Protein 6D37 (pdb70)

Structure (mmCIF, N/CA/C/O backbone):
data_6D37
#
_entry.id   6D37
#
loop_
_atom_site.group_PDB
_atom_site.id
_atom_site.type_symbol
_atom_site.label_atom_id
_atom_site.label_alt_id
_atom_site.label_comp_id
_atom_site.label_asym_id
_atom_site.label_entity_id
_atom_site.label_seq_id
_atom_site.pdbx_PDB_ins_code
_atom_site.Cartn_x
_atom_site.Cartn_y
_atom_site.Cartn_z
_atom_site.occupancy
_atom_site.B_iso_or_equiv
_atom_site.auth_seq_id
_atom_site.auth_comp_id
_atom_site.auth_asym_id
_atom_site.auth_atom_id
_atom_site.pdbx_PDB_model_num
ATOM 7 N N . ALA A 1 2 ? 22.856 0.997 -6.865 1.00 0.00 2 ALA A N 1
ATOM 8 C CA . ALA A 1 2 ? 24.147 0.441 -6.464 1.00 0.00 2 ALA A CA 1
ATOM 9 C C . ALA A 1 2 ? 24.679 1.130 -5.208 1.00 0.00 2 ALA A C 1
ATOM 10 O O . ALA A 1 2 ? 25.061 0.466 -4.243 1.00 0.00 2 ALA A O 1
ATOM 17 N N . TYR A 1 3 ? 24.694 2.466 -5.227 1.00 0.00 3 TYR A N 1
ATOM 18 C CA . TYR A 1 3 ? 25.173 3.246 -4.086 1.00 0.00 3 TYR A CA 1
ATOM 19 C C . TYR A 1 3 ? 24.243 3.081 -2.884 1.00 0.00 3 TYR A C 1
ATOM 20 O O . TYR A 1 3 ? 24.706 2.941 -1.750 1.00 0.00 3 TYR A O 1
ATOM 38 N N . ALA A 1 4 ? 22.933 3.091 -3.141 1.00 0.00 4 ALA A N 1
ATOM 39 C CA . ALA A 1 4 ? 21.940 2.931 -2.081 1.00 0.00 4 ALA A CA 1
ATOM 40 C C . ALA A 1 4 ? 22.109 1.589 -1.372 1.00 0.00 4 ALA A C 1
ATOM 41 O O . ALA A 1 4 ? 22.017 1.511 -0.146 1.00 0.00 4 ALA A O 1
ATOM 48 N N . GLN A 1 5 ? 22.376 0.536 -2.153 1.00 0.00 5 GLN A N 1
ATOM 49 C CA . GLN A 1 5 ? 22.581 -0.801 -1.599 1.00 0.00 5 GLN A CA 1
ATOM 50 C C . GLN A 1 5 ? 23.835 -0.831 -0.727 1.00 0.00 5 GLN A C 1
ATOM 51 O O . GLN A 1 5 ? 23.845 -1.453 0.334 1.00 0.00 5 GLN A O 1
ATOM 65 N N . TRP A 1 6 ? 24.887 -0.141 -1.185 1.00 0.00 6 TRP A N 1
ATOM 66 C CA . TRP A 1 6 ? 26.150 -0.069 -0.450 1.00 0.00 6 TRP A CA 1
ATOM 67 C C . TRP A 1 6 ? 25.913 0.399 0.989 1.00 0.00 6 TRP A C 1
ATOM 68 O O . TRP A 1 6 ? 26.477 -0.160 1.931 1.00 0.00 6 TRP A O 1
ATOM 89 N N . LEU A 1 7 ? 25.063 1.418 1.148 1.00 0.00 7 LEU A N 1
ATOM 90 C CA . LEU A 1 7 ? 24.735 1.952 2.470 1.00 0.00 7 LEU A CA 1
ATOM 91 C C . LEU A 1 7 ? 23.980 0.916 3.303 1.00 0.00 7 LEU A C 1
ATOM 92 O O . LEU A 1 7 ? 24.220 0.783 4.504 1.00 0.00 7 LEU A O 1
ATOM 108 N N . ALA A 1 8 ? 23.073 0.182 2.650 1.00 0.00 8 ALA A N 1
ATOM 109 C CA . ALA A 1 8 ? 22.283 -0.850 3.321 1.00 0.00 8 ALA A CA 1
ATOM 110 C C . ALA A 1 8 ? 23.176 -1.950 3.899 1.00 0.00 8 ALA A C 1
ATOM 111 O O . ALA A 1 8 ? 22.877 -2.505 4.957 1.00 0.00 8 ALA A O 1
ATOM 118 N N . ASP A 1 9 ? 24.275 -2.255 3.201 1.00 0.00 9 ASP A N 1
ATOM 119 C CA . ASP A 1 9 ? 25.213 -3.285 3.653 1.00 0.00 9 ASP A CA 1
ATOM 120 C C . ASP A 1 9 ? 26.027 -2.814 4.867 1.00 0.00 9 ASP A C 1
ATOM 121 O O . ASP A 1 9 ? 26.653 -3.628 5.548 1.00 0.00 9 ASP A O 1
ATOM 140 N N . GLY A 1 11 ? 27.915 0.326 4.521 1.00 0.00 11 GLY A N 1
ATOM 141 C CA . GLY A 1 11 ? 28.782 1.37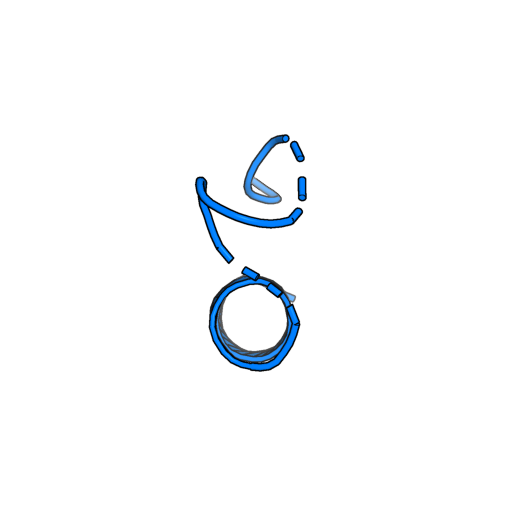5 4.013 1.00 0.00 11 GLY A CA 1
ATOM 142 C C . GLY A 1 11 ? 30.238 1.158 4.386 1.00 0.00 11 GLY A C 1
ATOM 143 O O . GLY A 1 11 ? 30.774 0.069 4.179 1.00 0.00 11 GLY A O 1
ATOM 147 N N . PRO A 1 12 ? 30.911 2.186 4.943 1.00 0.00 12 PRO A N 1
ATOM 148 C CA . PRO A 1 12 ? 32.323 2.089 5.344 1.00 0.00 12 PRO A CA 1
ATOM 149 C C . PRO A 1 12 ? 32.559 1.055 6.451 1.00 0.00 12 PRO A C 1
ATOM 150 O O . PRO A 1 12 ? 33.666 0.532 6.590 1.00 0.00 12 PRO A O 1
ATOM 161 N N . ALA A 1 13 ? 31.517 0.769 7.240 1.00 0.00 13 ALA A N 1
ATOM 162 C CA . ALA A 1 13 ? 31.618 -0.195 8.337 1.00 0.00 13 ALA A CA 1
ATOM 163 C C . ALA A 1 13 ? 31.769 -1.630 7.825 1.00 0.00 13 ALA A C 1
ATOM 164 O O . ALA A 1 13 ? 32.495 -2.429 8.420 1.00 0.00 13 ALA A O 1
ATOM 171 N N . SER A 1 14 ? 31.085 -1.953 6.723 1.00 0.00 14 SER A N 1
ATOM 172 C CA . SER A 1 14 ? 31.152 -3.296 6.142 1.00 0.00 14 SER A CA 1
ATOM 173 C C . SER A 1 14 ? 32.556 -3.609 5.613 1.00 0.00 14 SER A C 1
ATOM 174 O O . SER A 1 14 ? 32.957 -4.773 5.560 1.00 0.00 14 SER A O 1
ATOM 208 N N . PRO A 1 17 ? 34.255 -0.768 -0.697 1.00 0.00 17 PRO A N 1
ATOM 209 C CA . PRO A 1 17 ? 34.339 0.524 -1.386 1.00 0.00 17 PRO A CA 1
ATOM 210 C C . PRO A 1 17 ? 33.038 0.885 -2.107 1.00 0.00 17 PRO A C 1
ATOM 211 O O . PRO A 1 17 ? 32.513 0.089 -2.888 1.00 0.00 17 PRO A O 1
ATOM 222 N N . PRO A 1 18 ? 32.501 2.097 -1.852 1.00 0.00 18 PRO A N 1
ATOM 223 C CA . PRO A 1 18 ? 31.259 2.568 -2.480 1.00 0.00 18 PRO A CA 1
ATOM 224 C C . PRO A 1 18 ? 31.323 2.510 -4.008 1.00 0.00 18 PRO A C 1
ATOM 225 O O . PRO A 1 18 ? 32.340 2.871 -4.605 1.00 0.00 18 PRO A O 1
ATOM 236 N N . PRO A 1 19 ? 30.237 2.050 -4.662 1.00 0.00 19 PRO A N 1
ATOM 237 C CA . PRO A 1 19 ? 30.182 1.944 -6.124 1.00 0.00 19 PRO A CA 1
ATOM 238 C C . PRO A 1 19 ? 30.023 3.302 -6.804 1.00 0.00 19 PRO A C 1
ATOM 239 O O . PRO A 1 19 ? 29.168 4.105 -6.420 1.00 0.00 19 PRO A O 1
ATOM 250 N N . SER A 1 20 ? 30.855 3.552 -7.817 1.00 0.00 20 SER A N 1
ATOM 251 C CA . SER A 1 20 ? 30.816 4.812 -8.557 1.00 0.00 20 SER A CA 1
ATOM 252 C C . SER A 1 20 ? 30.392 4.581 -10.007 1.00 0.00 20 SER A C 1
ATOM 253 O O . SER A 1 20 ? 29.417 5.168 -10.478 1.00 0.00 20 SER A O 1
ATOM 270 N N . ALA A 1 2 ? 22.585 1.363 -6.749 1.00 0.00 2 ALA A N 2
ATOM 271 C CA . ALA A 1 2 ? 23.990 1.005 -6.563 1.00 0.00 2 ALA A CA 2
ATOM 272 C C . ALA A 1 2 ? 24.527 1.552 -5.240 1.00 0.00 2 ALA A C 2
ATOM 273 O O . ALA A 1 2 ? 24.873 0.785 -4.339 1.00 0.00 2 ALA A O 2
ATOM 280 N N . TYR A 1 3 ? 24.589 2.881 -5.129 1.00 0.00 3 TYR A N 2
ATOM 281 C CA . TYR A 1 3 ? 25.081 3.533 -3.915 1.00 0.00 3 TYR A CA 2
ATOM 282 C C . TYR A 1 3 ? 24.167 3.243 -2.724 1.00 0.00 3 TYR A C 2
ATOM 283 O O . TYR A 1 3 ? 24.643 3.022 -1.609 1.00 0.00 3 TYR A O 2
ATOM 301 N N . ALA A 1 4 ? 22.853 3.238 -2.967 1.00 0.00 4 ALA A N 2
ATOM 302 C CA . ALA A 1 4 ? 21.878 2.967 -1.913 1.00 0.00 4 ALA A CA 2
ATOM 303 C C . ALA A 1 4 ? 22.089 1.576 -1.316 1.00 0.00 4 ALA A C 2
ATOM 304 O O . ALA A 1 4 ? 22.029 1.400 -0.099 1.00 0.00 4 ALA A O 2
ATOM 311 N N . GLN A 1 5 ? 22.352 0.593 -2.182 1.00 0.00 5 GLN A N 2
ATOM 312 C CA . GLN A 1 5 ? 22.592 -0.781 -1.740 1.00 0.00 5 GLN A CA 2
ATOM 313 C C . GLN A 1 5 ? 23.867 -0.859 -0.900 1.00 0.00 5 GLN A C 2
ATOM 314 O O . GLN A 1 5 ? 23.927 -1.600 0.082 1.00 0.00 5 GLN A O 2
ATOM 328 N N . TRP A 1 6 ? 24.879 -0.076 -1.291 1.00 0.00 6 TRP A N 2
ATOM 329 C CA . TRP A 1 6 ? 26.155 -0.035 -0.574 1.00 0.00 6 TRP A CA 2
ATOM 330 C C . TRP A 1 6 ? 25.936 0.314 0.899 1.00 0.00 6 TRP A C 2
ATOM 331 O O . TRP A 1 6 ? 26.526 -0.307 1.785 1.00 0.00 6 TRP A O 2
ATOM 352 N N . LEU A 1 7 ? 25.071 1.302 1.150 1.00 0.00 7 LEU A N 2
ATOM 353 C CA . LEU A 1 7 ? 24.758 1.728 2.514 1.00 0.00 7 LEU A CA 2
ATOM 354 C C . LEU A 1 7 ? 24.043 0.616 3.284 1.00 0.00 7 LEU A C 2
ATOM 355 O O . LEU A 1 7 ? 24.266 0.442 4.484 1.00 0.00 7 LEU A O 2
ATOM 371 N N . ALA A 1 8 ? 23.187 -0.134 2.583 1.00 0.00 8 ALA A N 2
ATOM 372 C CA . ALA A 1 8 ? 22.438 -1.233 3.193 1.00 0.00 8 ALA A CA 2
ATOM 373 C C . ALA A 1 8 ? 23.370 -2.303 3.766 1.00 0.00 8 ALA A C 2
ATOM 374 O O . ALA A 1 8 ? 23.071 -2.903 4.800 1.00 0.00 8 ALA A O 2
ATOM 381 N N . ASP A 1 9 ? 24.501 -2.535 3.091 1.00 0.00 9 ASP A N 2
ATOM 382 C CA . ASP A 1 9 ? 25.476 -3.531 3.541 1.00 0.00 9 ASP A CA 2
ATOM 383 C C . ASP A 1 9 ? 26.248 -3.047 4.776 1.00 0.00 9 ASP A C 2
ATOM 384 O O . ASP A 1 9 ? 26.900 -3.845 5.453 1.00 0.00 9 ASP A O 2
ATOM 403 N N . GLY A 1 11 ? 28.027 0.151 4.511 1.00 0.00 11 GLY A N 2
ATOM 404 C CA . GLY A 1 11 ? 28.875 1.229 4.033 1.00 0.00 11 GLY A CA 2
ATOM 405 C C . GLY A 1 11 ? 30.334 1.036 4.412 1.00 0.00 11 GLY A C 2
ATOM 406 O O . GLY A 1 11 ? 30.891 -0.043 4.204 1.00 0.00 11 GLY A O 2
ATOM 410 N N . PRO A 1 12 ? 30.986 2.076 4.967 1.00 0.00 12 PRO A N 2
ATOM 411 C CA . PRO A 1 12 ? 32.401 2.009 5.370 1.00 0.00 12 PRO A CA 2
ATOM 412 C C . PRO A 1 12 ? 32.662 0.993 6.489 1.00 0.00 12 PRO A C 2
ATOM 413 O O . PRO A 1 12 ? 33.782 0.499 6.632 1.00 0.00 12 PRO A O 2
ATOM 424 N N . ALA A 1 13 ? 31.631 0.694 7.286 1.00 0.00 13 ALA A N 2
ATOM 425 C CA . ALA A 1 13 ? 31.760 -0.251 8.398 1.00 0.00 13 ALA A CA 2
ATOM 426 C C . ALA A 1 13 ? 31.976 -1.685 7.911 1.00 0.00 13 ALA A C 2
ATOM 427 O O . ALA A 1 13 ? 32.777 -2.423 8.488 1.00 0.00 13 ALA A O 2
ATOM 434 N N . SER A 1 14 ? 31.262 -2.076 6.853 1.00 0.00 14 SER A N 2
ATOM 435 C CA . SER A 1 14 ? 31.385 -3.429 6.302 1.00 0.00 14 SER A CA 2
ATOM 436 C C . SER A 1 14 ? 32.761 -3.661 5.669 1.00 0.00 14 SER A C 2
ATOM 437 O O . SER A 1 14 ? 33.216 -4.801 5.570 1.00 0.00 14 SER A O 2
ATOM 471 N N . PRO A 1 17 ? 34.124 -0.811 -0.729 1.00 0.00 17 PRO A N 2
ATOM 472 C CA . PRO A 1 17 ? 34.244 0.467 -1.441 1.00 0.00 17 PRO A CA 2
ATOM 473 C C . PRO A 1 17 ? 32.937 0.889 -2.117 1.00 0.00 17 PRO A C 2
ATOM 474 O O . PRO A 1 17 ? 32.349 0.118 -2.880 1.00 0.00 17 PRO A O 2
ATOM 485 N N . PRO A 1 18 ? 32.465 2.124 -1.846 1.00 0.00 18 PRO A N 2
ATOM 486 C CA . PRO A 1 18 ? 31.224 2.653 -2.433 1.00 0.00 18 PRO A CA 2
ATOM 487 C C . PRO A 1 18 ? 31.265 2.661 -3.963 1.00 0.00 18 PRO A C 2
ATOM 488 O O . PRO A 1 18 ? 32.282 3.015 -4.562 1.00 0.00 18 PRO A O 2
ATOM 499 N N . PRO A 1 19 ? 30.154 2.266 -4.618 1.00 0.00 19 PRO A N 2
ATOM 500 C CA . PRO A 1 19 ? 30.069 2.226 -6.083 1.00 0.00 19 PRO A CA 2
ATOM 501 C C . PRO A 1 19 ? 29.957 3.618 -6.702 1.00 0.00 19 PRO A C 2
ATOM 502 O O . PRO A 1 19 ? 29.405 4.537 -6.093 1.00 0.00 19 PRO A O 2
ATOM 513 N N . SER A 1 20 ? 30.485 3.761 -7.918 1.00 0.00 20 SER A N 2
ATOM 514 C CA . SER A 1 20 ? 30.451 5.038 -8.629 1.00 0.00 20 SER A CA 2
ATOM 515 C C . SER A 1 20 ? 29.687 4.908 -9.946 1.00 0.00 20 SER A C 2
ATOM 516 O O . SER A 1 20 ? 29.971 4.026 -10.757 1.00 0.00 20 SER A O 2
ATOM 533 N N . ALA A 1 2 ? 22.667 1.141 -6.721 1.00 0.00 2 ALA A N 3
ATOM 534 C CA . ALA A 1 2 ? 24.092 0.858 -6.527 1.00 0.00 2 ALA A CA 3
ATOM 535 C C . ALA A 1 2 ? 24.609 1.454 -5.215 1.00 0.00 2 ALA A C 3
ATOM 536 O O . ALA A 1 2 ? 24.945 0.718 -4.285 1.00 0.00 2 ALA A O 3
ATOM 543 N N . TYR A 1 3 ? 24.671 2.788 -5.144 1.00 0.00 3 TYR A N 3
ATOM 544 C CA . TYR A 1 3 ? 25.146 3.473 -3.942 1.00 0.00 3 TYR A CA 3
ATOM 545 C C . TYR A 1 3 ? 24.215 3.218 -2.757 1.00 0.00 3 TYR A C 3
ATOM 546 O O . TYR A 1 3 ? 24.675 3.014 -1.632 1.00 0.00 3 TYR A O 3
ATOM 564 N N . ALA A 1 4 ? 22.905 3.224 -3.017 1.00 0.00 4 ALA A N 3
ATOM 565 C CA . ALA A 1 4 ? 21.912 2.985 -1.971 1.00 0.00 4 ALA A CA 3
ATOM 566 C C . ALA A 1 4 ? 22.092 1.596 -1.355 1.00 0.00 4 ALA A C 3
ATOM 567 O O . ALA A 1 4 ? 22.016 1.438 -0.135 1.00 0.00 4 ALA A O 3
ATOM 574 N N . GLN A 1 5 ? 22.348 0.599 -2.207 1.00 0.00 5 GLN A N 3
ATOM 575 C CA . GLN A 1 5 ? 22.563 -0.774 -1.749 1.00 0.00 5 GLN A CA 3
ATOM 576 C C . GLN A 1 5 ? 23.828 -0.862 -0.895 1.00 0.00 5 GLN A C 3
ATOM 577 O O . GLN A 1 5 ? 23.871 -1.603 0.088 1.00 0.00 5 GLN A O 3
ATOM 591 N N . TRP A 1 6 ? 24.847 -0.087 -1.275 1.00 0.00 6 TRP A N 3
ATOM 592 C CA . TRP A 1 6 ? 26.118 -0.053 -0.551 1.00 0.00 6 TRP A CA 3
ATOM 593 C C . TRP A 1 6 ? 25.895 0.337 0.914 1.00 0.00 6 TRP A C 3
ATOM 594 O O . TRP A 1 6 ? 26.494 -0.249 1.817 1.00 0.00 6 TRP A O 3
ATOM 615 N N . LEU A 1 7 ? 25.021 1.323 1.135 1.00 0.00 7 LEU A N 3
ATOM 616 C CA . LEU A 1 7 ? 24.704 1.787 2.485 1.00 0.00 7 LEU A CA 3
ATOM 617 C C . LEU A 1 7 ? 23.977 0.702 3.283 1.00 0.00 7 LEU A C 3
ATOM 618 O O . LEU A 1 7 ? 24.180 0.571 4.491 1.00 0.00 7 LEU A O 3
ATOM 634 N N . ALA A 1 8 ? 23.130 -0.071 2.597 1.00 0.00 8 ALA A N 3
ATOM 635 C CA . ALA A 1 8 ? 22.369 -1.148 3.234 1.00 0.00 8 ALA A CA 3
ATOM 636 C C . ALA A 1 8 ? 23.292 -2.194 3.867 1.00 0.00 8 ALA A C 3
ATOM 637 O O . ALA A 1 8 ? 22.979 -2.743 4.925 1.00 0.00 8 ALA A O 3
ATOM 644 N N . ASP A 1 9 ? 24.429 -2.462 3.219 1.00 0.00 9 ASP A N 3
ATOM 645 C CA . ASP A 1 9 ? 25.393 -3.440 3.728 1.00 0.00 9 ASP A CA 3
ATOM 646 C C . ASP A 1 9 ? 26.162 -2.901 4.941 1.00 0.00 9 ASP A C 3
ATOM 647 O O . ASP A 1 9 ? 26.815 -3.664 5.653 1.00 0.00 9 ASP A O 3
ATOM 666 N N . GLY A 1 11 ? 27.933 0.266 4.516 1.00 0.00 11 GLY A N 3
ATOM 667 C CA . GLY A 1 11 ? 28.820 1.286 3.983 1.00 0.00 11 GLY A CA 3
ATOM 668 C C . GLY A 1 11 ? 30.269 1.054 4.373 1.00 0.00 11 GLY A C 3
ATOM 669 O O . GLY A 1 11 ? 30.793 -0.044 4.173 1.00 0.00 11 GLY A O 3
ATOM 673 N N . PRO A 1 12 ? 30.951 2.072 4.935 1.00 0.00 12 PRO A N 3
ATOM 674 C CA . PRO A 1 12 ? 32.356 1.952 5.351 1.00 0.00 12 PRO A CA 3
ATOM 675 C C . PRO A 1 12 ? 32.567 0.913 6.458 1.00 0.00 12 PRO A C 3
ATOM 676 O O . PRO A 1 12 ? 33.663 0.368 6.597 1.00 0.00 12 PRO A O 3
ATOM 687 N N . ALA A 1 13 ? 31.518 0.648 7.244 1.00 0.00 13 ALA A N 3
ATOM 688 C CA . ALA A 1 13 ? 31.599 -0.318 8.340 1.00 0.00 13 ALA A CA 3
ATOM 689 C C . ALA A 1 13 ? 31.792 -1.749 7.831 1.00 0.00 13 ALA A C 3
ATOM 690 O O . ALA A 1 13 ? 32.515 -2.534 8.446 1.00 0.00 13 ALA A O 3
ATOM 697 N N . SER A 1 14 ? 31.144 -2.085 6.712 1.00 0.00 14 SER A N 3
ATOM 698 C CA . SER A 1 14 ? 31.255 -3.427 6.137 1.00 0.00 14 SER A CA 3
ATOM 699 C C . SER A 1 14 ? 32.649 -3.679 5.554 1.00 0.00 14 SER A C 3
ATOM 700 O O . SER A 1 14 ? 33.083 -4.828 5.450 1.00 0.00 14 SER A O 3
ATOM 734 N N . PRO A 1 17 ? 34.202 -0.814 -0.773 1.00 0.00 17 PRO A N 3
ATOM 735 C CA . PRO A 1 17 ? 34.305 0.471 -1.475 1.00 0.00 17 PRO A CA 3
ATOM 736 C C . PRO A 1 17 ? 32.997 0.874 -2.160 1.00 0.00 17 PRO A C 3
ATOM 737 O O . PRO A 1 17 ? 32.440 0.106 -2.948 1.00 0.00 17 PRO A O 3
ATOM 748 N N . PRO A 1 18 ? 32.488 2.091 -1.867 1.00 0.00 18 PRO A N 3
ATOM 749 C CA . PRO A 1 18 ? 31.241 2.601 -2.457 1.00 0.00 18 PRO A CA 3
ATOM 750 C C . PRO A 1 18 ? 31.271 2.594 -3.987 1.00 0.00 18 PRO A C 3
ATOM 751 O O . PRO A 1 18 ? 32.275 2.969 -4.596 1.00 0.00 18 PRO A O 3
ATOM 762 N N . PRO A 1 19 ? 30.166 2.163 -4.627 1.00 0.00 19 PRO A N 3
ATOM 763 C CA . PRO A 1 19 ? 30.067 2.104 -6.089 1.00 0.00 19 PRO A CA 3
ATOM 764 C C . PRO A 1 19 ? 29.820 3.477 -6.714 1.00 0.00 19 PRO A C 3
ATOM 765 O O . PRO A 1 19 ? 28.902 4.197 -6.313 1.00 0.00 19 PRO A O 3
ATOM 776 N N . SER A 1 20 ? 30.647 3.833 -7.699 1.00 0.00 20 SER A N 3
ATOM 777 C CA . SER A 1 20 ? 30.524 5.118 -8.383 1.00 0.00 20 SER A CA 3
ATOM 778 C C . SER A 1 20 ? 30.938 4.999 -9.850 1.00 0.00 20 SER A C 3
ATOM 779 O O . SER A 1 20 ? 32.046 4.557 -10.158 1.00 0.00 20 SER A O 3
ATOM 796 N N . ALA A 1 2 ? 22.792 1.331 -6.857 1.00 0.00 2 ALA A N 4
ATOM 797 C CA . ALA A 1 2 ? 24.071 0.734 -6.471 1.00 0.00 2 ALA A CA 4
ATOM 798 C C . ALA A 1 2 ? 24.609 1.367 -5.188 1.00 0.00 2 ALA A C 4
ATOM 799 O O . ALA A 1 2 ? 24.993 0.660 -4.255 1.00 0.00 2 ALA A O 4
ATOM 806 N N . TYR A 1 3 ? 24.627 2.701 -5.147 1.00 0.00 3 TYR A N 4
ATOM 807 C CA . TYR A 1 3 ? 25.114 3.430 -3.976 1.00 0.00 3 TYR A CA 4
ATOM 808 C C . TYR A 1 3 ? 24.194 3.207 -2.775 1.00 0.00 3 TYR A C 4
ATOM 809 O O . TYR A 1 3 ? 24.667 3.023 -1.652 1.00 0.00 3 TYR A O 4
ATOM 827 N N . ALA A 1 4 ? 22.882 3.216 -3.020 1.00 0.00 4 ALA A N 4
ATOM 828 C CA . ALA A 1 4 ? 21.900 3.004 -1.959 1.00 0.00 4 ALA A CA 4
ATOM 829 C C . ALA A 1 4 ? 22.078 1.625 -1.324 1.00 0.00 4 ALA A C 4
ATOM 830 O O . ALA A 1 4 ? 22.003 1.482 -0.102 1.00 0.00 4 ALA A O 4
ATOM 837 N N . GLN A 1 5 ? 22.333 0.617 -2.164 1.00 0.00 5 GLN A N 4
ATOM 838 C CA . GLN A 1 5 ? 22.544 -0.749 -1.688 1.00 0.00 5 GLN A CA 4
ATOM 839 C C . GLN A 1 5 ? 23.817 -0.832 -0.844 1.00 0.00 5 GLN A C 4
ATOM 840 O O . GLN A 1 5 ? 23.858 -1.547 0.158 1.00 0.00 5 GLN A O 4
ATOM 854 N N . TRP A 1 6 ? 24.846 -0.082 -1.253 1.00 0.00 6 TRP A N 4
ATOM 855 C CA . TRP A 1 6 ? 26.122 -0.050 -0.536 1.00 0.00 6 TRP A CA 4
ATOM 856 C C . TRP A 1 6 ? 25.908 0.344 0.928 1.00 0.00 6 TRP A C 4
ATOM 857 O O . TRP A 1 6 ? 26.489 -0.260 1.832 1.00 0.00 6 TRP A O 4
ATOM 878 N N . LEU A 1 7 ? 25.062 1.355 1.151 1.00 0.00 7 LEU A N 4
ATOM 879 C CA . LEU A 1 7 ? 24.757 1.826 2.501 1.00 0.00 7 LEU A CA 4
ATOM 880 C C . LEU A 1 7 ? 24.019 0.751 3.302 1.00 0.00 7 LEU A C 4
ATOM 881 O O . LEU A 1 7 ? 24.236 0.607 4.506 1.00 0.00 7 LEU A O 4
ATOM 897 N N . ALA A 1 8 ? 23.148 -0.001 2.621 1.00 0.00 8 ALA A N 4
ATOM 898 C CA . ALA A 1 8 ? 22.373 -1.066 3.259 1.00 0.00 8 ALA A CA 4
ATOM 899 C C . ALA A 1 8 ? 23.279 -2.147 3.854 1.00 0.00 8 ALA A C 4
ATOM 900 O O . ALA A 1 8 ? 22.962 -2.720 4.898 1.00 0.00 8 ALA A O 4
ATOM 907 N N . ASP A 1 9 ? 24.406 -2.419 3.189 1.00 0.00 9 ASP A N 4
ATOM 908 C CA . ASP A 1 9 ? 25.353 -3.432 3.663 1.00 0.00 9 ASP A CA 4
ATOM 909 C C . ASP A 1 9 ? 26.141 -2.939 4.884 1.00 0.00 9 ASP A C 4
ATOM 910 O O . ASP A 1 9 ? 26.764 -3.738 5.587 1.00 0.00 9 ASP A O 4
ATOM 929 N N . GLY A 1 11 ? 27.995 0.218 4.520 1.00 0.00 11 GLY A N 4
ATOM 930 C CA . GLY A 1 11 ? 28.862 1.265 4.009 1.00 0.00 11 GLY A CA 4
ATOM 931 C C . GLY A 1 11 ? 30.320 1.042 4.377 1.00 0.00 11 GLY A C 4
ATOM 932 O O . GLY A 1 11 ? 30.851 -0.050 4.167 1.00 0.00 11 GLY A O 4
ATOM 936 N N . PRO A 1 12 ? 30.999 2.066 4.930 1.00 0.00 12 PRO A N 4
ATOM 937 C CA . PRO A 1 12 ? 32.412 1.964 5.325 1.00 0.00 12 PRO A CA 4
ATOM 938 C C . PRO A 1 12 ? 32.652 0.927 6.429 1.00 0.00 12 PRO A C 4
ATOM 939 O O . PRO A 1 12 ? 33.757 0.396 6.555 1.00 0.00 12 PRO A O 4
ATOM 950 N N . ALA A 1 13 ? 31.617 0.649 7.231 1.00 0.00 13 ALA A N 4
ATOM 951 C CA . ALA A 1 13 ? 31.725 -0.316 8.325 1.00 0.00 13 ALA A CA 4
ATOM 952 C C . ALA A 1 13 ? 31.878 -1.749 7.811 1.00 0.00 13 ALA A C 4
ATOM 953 O O . ALA A 1 13 ? 32.620 -2.542 8.391 1.00 0.00 13 ALA A O 4
ATOM 960 N N . SER A 1 14 ? 31.175 -2.076 6.721 1.00 0.00 14 SER A N 4
ATOM 961 C CA . SER A 1 14 ? 31.243 -3.417 6.137 1.00 0.00 14 SER A CA 4
ATOM 962 C C . SER A 1 14 ? 32.630 -3.714 5.561 1.00 0.00 14 SER A C 4
ATOM 963 O O . SER A 1 14 ? 33.038 -4.874 5.479 1.00 0.00 14 SER A O 4
ATOM 997 N N . PRO A 1 17 ? 34.184 -0.834 -0.760 1.00 0.00 17 PRO A N 4
ATOM 998 C CA . PRO A 1 17 ? 34.286 0.461 -1.443 1.00 0.00 17 PRO A CA 4
ATOM 999 C C . PRO A 1 17 ? 32.979 0.864 -2.131 1.00 0.00 17 PRO A C 4
ATOM 1000 O O . PRO A 1 17 ? 32.421 0.094 -2.915 1.00 0.00 17 PRO A O 4
ATOM 1011 N N . PRO A 1 18 ? 32.476 2.083 -1.845 1.00 0.00 18 PRO A N 4
ATOM 1012 C CA . PRO A 1 18 ? 31.232 2.592 -2.439 1.00 0.00 18 PRO A CA 4
ATOM 1013 C C . PRO A 1 18 ? 31.286 2.617 -3.968 1.00 0.00 18 PRO A C 4
ATOM 1014 O O . PRO A 1 18 ? 32.304 2.994 -4.552 1.00 0.00 18 PRO A O 4
ATOM 1025 N N . PRO A 1 19 ? 30.189 2.211 -4.637 1.00 0.00 19 PRO A N 4
ATOM 1026 C CA . PRO A 1 19 ? 30.121 2.186 -6.103 1.00 0.00 19 PRO A CA 4
ATOM 1027 C C . PRO A 1 19 ? 29.953 3.580 -6.704 1.00 0.00 19 PRO A C 4
ATOM 1028 O O . PRO A 1 19 ? 29.149 4.381 -6.222 1.00 0.00 19 PRO A O 4
ATOM 1039 N N . SER A 1 20 ? 30.718 3.861 -7.759 1.00 0.00 20 SER A N 4
ATOM 1040 C CA . SER A 1 20 ? 30.659 5.156 -8.431 1.00 0.00 20 SER A CA 4
ATOM 1041 C C . SER A 1 20 ? 29.878 5.057 -9.740 1.00 0.00 20 SER A C 4
ATOM 1042 O O . SER A 1 20 ? 30.264 4.325 -10.651 1.00 0.00 20 SER A O 4
ATOM 1059 N N . ALA A 1 2 ? 22.684 1.232 -6.872 1.00 0.00 2 ALA A N 5
ATOM 1060 C CA . ALA A 1 2 ? 23.947 0.615 -6.466 1.00 0.00 2 ALA A CA 5
ATOM 1061 C C . ALA A 1 2 ? 24.502 1.272 -5.203 1.00 0.00 2 ALA A C 5
ATOM 1062 O O . ALA A 1 2 ? 24.868 0.583 -4.249 1.00 0.00 2 ALA A O 5
ATOM 1069 N N . TYR A 1 3 ? 24.557 2.607 -5.203 1.00 0.00 3 TYR A N 5
ATOM 1070 C CA . TYR A 1 3 ? 25.063 3.354 -4.052 1.00 0.00 3 TYR A CA 5
ATOM 1071 C C . TYR A 1 3 ? 24.171 3.139 -2.829 1.00 0.00 3 TYR A C 5
ATOM 1072 O O . TYR A 1 3 ? 24.667 2.964 -1.715 1.00 0.00 3 TYR A O 5
ATOM 1090 N N . ALA A 1 4 ? 22.852 3.140 -3.047 1.00 0.00 4 ALA A N 5
ATOM 1091 C CA . ALA A 1 4 ? 21.894 2.931 -1.964 1.00 0.00 4 ALA A CA 5
ATOM 1092 C C . ALA A 1 4 ? 22.096 1.559 -1.323 1.00 0.00 4 ALA A C 5
ATOM 1093 O O . ALA A 1 4 ? 22.032 1.422 -0.100 1.00 0.00 4 ALA A O 5
ATOM 1100 N N . GLN A 1 5 ? 22.362 0.549 -2.159 1.00 0.00 5 GLN A N 5
ATOM 1101 C CA . GLN A 1 5 ? 22.599 -0.810 -1.676 1.00 0.00 5 GLN A CA 5
ATOM 1102 C C . GLN A 1 5 ? 23.861 -0.857 -0.816 1.00 0.00 5 GLN A C 5
ATOM 1103 O O . GLN A 1 5 ? 23.898 -1.540 0.208 1.00 0.00 5 GLN A O 5
ATOM 1117 N N . TRP A 1 6 ? 24.887 -0.110 -1.239 1.00 0.00 6 TRP A N 5
ATOM 1118 C CA . TRP A 1 6 ? 26.156 -0.041 -0.512 1.00 0.00 6 TRP A CA 5
ATOM 1119 C C . TRP A 1 6 ? 25.925 0.374 0.943 1.00 0.00 6 TRP A C 5
ATOM 1120 O O . TRP A 1 6 ? 26.507 -0.208 1.861 1.00 0.00 6 TRP A O 5
ATOM 1141 N N . LEU A 1 7 ? 25.061 1.374 1.145 1.00 0.00 7 LEU A N 5
ATOM 1142 C CA . LEU A 1 7 ? 24.740 1.857 2.487 1.00 0.00 7 LEU A CA 5
ATOM 1143 C C . LEU A 1 7 ? 24.014 0.781 3.295 1.00 0.00 7 LEU A C 5
ATOM 1144 O O . LEU A 1 7 ? 24.258 0.624 4.492 1.00 0.00 7 LEU A O 5
ATOM 1160 N N . ALA A 1 8 ? 23.122 0.039 2.626 1.00 0.00 8 ALA A N 5
ATOM 1161 C CA . ALA A 1 8 ? 22.361 -1.028 3.275 1.00 0.00 8 ALA A CA 5
ATOM 1162 C C . ALA A 1 8 ? 23.284 -2.120 3.821 1.00 0.00 8 ALA A C 5
ATOM 1163 O O . ALA A 1 8 ? 23.004 -2.709 4.866 1.00 0.00 8 ALA A O 5
ATOM 1170 N N . ASP A 1 9 ? 24.385 -2.382 3.110 1.00 0.00 9 ASP A N 5
ATOM 1171 C CA . ASP A 1 9 ? 25.350 -3.400 3.532 1.00 0.00 9 ASP A CA 5
ATOM 1172 C C . ASP A 1 9 ? 26.163 -2.936 4.749 1.00 0.00 9 ASP A C 5
ATOM 1173 O O . ASP A 1 9 ? 26.813 -3.749 5.409 1.00 0.00 9 ASP A O 5
ATOM 1192 N N . GLY A 1 11 ? 28.006 0.227 4.448 1.00 0.00 11 GLY A N 5
ATOM 1193 C CA . GLY A 1 11 ? 28.867 1.288 3.954 1.00 0.00 11 GLY A CA 5
ATOM 1194 C C . GLY A 1 11 ? 30.316 1.106 4.376 1.00 0.00 11 GLY A C 5
ATOM 1195 O O . GLY A 1 11 ? 30.880 0.027 4.198 1.00 0.00 11 GLY A O 5
ATOM 1199 N N . PRO A 1 12 ? 30.949 2.153 4.941 1.00 0.00 12 PRO A N 5
ATOM 1200 C CA . PRO A 1 12 ? 32.349 2.089 5.388 1.00 0.00 12 PRO A CA 5
ATOM 1201 C C . PRO A 1 12 ? 32.571 1.088 6.529 1.00 0.00 12 PRO A C 5
ATOM 1202 O O . PRO A 1 12 ? 33.686 0.603 6.724 1.00 0.00 12 PRO A O 5
ATOM 1213 N N . ALA A 1 13 ? 31.508 0.792 7.287 1.00 0.00 13 ALA A N 5
ATOM 1214 C CA . ALA A 1 13 ? 31.595 -0.140 8.413 1.00 0.00 13 ALA A CA 5
ATOM 1215 C C . ALA A 1 13 ? 31.811 -1.584 7.955 1.00 0.00 13 ALA A C 5
ATOM 1216 O O . ALA A 1 13 ? 32.530 -2.342 8.609 1.00 0.00 13 ALA A O 5
ATOM 1223 N N . SER A 1 14 ? 31.193 -1.964 6.833 1.00 0.00 14 SER A N 5
ATOM 1224 C CA . SER A 1 14 ? 31.331 -3.324 6.306 1.00 0.00 14 SER A CA 5
ATOM 1225 C C . SER A 1 14 ? 32.724 -3.563 5.716 1.00 0.00 14 SER A C 5
ATOM 1226 O O . SER A 1 14 ? 33.171 -4.707 5.619 1.00 0.00 14 SER A O 5
ATOM 1260 N N . PRO A 1 17 ? 34.131 -0.748 -0.649 1.00 0.00 17 PRO A N 5
ATOM 1261 C CA . PRO A 1 17 ? 34.217 0.535 -1.352 1.00 0.00 17 PRO A CA 5
ATOM 1262 C C . PRO A 1 17 ? 32.913 0.901 -2.068 1.00 0.00 17 PRO A C 5
ATOM 1263 O O . PRO A 1 17 ? 32.353 0.086 -2.803 1.00 0.00 17 PRO A O 5
ATOM 1274 N N . PRO A 1 18 ? 32.416 2.138 -1.861 1.00 0.00 18 PRO A N 5
ATOM 1275 C CA . PRO A 1 18 ? 31.175 2.616 -2.491 1.00 0.00 18 PRO A CA 5
ATOM 1276 C C . PRO A 1 18 ? 31.240 2.543 -4.019 1.00 0.00 18 PRO A C 5
ATOM 1277 O O . PRO A 1 18 ? 32.271 2.856 -4.617 1.00 0.00 18 PRO A O 5
ATOM 1288 N N . PRO A 1 19 ? 30.137 2.124 -4.673 1.00 0.00 19 PRO A N 5
ATOM 1289 C CA . PRO A 1 19 ? 30.082 2.008 -6.134 1.00 0.00 19 PRO A CA 5
ATOM 1290 C C . PRO A 1 19 ? 29.981 3.366 -6.826 1.00 0.00 19 PRO A C 5
ATOM 1291 O O . PRO A 1 19 ? 29.258 4.254 -6.370 1.00 0.00 19 PRO A O 5
ATOM 1302 N N . SER A 1 20 ? 30.714 3.518 -7.930 1.00 0.00 20 SER A N 5
ATOM 1303 C CA . SER A 1 20 ? 30.714 4.764 -8.692 1.00 0.00 20 SER A CA 5
ATOM 1304 C C . SER A 1 20 ? 30.623 4.486 -10.191 1.00 0.00 20 SER A C 5
ATOM 1305 O O . SER A 1 20 ? 31.523 3.885 -10.778 1.00 0.00 20 SER A O 5
ATOM 1322 N N . ALA A 1 2 ? 22.767 1.413 -6.838 1.00 0.00 2 ALA A N 6
ATOM 1323 C CA . ALA A 1 2 ? 24.073 0.852 -6.496 1.00 0.00 2 ALA A CA 6
ATOM 1324 C C . ALA A 1 2 ? 24.604 1.446 -5.192 1.00 0.00 2 ALA A C 6
ATOM 1325 O O . ALA A 1 2 ? 24.970 0.712 -4.272 1.00 0.00 2 ALA A O 6
ATOM 1332 N N . TYR A 1 3 ? 24.637 2.779 -5.119 1.00 0.00 3 TYR A N 6
ATOM 1333 C CA . TYR A 1 3 ? 25.118 3.473 -3.925 1.00 0.00 3 TYR A CA 6
ATOM 1334 C C . TYR A 1 3 ? 24.197 3.213 -2.733 1.00 0.00 3 TYR A C 6
ATOM 1335 O O . TYR A 1 3 ? 24.666 3.009 -1.612 1.00 0.00 3 TYR A O 6
ATOM 1353 N N . ALA A 1 4 ? 22.885 3.215 -2.985 1.00 0.00 4 ALA A N 6
ATOM 1354 C CA . ALA A 1 4 ? 21.900 2.970 -1.935 1.00 0.00 4 ALA A CA 6
ATOM 1355 C C . ALA A 1 4 ? 22.085 1.580 -1.325 1.00 0.00 4 ALA A C 6
ATOM 1356 O O . ALA A 1 4 ? 21.990 1.412 -0.108 1.00 0.00 4 ALA A O 6
ATOM 1363 N N . GLN A 1 5 ? 22.368 0.591 -2.179 1.00 0.00 5 GLN A N 6
ATOM 1364 C CA . GLN A 1 5 ? 22.589 -0.780 -1.723 1.00 0.00 5 GLN A CA 6
ATOM 1365 C C . GLN A 1 5 ? 23.855 -0.861 -0.871 1.00 0.00 5 GLN A C 6
ATOM 1366 O O . GLN A 1 5 ? 23.895 -1.583 0.127 1.00 0.00 5 GLN A O 6
ATOM 1380 N N . TRP A 1 6 ? 24.880 -0.100 -1.270 1.00 0.00 6 TRP A N 6
ATOM 1381 C CA . TRP A 1 6 ? 26.151 -0.061 -0.546 1.00 0.00 6 TRP A CA 6
ATOM 1382 C C . TRP A 1 6 ? 25.926 0.330 0.917 1.00 0.00 6 TRP A C 6
ATOM 1383 O O . TRP A 1 6 ? 26.522 -0.258 1.822 1.00 0.00 6 TRP A O 6
ATOM 1404 N N . LEU A 1 7 ? 25.054 1.318 1.139 1.00 0.00 7 LEU A N 6
ATOM 1405 C CA . LEU A 1 7 ? 24.736 1.780 2.490 1.00 0.00 7 LEU A CA 6
ATOM 1406 C C . LEU A 1 7 ? 24.009 0.695 3.281 1.00 0.00 7 LEU A C 6
ATOM 1407 O O . LEU A 1 7 ? 24.244 0.528 4.479 1.00 0.00 7 LEU A O 6
ATOM 1423 N N . ALA A 1 8 ? 23.125 -0.042 2.601 1.00 0.00 8 ALA A N 6
ATOM 1424 C CA . ALA A 1 8 ? 22.360 -1.117 3.233 1.00 0.00 8 ALA A CA 6
ATOM 1425 C C . ALA A 1 8 ? 23.278 -2.197 3.812 1.00 0.00 8 ALA A C 6
ATOM 1426 O O . ALA A 1 8 ? 22.978 -2.775 4.858 1.00 0.00 8 ALA A O 6
ATOM 1433 N N . ASP A 1 9 ? 24.396 -2.461 3.131 1.00 0.00 9 ASP A N 6
ATOM 1434 C CA . ASP A 1 9 ? 25.356 -3.470 3.587 1.00 0.00 9 ASP A CA 6
ATOM 1435 C C . ASP A 1 9 ? 26.143 -2.986 4.812 1.00 0.00 9 ASP A C 6
ATOM 1436 O O . ASP A 1 9 ? 26.781 -3.788 5.496 1.00 0.00 9 ASP A O 6
ATOM 1455 N N . GLY A 1 11 ? 27.958 0.192 4.498 1.00 0.00 11 GLY A N 6
ATOM 1456 C CA . GLY A 1 11 ? 28.817 1.253 4.001 1.00 0.00 11 GLY A CA 6
ATOM 1457 C C . GLY A 1 11 ? 30.273 1.051 4.386 1.00 0.00 11 GLY A C 6
ATOM 1458 O O . GLY A 1 11 ? 30.824 -0.032 4.178 1.00 0.00 11 GLY A O 6
ATOM 1462 N N . PRO A 1 12 ? 30.930 2.083 4.951 1.00 0.00 12 PRO A N 6
ATOM 1463 C CA . PRO A 1 12 ? 32.339 2.002 5.363 1.00 0.00 12 PRO A CA 6
ATOM 1464 C C . PRO A 1 12 ? 32.583 0.973 6.473 1.00 0.00 12 PRO A C 6
ATOM 1465 O O . PRO A 1 12 ? 33.697 0.470 6.623 1.00 0.00 12 PRO A O 6
ATOM 1476 N N . ALA A 1 13 ? 31.540 0.671 7.256 1.00 0.00 13 ALA A N 6
ATOM 1477 C CA . ALA A 1 13 ? 31.650 -0.288 8.357 1.00 0.00 13 ALA A CA 6
ATOM 1478 C C . ALA A 1 13 ? 31.838 -1.721 7.856 1.00 0.00 13 ALA A C 6
ATOM 1479 O O . ALA A 1 13 ? 32.602 -2.489 8.443 1.00 0.00 13 ALA A O 6
ATOM 1486 N N . SER A 1 14 ? 31.140 -2.081 6.775 1.00 0.00 14 SER A N 6
ATOM 1487 C CA . SER A 1 14 ? 31.241 -3.428 6.210 1.00 0.00 14 SER A CA 6
ATOM 1488 C C . SER A 1 14 ? 32.632 -3.693 5.627 1.00 0.00 14 SER A C 6
ATOM 1489 O O . SER A 1 14 ? 33.068 -4.844 5.550 1.00 0.00 14 SER A O 6
ATOM 1523 N N . PRO A 1 17 ? 34.167 -0.816 -0.732 1.00 0.00 17 PRO A N 6
ATOM 1524 C CA . PRO A 1 17 ? 34.279 0.471 -1.429 1.00 0.00 17 PRO A CA 6
ATOM 1525 C C . PRO A 1 17 ? 32.975 0.880 -2.118 1.00 0.00 17 PRO A C 6
ATOM 1526 O O . PRO A 1 17 ? 32.409 0.112 -2.900 1.00 0.00 17 PRO A O 6
ATOM 1537 N N . PRO A 1 18 ? 32.482 2.105 -1.838 1.00 0.00 18 PRO A N 6
ATOM 1538 C CA . PRO A 1 18 ? 31.241 2.624 -2.435 1.00 0.00 18 PRO A CA 6
ATOM 1539 C C . PRO A 1 18 ? 31.301 2.646 -3.964 1.00 0.00 18 PRO A C 6
ATOM 1540 O O . PRO A 1 18 ? 32.317 3.031 -4.546 1.00 0.00 18 PRO A O 6
ATOM 1551 N N . PRO A 1 19 ? 30.210 2.229 -4.639 1.00 0.00 19 PRO A N 6
ATOM 1552 C CA . PRO A 1 19 ? 30.149 2.200 -6.107 1.00 0.00 19 PRO A CA 6
ATOM 1553 C C . PRO A 1 19 ? 30.078 3.599 -6.717 1.00 0.00 19 PRO A C 6
ATOM 1554 O O . PRO A 1 19 ? 29.398 4.484 -6.190 1.00 0.00 19 PRO A O 6
ATOM 1565 N N . SER A 1 20 ? 30.783 3.789 -7.834 1.00 0.00 20 SER A N 6
ATOM 1566 C CA . SER A 1 20 ? 30.804 5.078 -8.524 1.00 0.00 20 SER A CA 6
ATOM 1567 C C . SER A 1 20 ? 30.138 4.968 -9.898 1.00 0.00 20 SER A C 6
ATOM 1568 O O . SER A 1 20 ? 30.776 5.182 -10.930 1.00 0.00 20 SER A O 6
ATOM 1585 N N . ALA A 1 2 ? 22.707 1.802 -6.818 1.00 0.00 2 ALA A N 7
ATOM 1586 C CA . ALA A 1 2 ? 23.989 1.177 -6.490 1.00 0.00 2 ALA A CA 7
ATOM 1587 C C . ALA A 1 2 ? 24.533 1.696 -5.160 1.00 0.00 2 ALA A C 7
ATOM 1588 O O . ALA A 1 2 ? 24.899 0.912 -4.282 1.00 0.00 2 ALA A O 7
ATOM 1595 N N . TYR A 1 3 ? 24.575 3.024 -5.015 1.00 0.00 3 TYR A N 7
ATOM 1596 C CA . TYR A 1 3 ? 25.066 3.652 -3.787 1.00 0.00 3 TYR A CA 7
ATOM 1597 C C . TYR A 1 3 ? 24.160 3.318 -2.601 1.00 0.00 3 TYR A C 7
ATOM 1598 O O . TYR A 1 3 ? 24.642 3.060 -1.498 1.00 0.00 3 TYR A O 7
ATOM 1616 N N . ALA A 1 4 ? 22.846 3.319 -2.840 1.00 0.00 4 ALA A N 7
ATOM 1617 C CA . ALA A 1 4 ? 21.875 3.008 -1.794 1.00 0.00 4 ALA A CA 7
ATOM 1618 C C . ALA A 1 4 ? 22.090 1.592 -1.260 1.00 0.00 4 ALA A C 7
ATOM 1619 O O . ALA A 1 4 ? 22.041 1.364 -0.050 1.00 0.00 4 ALA A O 7
ATOM 1626 N N . GLN A 1 5 ? 22.348 0.647 -2.170 1.00 0.00 5 GLN A N 7
ATOM 1627 C CA . GLN A 1 5 ? 22.593 -0.742 -1.789 1.00 0.00 5 GLN A CA 7
ATOM 1628 C C . GLN A 1 5 ? 23.867 -0.849 -0.950 1.00 0.00 5 GLN A C 7
ATOM 1629 O O . GLN A 1 5 ? 23.920 -1.615 0.013 1.00 0.00 5 GLN A O 7
ATOM 1643 N N . TRP A 1 6 ? 24.882 -0.059 -1.318 1.00 0.00 6 TRP A N 7
ATOM 1644 C CA . TRP A 1 6 ? 26.154 -0.040 -0.596 1.00 0.00 6 TRP A CA 7
ATOM 1645 C C . TRP A 1 6 ? 25.927 0.264 0.887 1.00 0.00 6 TRP A C 7
ATOM 1646 O O . TRP A 1 6 ? 26.508 -0.388 1.757 1.00 0.00 6 TRP A O 7
ATOM 1667 N N . LEU A 1 7 ? 25.066 1.247 1.164 1.00 0.00 7 LEU A N 7
ATOM 1668 C CA . LEU A 1 7 ? 24.745 1.631 2.539 1.00 0.00 7 LEU A CA 7
ATOM 1669 C C . LEU A 1 7 ? 24.041 0.490 3.275 1.00 0.00 7 LEU A C 7
ATOM 1670 O O . LEU A 1 7 ? 24.259 0.288 4.472 1.00 0.00 7 LEU A O 7
ATOM 1686 N N . ALA A 1 8 ? 23.196 -0.250 2.552 1.00 0.00 8 ALA A N 7
ATOM 1687 C CA . ALA A 1 8 ? 22.459 -1.374 3.130 1.00 0.00 8 ALA A CA 7
ATOM 1688 C C . ALA A 1 8 ? 23.405 -2.446 3.674 1.00 0.00 8 ALA A C 7
ATOM 1689 O O . ALA A 1 8 ? 23.124 -3.061 4.705 1.00 0.00 8 ALA A O 7
ATOM 1696 N N . ASP A 1 9 ? 24.527 -2.661 2.981 1.00 0.00 9 ASP A N 7
ATOM 1697 C CA . ASP A 1 9 ? 25.516 -3.657 3.402 1.00 0.00 9 ASP A CA 7
ATOM 1698 C C . ASP A 1 9 ? 26.284 -3.198 4.650 1.00 0.00 9 ASP A C 7
ATOM 1699 O O . ASP A 1 9 ? 26.953 -4.003 5.299 1.00 0.00 9 ASP A O 7
ATOM 1718 N N . GLY A 1 11 ? 27.982 0.051 4.472 1.00 0.00 11 GLY A N 7
ATOM 1719 C CA . GLY A 1 11 ? 28.808 1.159 4.022 1.00 0.00 11 GLY A CA 7
ATOM 1720 C C . GLY A 1 11 ? 30.267 0.997 4.416 1.00 0.00 11 GLY A C 7
ATOM 1721 O O . GLY A 1 11 ? 30.857 -0.062 4.189 1.00 0.00 11 GLY A O 7
ATOM 1725 N N . PRO A 1 12 ? 30.882 2.038 5.011 1.00 0.00 12 PRO A N 7
ATOM 1726 C CA . PRO A 1 12 ? 32.290 1.996 5.436 1.00 0.00 12 PRO A CA 7
ATOM 1727 C C . PRO A 1 12 ? 32.557 0.953 6.527 1.00 0.00 12 PRO A C 7
ATOM 1728 O O . PRO A 1 12 ? 33.687 0.485 6.678 1.00 0.00 12 PRO A O 7
ATOM 1739 N N . ALA A 1 13 ? 31.517 0.598 7.291 1.00 0.00 13 ALA A N 7
ATOM 1740 C CA . ALA A 1 13 ? 31.651 -0.380 8.373 1.00 0.00 13 ALA A CA 7
ATOM 1741 C C . ALA A 1 13 ? 31.900 -1.794 7.843 1.00 0.00 13 ALA A C 7
ATOM 1742 O O . ALA A 1 13 ? 32.677 -2.548 8.430 1.00 0.00 13 ALA A O 7
ATOM 1749 N N . SER A 1 14 ? 31.242 -2.152 6.738 1.00 0.00 14 SER A N 7
ATOM 1750 C CA . SER A 1 14 ? 31.408 -3.482 6.149 1.00 0.00 14 SER A CA 7
ATOM 1751 C C . SER A 1 14 ? 32.774 -3.631 5.471 1.00 0.00 14 SER A C 7
ATOM 1752 O O . SER A 1 14 ? 33.271 -4.747 5.316 1.00 0.00 14 SER A O 7
ATOM 1786 N N . PRO A 1 17 ? 33.901 -0.873 -0.654 1.00 0.00 17 PRO A N 7
ATOM 1787 C CA . PRO A 1 17 ? 34.005 0.494 -1.172 1.00 0.00 17 PRO A CA 7
ATOM 1788 C C . PRO A 1 17 ? 32.735 0.945 -1.899 1.00 0.00 17 PRO A C 7
ATOM 1789 O O . PRO A 1 17 ? 32.131 0.170 -2.644 1.00 0.00 17 PRO A O 7
ATOM 1800 N N . PRO A 1 18 ? 32.316 2.209 -1.691 1.00 0.00 18 PRO A N 7
ATOM 1801 C CA . PRO A 1 18 ? 31.115 2.767 -2.331 1.00 0.00 18 PRO A CA 7
ATOM 1802 C C . PRO A 1 18 ? 31.231 2.784 -3.857 1.00 0.00 18 PRO A C 7
ATOM 1803 O O . PRO A 1 18 ? 32.282 3.126 -4.402 1.00 0.00 18 PRO A O 7
ATOM 1814 N N . PRO A 1 19 ? 30.147 2.414 -4.569 1.00 0.00 19 PRO A N 7
ATOM 1815 C CA . PRO A 1 19 ? 30.134 2.387 -6.038 1.00 0.00 19 PRO A CA 7
ATOM 1816 C C . PRO A 1 19 ? 30.145 3.789 -6.647 1.00 0.00 19 PRO A C 7
ATOM 1817 O O . PRO A 1 19 ? 29.515 4.710 -6.120 1.00 0.00 19 PRO A O 7
ATOM 1828 N N . SER A 1 20 ? 30.867 3.940 -7.757 1.00 0.00 20 SER A N 7
ATOM 1829 C CA . SER A 1 20 ? 30.969 5.227 -8.445 1.00 0.00 20 SER A CA 7
ATOM 1830 C C . SER A 1 20 ? 30.778 5.058 -9.952 1.00 0.00 20 SER A C 7
ATOM 1831 O O . SER A 1 20 ? 31.106 4.013 -10.517 1.00 0.00 20 SER A O 7
ATOM 1848 N N . ALA A 1 2 ? 22.583 1.537 -6.827 1.00 0.00 2 ALA A N 8
ATOM 1849 C CA . ALA A 1 2 ? 23.841 0.885 -6.462 1.00 0.00 2 ALA A CA 8
ATOM 1850 C C . ALA A 1 2 ? 24.416 1.474 -5.175 1.00 0.00 2 ALA A C 8
ATOM 1851 O O . ALA A 1 2 ? 24.779 0.737 -4.257 1.00 0.00 2 ALA A O 8
ATOM 1858 N N . TYR A 1 3 ? 24.490 2.806 -5.114 1.00 0.00 3 TYR A N 8
ATOM 1859 C CA . TYR A 1 3 ? 25.017 3.496 -3.936 1.00 0.00 3 TYR A CA 8
ATOM 1860 C C . TYR A 1 3 ? 24.129 3.250 -2.715 1.00 0.00 3 TYR A C 8
ATOM 1861 O O . TYR A 1 3 ? 24.630 3.052 -1.606 1.00 0.00 3 TYR A O 8
ATOM 1879 N N . ALA A 1 4 ? 22.811 3.256 -2.927 1.00 0.00 4 ALA A N 8
ATOM 1880 C CA . ALA A 1 4 ? 21.856 3.023 -1.845 1.00 0.00 4 ALA A CA 8
ATOM 1881 C C . ALA A 1 4 ? 22.052 1.635 -1.237 1.00 0.00 4 ALA A C 8
ATOM 1882 O O . ALA A 1 4 ? 22.013 1.475 -0.016 1.00 0.00 4 ALA A O 8
ATOM 1889 N N . GLN A 1 5 ? 22.283 0.638 -2.097 1.00 0.00 5 GLN A N 8
ATOM 1890 C CA . GLN A 1 5 ? 22.509 -0.734 -1.645 1.00 0.00 5 GLN A CA 8
ATOM 1891 C C . GLN A 1 5 ? 23.789 -0.819 -0.817 1.00 0.00 5 GLN A C 8
ATOM 1892 O O . GLN A 1 5 ? 23.844 -1.541 0.180 1.00 0.00 5 GLN A O 8
ATOM 1906 N N . TRP A 1 6 ? 24.810 -0.062 -1.233 1.00 0.00 6 TRP A N 8
ATOM 1907 C CA . TRP A 1 6 ? 26.094 -0.029 -0.533 1.00 0.00 6 TRP A CA 8
ATOM 1908 C C . TRP A 1 6 ? 25.896 0.349 0.937 1.00 0.00 6 TRP A C 8
ATOM 1909 O O . TRP A 1 6 ? 26.496 -0.256 1.827 1.00 0.00 6 TRP A O 8
ATOM 1930 N N . LEU A 1 7 ? 25.040 1.346 1.182 1.00 0.00 7 LEU A N 8
ATOM 1931 C CA . LEU A 1 7 ? 24.748 1.798 2.542 1.00 0.00 7 LEU A CA 8
ATOM 1932 C C . LEU A 1 7 ? 24.024 0.710 3.335 1.00 0.00 7 LEU A C 8
ATOM 1933 O O . LEU A 1 7 ? 24.281 0.528 4.526 1.00 0.00 7 LEU A O 8
ATOM 1949 N N . ALA A 1 8 ? 23.123 -0.014 2.662 1.00 0.00 8 ALA A N 8
ATOM 1950 C CA . ALA A 1 8 ? 22.362 -1.090 3.297 1.00 0.00 8 ALA A CA 8
ATOM 1951 C C . ALA A 1 8 ? 23.282 -2.193 3.824 1.00 0.00 8 ALA A C 8
ATOM 1952 O O . ALA A 1 8 ? 23.006 -2.793 4.865 1.00 0.00 8 ALA A O 8
ATOM 1959 N N . ASP A 1 9 ? 24.382 -2.451 3.107 1.00 0.00 9 ASP A N 8
ATOM 1960 C CA . ASP A 1 9 ? 25.343 -3.479 3.514 1.00 0.00 9 ASP A CA 8
ATOM 1961 C C . ASP A 1 9 ? 26.167 -3.032 4.730 1.00 0.00 9 ASP A C 8
ATOM 1962 O O . ASP A 1 9 ? 26.817 -3.855 5.376 1.00 0.00 9 ASP A O 8
ATOM 1981 N N . GLY A 1 11 ? 28.008 0.127 4.442 1.00 0.00 11 GLY A N 8
ATOM 1982 C CA . GLY A 1 11 ? 28.873 1.185 3.947 1.00 0.00 11 GLY A CA 8
ATOM 1983 C C . GLY A 1 11 ? 30.328 0.973 4.329 1.00 0.00 11 GLY A C 8
ATOM 1984 O O . GLY A 1 11 ? 30.871 -0.112 4.119 1.00 0.00 11 GLY A O 8
ATOM 1988 N N . PRO A 1 12 ? 30.992 2.000 4.896 1.00 0.00 12 PRO A N 8
ATOM 1989 C CA . PRO A 1 12 ? 32.401 1.908 5.307 1.00 0.00 12 PRO A CA 8
ATOM 1990 C C . PRO A 1 12 ? 32.637 0.877 6.417 1.00 0.00 12 PRO A C 8
ATOM 1991 O O . PRO A 1 12 ? 33.750 0.371 6.570 1.00 0.00 12 PRO A O 8
ATOM 2002 N N . ALA A 1 13 ? 31.591 0.576 7.195 1.00 0.00 13 ALA A N 8
ATOM 2003 C CA . ALA A 1 13 ? 31.696 -0.385 8.295 1.00 0.00 13 ALA A CA 8
ATOM 2004 C C . ALA A 1 13 ? 31.879 -1.819 7.793 1.00 0.00 13 ALA A C 8
ATOM 2005 O O . ALA A 1 13 ? 32.607 -2.603 8.405 1.00 0.00 13 ALA A O 8
ATOM 2012 N N . SER A 1 14 ? 31.221 -2.162 6.682 1.00 0.00 14 SER A N 8
ATOM 2013 C CA . SER A 1 14 ? 31.326 -3.507 6.114 1.00 0.00 14 SER A CA 8
ATOM 2014 C C . SER A 1 14 ? 32.706 -3.754 5.499 1.00 0.00 14 SER A C 8
ATOM 2015 O O . SER A 1 14 ? 33.143 -4.902 5.386 1.00 0.00 14 SER A O 8
ATOM 2049 N N . PRO A 1 17 ? 34.083 -0.879 -0.870 1.00 0.00 17 PRO A N 8
ATOM 2050 C CA . PRO A 1 17 ? 34.189 0.407 -1.568 1.00 0.00 17 PRO A CA 8
ATOM 2051 C C . PRO A 1 17 ? 32.871 0.835 -2.220 1.00 0.00 17 PRO A C 8
ATOM 2052 O O . PRO A 1 17 ? 32.271 0.072 -2.982 1.00 0.00 17 PRO A O 8
ATOM 2063 N N . PRO A 1 18 ? 32.404 2.068 -1.930 1.00 0.00 18 PRO A N 8
ATOM 2064 C CA . PRO A 1 18 ? 31.155 2.602 -2.492 1.00 0.00 18 PRO A CA 8
ATOM 2065 C C . PRO A 1 18 ? 31.170 2.618 -4.023 1.00 0.00 18 PRO A C 8
ATOM 2066 O O . PRO A 1 18 ? 32.179 2.974 -4.636 1.00 0.00 18 PRO A O 8
ATOM 2077 N N . PRO A 1 19 ? 30.049 2.228 -4.662 1.00 0.00 19 PRO A N 8
ATOM 2078 C CA . PRO A 1 19 ? 29.941 2.197 -6.124 1.00 0.00 19 PRO A CA 8
ATOM 2079 C C . PRO A 1 19 ? 29.790 3.593 -6.727 1.00 0.00 19 PRO A C 8
ATOM 2080 O O . PRO A 1 19 ? 28.733 4.218 -6.616 1.00 0.00 19 PRO A O 8
ATOM 2091 N N . SER A 1 20 ? 30.859 4.076 -7.361 1.00 0.00 20 SER A N 8
ATOM 2092 C CA . SER A 1 20 ? 30.856 5.398 -7.981 1.00 0.00 20 SER A CA 8
ATOM 2093 C C . SER A 1 20 ? 31.713 5.408 -9.247 1.00 0.00 20 SER A C 8
ATOM 2094 O O . SER A 1 20 ? 32.941 5.469 -9.178 1.00 0.00 20 SER A O 8
ATOM 2111 N N . ALA A 1 2 ? 22.559 2.018 -6.741 1.00 0.00 2 ALA A N 9
ATOM 2112 C CA . ALA A 1 2 ? 23.856 1.398 -6.472 1.00 0.00 2 ALA A CA 9
ATOM 2113 C C . ALA A 1 2 ? 24.424 1.868 -5.135 1.00 0.00 2 ALA A C 9
ATOM 2114 O O . ALA A 1 2 ? 24.790 1.050 -4.288 1.00 0.00 2 ALA A O 9
ATOM 2121 N N . TYR A 1 3 ? 24.489 3.188 -4.950 1.00 0.00 3 TYR A N 9
ATOM 2122 C CA . TYR A 1 3 ? 25.007 3.768 -3.712 1.00 0.00 3 TYR A CA 9
ATOM 2123 C C . TYR A 1 3 ? 24.113 3.409 -2.524 1.00 0.00 3 TYR A C 9
ATOM 2124 O O . TYR A 1 3 ? 24.608 3.113 -1.435 1.00 0.00 3 TYR A O 9
ATOM 2142 N N . ALA A 1 4 ? 22.795 3.430 -2.745 1.00 0.00 4 ALA A N 9
ATOM 2143 C CA . ALA A 1 4 ? 21.834 3.097 -1.696 1.00 0.00 4 ALA A CA 9
ATOM 2144 C C . ALA A 1 4 ? 22.023 1.656 -1.219 1.00 0.00 4 ALA A C 9
ATOM 2145 O O . ALA A 1 4 ? 21.978 1.383 -0.018 1.00 0.00 4 ALA A O 9
ATOM 2152 N N . GLN A 1 5 ? 22.257 0.742 -2.168 1.00 0.00 5 GLN A N 9
ATOM 2153 C CA . GLN A 1 5 ? 22.477 -0.668 -1.844 1.00 0.00 5 GLN A CA 9
ATOM 2154 C C . GLN A 1 5 ? 23.766 -0.833 -1.036 1.00 0.00 5 GLN A C 9
ATOM 2155 O O . GLN A 1 5 ? 23.831 -1.653 -0.119 1.00 0.00 5 GLN A O 9
ATOM 2169 N N . TRP A 1 6 ? 24.781 -0.035 -1.381 1.00 0.00 6 TRP A N 9
ATOM 2170 C CA . TRP A 1 6 ? 26.070 -0.066 -0.690 1.00 0.00 6 TRP A CA 9
ATOM 2171 C C . TRP A 1 6 ? 25.885 0.199 0.807 1.00 0.00 6 TRP A C 9
ATOM 2172 O O . TRP A 1 6 ? 26.487 -0.476 1.644 1.00 0.00 6 TRP A O 9
ATOM 2193 N N . LEU A 1 7 ? 25.036 1.180 1.132 1.00 0.00 7 LEU A N 9
ATOM 2194 C CA . LEU A 1 7 ? 24.755 1.532 2.525 1.00 0.00 7 LEU A CA 9
ATOM 2195 C C . LEU A 1 7 ? 24.058 0.381 3.254 1.00 0.00 7 LEU A C 9
ATOM 2196 O O . LEU A 1 7 ? 24.274 0.177 4.449 1.00 0.00 7 LEU A O 9
ATOM 2212 N N . ALA A 1 8 ? 23.222 -0.367 2.525 1.00 0.00 8 ALA A N 9
ATOM 2213 C CA . ALA A 1 8 ? 22.492 -1.499 3.099 1.00 0.00 8 ALA A CA 9
ATOM 2214 C C . ALA A 1 8 ? 23.444 -2.560 3.655 1.00 0.00 8 ALA A C 9
ATOM 2215 O O . ALA A 1 8 ? 23.163 -3.170 4.688 1.00 0.00 8 ALA A O 9
ATOM 2222 N N . ASP A 1 9 ? 24.569 -2.773 2.968 1.00 0.00 9 ASP A N 9
ATOM 2223 C CA . ASP A 1 9 ? 25.563 -3.759 3.401 1.00 0.00 9 ASP A CA 9
ATOM 2224 C C . ASP A 1 9 ? 26.319 -3.289 4.652 1.00 0.00 9 ASP A C 9
ATOM 2225 O O . ASP A 1 9 ? 26.995 -4.085 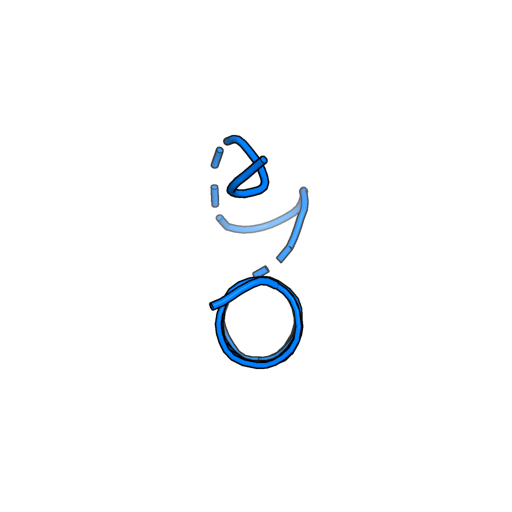5.306 1.00 0.00 9 ASP A O 9
ATOM 2244 N N . GLY A 1 11 ? 28.012 -0.053 4.473 1.00 0.00 11 GLY A N 9
ATOM 2245 C CA . GLY A 1 11 ? 28.842 1.052 4.020 1.00 0.00 11 GLY A CA 9
ATOM 2246 C C . GLY A 1 11 ? 30.301 0.882 4.412 1.00 0.00 11 GLY A C 9
ATOM 2247 O O . GLY A 1 11 ? 30.882 -0.182 4.192 1.00 0.00 11 GLY A O 9
ATOM 2251 N N . PRO A 1 12 ? 30.925 1.924 4.997 1.00 0.00 12 PRO A N 9
ATOM 2252 C CA . PRO A 1 12 ? 32.335 1.876 5.418 1.00 0.00 12 PRO A CA 9
ATOM 2253 C C . PRO A 1 12 ? 32.598 0.848 6.526 1.00 0.00 12 PRO A C 9
ATOM 2254 O O . PRO A 1 12 ? 33.726 0.377 6.680 1.00 0.00 12 PRO A O 9
ATOM 2265 N N .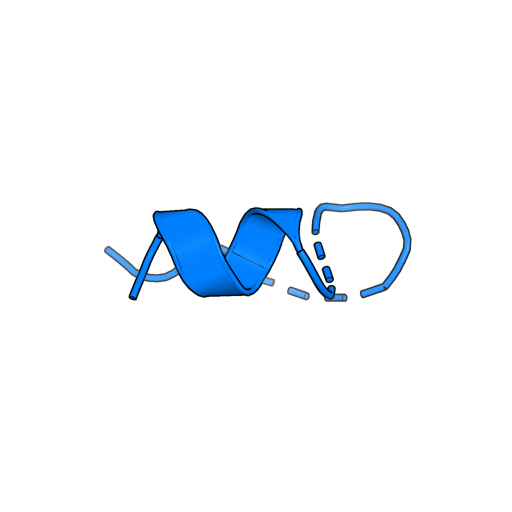 ALA A 1 13 ? 31.559 0.510 7.296 1.00 0.00 13 ALA A N 9
ATOM 2266 C CA . ALA A 1 13 ? 31.689 -0.454 8.391 1.00 0.00 13 ALA A CA 9
ATOM 2267 C C . ALA A 1 13 ? 31.940 -1.873 7.877 1.00 0.00 13 ALA A C 9
ATOM 2268 O O . ALA A 1 13 ? 32.713 -2.623 8.476 1.00 0.00 13 ALA A O 9
ATOM 2275 N N . SER A 1 14 ? 31.287 -2.239 6.770 1.00 0.00 14 SER A N 9
ATOM 2276 C CA . SER A 1 14 ? 31.451 -3.573 6.188 1.00 0.00 14 SER A CA 9
ATOM 2277 C C . SER A 1 14 ? 32.822 -3.733 5.524 1.00 0.00 14 SER A C 9
ATOM 2278 O O . SER A 1 14 ? 33.309 -4.855 5.363 1.00 0.00 14 SER A O 9
ATOM 2312 N N . PRO A 1 17 ? 34.022 -0.903 -0.877 1.00 0.00 17 PRO A N 9
ATOM 2313 C CA . PRO A 1 17 ? 34.154 0.363 -1.607 1.00 0.00 17 PRO A CA 9
ATOM 2314 C C . PRO A 1 17 ? 32.836 0.824 -2.235 1.00 0.00 17 PRO A C 9
ATOM 2315 O O . PRO A 1 17 ? 32.217 0.089 -3.007 1.00 0.00 17 PRO A O 9
ATOM 2326 N N . PRO A 1 18 ? 32.390 2.057 -1.911 1.00 0.00 18 PRO A N 9
ATOM 2327 C CA . PRO A 1 18 ? 31.142 2.623 -2.445 1.00 0.00 18 PRO A CA 9
ATOM 2328 C C . PRO A 1 18 ? 31.158 2.721 -3.973 1.00 0.00 18 PRO A C 9
ATOM 2329 O O . PRO A 1 18 ? 32.177 3.078 -4.567 1.00 0.00 18 PRO A O 9
ATOM 2340 N N . PRO A 1 19 ? 30.025 2.401 -4.631 1.00 0.00 19 PRO A N 9
ATOM 2341 C CA . PRO A 1 19 ? 29.916 2.452 -6.092 1.00 0.00 19 PRO A CA 9
ATOM 2342 C C . PRO A 1 19 ? 29.789 3.882 -6.619 1.00 0.00 19 PRO A C 9
ATOM 2343 O O . PRO A 1 19 ? 28.868 4.611 -6.245 1.00 0.00 19 PRO A O 9
ATOM 2354 N N . SER A 1 20 ? 30.723 4.275 -7.486 1.00 0.00 20 SER A N 9
ATOM 2355 C CA . SER A 1 20 ? 30.720 5.617 -8.068 1.00 0.00 20 SER A CA 9
ATOM 2356 C C . SER A 1 20 ? 31.439 5.636 -9.417 1.00 0.00 20 SER A C 9
ATOM 2357 O O . SER A 1 20 ? 32.352 4.845 -9.658 1.00 0.00 20 SER A O 9
ATOM 2374 N N . ALA A 1 2 ? 22.513 1.355 -6.712 1.00 0.00 2 ALA A N 10
ATOM 2375 C CA . ALA A 1 2 ? 23.877 0.887 -6.468 1.00 0.00 2 ALA A CA 10
ATOM 2376 C C . ALA A 1 2 ? 24.431 1.462 -5.164 1.00 0.00 2 ALA A C 10
ATOM 2377 O O . ALA A 1 2 ? 24.729 0.717 -4.228 1.00 0.00 2 ALA A O 10
ATOM 2384 N N . TYR A 1 3 ? 24.567 2.790 -5.112 1.00 0.00 3 TYR A N 10
ATOM 2385 C CA . TYR A 1 3 ? 25.084 3.469 -3.924 1.00 0.00 3 TYR A CA 10
ATOM 2386 C C . TYR A 1 3 ? 24.180 3.233 -2.713 1.00 0.00 3 TYR A C 10
ATOM 2387 O O . TYR A 1 3 ? 24.667 3.021 -1.601 1.00 0.00 3 TYR A O 10
ATOM 2405 N N . ALA A 1 4 ? 22.863 3.265 -2.937 1.00 0.00 4 ALA A N 10
ATOM 2406 C CA . ALA A 1 4 ? 21.895 3.045 -1.864 1.00 0.00 4 ALA A CA 10
ATOM 2407 C C . ALA A 1 4 ? 22.065 1.655 -1.250 1.00 0.00 4 ALA A C 10
ATOM 2408 O O . ALA A 1 4 ? 22.016 1.499 -0.028 1.00 0.00 4 ALA A O 10
ATOM 2415 N N . GLN A 1 5 ? 22.285 0.652 -2.105 1.00 0.00 5 GLN A N 10
ATOM 2416 C CA . GLN A 1 5 ? 22.486 -0.723 -1.647 1.00 0.00 5 GLN A CA 10
ATOM 2417 C C . GLN A 1 5 ? 23.763 -0.828 -0.814 1.00 0.00 5 GLN A C 10
ATOM 2418 O O . GLN A 1 5 ? 23.801 -1.540 0.190 1.00 0.00 5 GLN A O 10
ATOM 2432 N N . TRP A 1 6 ? 24.801 -0.097 -1.236 1.00 0.00 6 TRP A N 10
ATOM 2433 C CA . TRP A 1 6 ? 26.085 -0.083 -0.531 1.00 0.00 6 TRP A CA 10
ATOM 2434 C C . TRP A 1 6 ? 25.891 0.305 0.936 1.00 0.00 6 TRP A C 10
ATOM 2435 O O . TRP A 1 6 ? 26.480 -0.305 1.829 1.00 0.00 6 TRP A O 10
ATOM 2456 N N . LEU A 1 7 ? 25.049 1.316 1.173 1.00 0.00 7 LEU A N 10
ATOM 2457 C CA . LEU A 1 7 ? 24.762 1.780 2.532 1.00 0.00 7 LEU A CA 10
ATOM 2458 C C . LEU A 1 7 ? 24.026 0.702 3.329 1.00 0.00 7 LEU A C 10
ATOM 2459 O O . LEU A 1 7 ? 24.288 0.514 4.518 1.00 0.00 7 LEU A O 10
ATOM 2475 N N . ALA A 1 8 ? 23.108 -0.004 2.661 1.00 0.00 8 ALA A N 10
ATOM 2476 C CA . ALA A 1 8 ? 22.335 -1.069 3.298 1.00 0.00 8 ALA A CA 10
ATOM 2477 C C . ALA A 1 8 ? 23.241 -2.186 3.819 1.00 0.00 8 ALA A C 10
ATOM 2478 O O . ALA A 1 8 ? 22.964 -2.781 4.862 1.00 0.00 8 ALA A O 10
ATOM 2485 N N . ASP A 1 9 ? 24.329 -2.462 3.092 1.00 0.00 9 ASP A N 10
ATOM 2486 C CA . ASP A 1 9 ? 25.278 -3.504 3.490 1.00 0.00 9 ASP A CA 10
ATOM 2487 C C . ASP A 1 9 ? 26.119 -3.069 4.698 1.00 0.00 9 ASP A C 10
ATOM 2488 O O . ASP A 1 9 ? 26.764 -3.902 5.338 1.00 0.00 9 ASP A O 10
ATOM 2507 N N . GLY A 1 11 ? 27.998 0.090 4.411 1.00 0.00 11 GLY A N 10
ATOM 2508 C CA . GLY A 1 11 ? 28.830 1.175 3.921 1.00 0.00 11 GLY A CA 10
ATOM 2509 C C . GLY A 1 11 ? 30.283 1.026 4.340 1.00 0.00 11 GLY A C 10
ATOM 2510 O O . GLY A 1 11 ? 30.883 -0.029 4.128 1.00 0.00 11 GLY A O 10
ATOM 2514 N N . PRO A 1 12 ? 30.881 2.074 4.942 1.00 0.00 12 PRO A N 10
ATOM 2515 C CA . PRO A 1 12 ? 32.282 2.040 5.391 1.00 0.00 12 PRO A CA 10
ATOM 2516 C C . PRO A 1 12 ? 32.535 0.992 6.480 1.00 0.00 12 PRO A C 10
ATOM 2517 O O . PRO A 1 12 ? 33.664 0.526 6.646 1.00 0.00 12 PRO A O 10
ATOM 2528 N N . ALA A 1 13 ? 31.484 0.630 7.224 1.00 0.00 13 ALA A N 10
ATOM 2529 C CA . ALA A 1 13 ? 31.600 -0.354 8.300 1.00 0.00 13 ALA A CA 10
ATOM 2530 C C . ALA A 1 13 ? 31.853 -1.764 7.761 1.00 0.00 13 ALA A C 10
ATOM 2531 O O . ALA A 1 13 ? 32.637 -2.519 8.340 1.00 0.00 13 ALA A O 10
ATOM 2538 N N . SER A 1 14 ? 31.193 -2.116 6.654 1.00 0.00 14 SER A N 10
ATOM 2539 C CA . SER A 1 14 ? 31.359 -3.441 6.049 1.00 0.00 14 SER A CA 10
ATOM 2540 C C . SER A 1 14 ? 32.772 -3.632 5.490 1.00 0.00 14 SER A C 10
ATOM 2541 O O . SER A 1 14 ? 33.254 -4.761 5.384 1.00 0.00 14 SER A O 10
ATOM 2575 N N . PRO A 1 17 ? 34.341 -0.786 -0.855 1.00 0.00 17 PRO A N 10
ATOM 2576 C CA . PRO A 1 17 ? 34.396 0.486 -1.584 1.00 0.00 17 PRO A CA 10
ATOM 2577 C C . PRO A 1 17 ? 33.061 0.842 -2.244 1.00 0.00 17 PRO A C 10
ATOM 2578 O O . PRO A 1 17 ? 32.522 0.062 -3.032 1.00 0.00 17 PRO A O 10
ATOM 2589 N N . PRO A 1 18 ? 32.509 2.032 -1.925 1.00 0.00 18 PRO A N 10
ATOM 2590 C CA . PRO A 1 18 ? 31.234 2.502 -2.485 1.00 0.00 18 PRO A CA 10
ATOM 2591 C C . PRO A 1 18 ? 31.228 2.490 -4.015 1.00 0.00 18 PRO A C 10
ATOM 2592 O O . PRO A 1 18 ? 32.225 2.839 -4.650 1.00 0.00 18 PRO A O 10
ATOM 2603 N N . PRO A 1 19 ? 30.098 2.083 -4.627 1.00 0.00 19 PRO A N 10
ATOM 2604 C CA . PRO A 1 19 ? 29.962 2.023 -6.083 1.00 0.00 19 PRO A CA 10
ATOM 2605 C C . PRO A 1 19 ? 29.651 3.386 -6.699 1.00 0.00 19 PRO A C 10
ATOM 2606 O O . PRO A 1 19 ? 28.556 3.924 -6.523 1.00 0.00 19 PRO A O 10
ATOM 2617 N N . SER A 1 20 ? 30.626 3.940 -7.421 1.00 0.00 20 SER A N 10
ATOM 2618 C CA . SER A 1 20 ? 30.464 5.241 -8.066 1.00 0.00 20 SER A CA 10
ATOM 2619 C C . SER A 1 20 ? 31.274 5.310 -9.363 1.00 0.00 20 SER A C 10
ATOM 2620 O O . SER A 1 20 ? 32.210 6.101 -9.485 1.00 0.00 20 SER A O 10
ATOM 2637 N N . ALA A 1 2 ? 22.524 1.289 -6.476 1.00 0.00 2 ALA A N 11
ATOM 2638 C CA . ALA A 1 2 ? 23.979 1.121 -6.404 1.00 0.00 2 ALA A CA 11
ATOM 2639 C C . ALA A 1 2 ? 24.541 1.689 -5.100 1.00 0.00 2 ALA A C 11
ATOM 2640 O O . ALA A 1 2 ? 24.985 0.935 -4.232 1.00 0.00 2 ALA A O 11
ATOM 2647 N N . TYR A 1 3 ? 24.513 3.017 -4.965 1.00 0.00 3 TYR A N 11
ATOM 2648 C CA . TYR A 1 3 ? 25.015 3.680 -3.762 1.00 0.00 3 TYR A CA 11
ATOM 2649 C C . TYR A 1 3 ? 24.117 3.383 -2.563 1.00 0.00 3 TYR A C 11
ATOM 2650 O O . TYR A 1 3 ? 24.608 3.125 -1.462 1.00 0.00 3 TYR A O 11
ATOM 2668 N N . ALA A 1 4 ? 22.800 3.411 -2.785 1.00 0.00 4 ALA A N 11
ATOM 2669 C CA . ALA A 1 4 ? 21.837 3.131 -1.722 1.00 0.00 4 ALA A CA 11
ATOM 2670 C C . ALA A 1 4 ? 22.020 1.710 -1.192 1.00 0.00 4 ALA A C 11
ATOM 2671 O O . ALA A 1 4 ? 21.977 1.481 0.018 1.00 0.00 4 ALA A O 11
ATOM 2678 N N . GLN A 1 5 ? 22.249 0.763 -2.108 1.00 0.00 5 GLN A N 11
ATOM 2679 C CA . GLN A 1 5 ? 22.466 -0.634 -1.737 1.00 0.00 5 GLN A CA 11
ATOM 2680 C C . GLN A 1 5 ? 23.751 -0.774 -0.920 1.00 0.00 5 GLN A C 11
ATOM 2681 O O . GLN A 1 5 ? 23.806 -1.545 0.038 1.00 0.00 5 GLN A O 11
ATOM 2695 N N . TRP A 1 6 ? 24.779 -0.008 -1.305 1.00 0.00 6 TRP A N 11
ATOM 2696 C CA . TRP A 1 6 ? 26.066 -0.022 -0.610 1.00 0.00 6 TRP A CA 11
ATOM 2697 C C . TRP A 1 6 ? 25.879 0.299 0.875 1.00 0.00 6 TRP A C 11
ATOM 2698 O O . TRP A 1 6 ? 26.465 -0.356 1.739 1.00 0.00 6 TRP A O 11
ATOM 2719 N N . LEU A 1 7 ? 25.047 1.306 1.160 1.00 0.00 7 LEU A N 11
ATOM 2720 C CA . LEU A 1 7 ? 24.765 1.712 2.536 1.00 0.00 7 LEU A CA 11
ATOM 2721 C C . LEU A 1 7 ? 24.040 0.600 3.296 1.00 0.00 7 LEU A C 11
ATOM 2722 O O . LEU A 1 7 ? 24.281 0.393 4.486 1.00 0.00 7 LEU A O 11
ATOM 2738 N N . ALA A 1 8 ? 23.152 -0.114 2.596 1.00 0.00 8 ALA A N 11
ATOM 2739 C CA . ALA A 1 8 ? 22.390 -1.209 3.197 1.00 0.00 8 ALA A CA 11
ATOM 2740 C C . ALA A 1 8 ? 23.310 -2.317 3.713 1.00 0.00 8 ALA A C 11
ATOM 2741 O O . ALA A 1 8 ? 23.031 -2.929 4.744 1.00 0.00 8 ALA A O 11
ATOM 2748 N N . ASP A 1 9 ? 24.410 -2.566 2.995 1.00 0.00 9 ASP A N 11
ATOM 2749 C CA . ASP A 1 9 ? 25.370 -3.599 3.391 1.00 0.00 9 ASP A CA 11
ATOM 2750 C C . ASP A 1 9 ? 26.188 -3.167 4.615 1.00 0.00 9 ASP A C 11
ATOM 2751 O O . ASP A 1 9 ? 26.832 -3.999 5.258 1.00 0.00 9 ASP A O 11
ATOM 2770 N N . GLY A 1 11 ? 28.037 0.007 4.382 1.00 0.00 11 GLY A N 11
ATOM 2771 C CA . GLY A 1 11 ? 28.879 1.093 3.910 1.00 0.00 11 GLY A CA 11
ATOM 2772 C C . GLY A 1 11 ? 30.336 0.912 4.301 1.00 0.00 11 GLY A C 11
ATOM 2773 O O . GLY A 1 11 ? 30.910 -0.154 4.074 1.00 0.00 11 GLY A O 11
ATOM 2777 N N . PRO A 1 12 ? 30.966 1.945 4.895 1.00 0.00 12 PRO A N 11
ATOM 2778 C CA . PRO A 1 12 ? 32.373 1.884 5.318 1.00 0.00 12 PRO A CA 11
ATOM 2779 C C . PRO A 1 12 ? 32.626 0.828 6.399 1.00 0.00 12 PRO A C 11
ATOM 2780 O O . PRO A 1 12 ? 33.748 0.339 6.543 1.00 0.00 12 PRO A O 11
ATOM 2791 N N . ALA A 1 13 ? 31.582 0.487 7.163 1.00 0.00 13 ALA A N 11
ATOM 2792 C CA . ALA A 1 13 ? 31.698 -0.502 8.234 1.00 0.00 13 ALA A CA 11
ATOM 2793 C C . ALA A 1 13 ? 31.928 -1.912 7.692 1.00 0.00 13 ALA A C 11
ATOM 2794 O O . ALA A 1 13 ? 32.727 -2.668 8.245 1.00 0.00 13 ALA A O 11
ATOM 2801 N N . SER A 1 14 ? 31.229 -2.264 6.610 1.00 0.00 14 SER A N 11
ATOM 2802 C CA . SER A 1 14 ? 31.372 -3.589 6.006 1.00 0.00 14 SER A CA 11
ATOM 2803 C C . SER A 1 14 ? 32.734 -3.754 5.323 1.00 0.00 14 SER A C 11
ATOM 2804 O O . SER A 1 14 ? 33.220 -4.875 5.165 1.00 0.00 14 SER A O 11
ATOM 2838 N N . PRO A 1 17 ? 33.866 -0.961 -0.794 1.00 0.00 17 PRO A N 11
ATOM 2839 C CA . PRO A 1 17 ? 33.970 0.411 -1.301 1.00 0.00 17 PRO A CA 11
ATOM 2840 C C . PRO A 1 17 ? 32.698 0.868 -2.020 1.00 0.00 17 PRO A C 11
ATOM 2841 O O . PRO A 1 17 ? 32.098 0.103 -2.778 1.00 0.00 17 PRO A O 11
ATOM 2852 N N . PRO A 1 18 ? 32.273 2.126 -1.792 1.00 0.00 18 PRO A N 11
ATOM 2853 C CA . PRO A 1 18 ? 31.069 2.687 -2.422 1.00 0.00 18 PRO A CA 11
ATOM 2854 C C . PRO A 1 18 ? 31.173 2.725 -3.947 1.00 0.00 18 PRO A C 11
ATOM 2855 O O . PRO A 1 18 ? 32.217 3.082 -4.496 1.00 0.00 18 PRO A O 11
ATOM 2866 N N . PRO A 1 19 ? 30.086 2.354 -4.651 1.00 0.00 19 PRO A N 11
ATOM 2867 C CA . PRO A 1 19 ? 30.056 2.344 -6.117 1.00 0.00 19 PRO A CA 11
ATOM 2868 C C . PRO A 1 19 ? 29.954 3.751 -6.706 1.00 0.00 19 PRO A C 11
ATOM 2869 O O . PRO A 1 19 ? 28.878 4.354 -6.721 1.00 0.00 19 PRO A O 11
ATOM 2880 N N . SER A 1 20 ? 31.084 4.270 -7.188 1.00 0.00 20 SER A N 11
ATOM 2881 C CA . SER A 1 20 ? 31.130 5.607 -7.778 1.00 0.00 20 SER A CA 11
ATOM 2882 C C . SER A 1 20 ? 32.311 5.738 -8.744 1.00 0.00 20 SER A C 11
ATOM 2883 O O . SER A 1 20 ? 33.210 6.556 -8.540 1.00 0.00 20 SER A O 11
ATOM 2900 N N . ALA A 1 2 ? 22.672 1.518 -6.868 1.00 0.00 2 ALA A N 12
ATOM 2901 C CA . ALA A 1 2 ? 23.969 0.932 -6.533 1.00 0.00 2 ALA A CA 12
ATOM 2902 C C . ALA A 1 2 ? 24.508 1.500 -5.222 1.00 0.00 2 ALA A C 12
ATOM 2903 O O . ALA A 1 2 ? 24.857 0.747 -4.310 1.00 0.00 2 ALA A O 12
ATOM 2910 N N . TYR A 1 3 ? 24.570 2.831 -5.132 1.00 0.00 3 TYR A N 12
ATOM 2911 C CA . TYR A 1 3 ? 25.063 3.499 -3.927 1.00 0.00 3 TYR A CA 12
ATOM 2912 C C . TYR A 1 3 ? 24.147 3.228 -2.732 1.00 0.00 3 TYR A C 12
ATOM 2913 O O . TYR A 1 3 ? 24.623 3.031 -1.612 1.00 0.00 3 TYR A O 12
ATOM 2931 N N . ALA A 1 4 ? 22.835 3.214 -2.978 1.00 0.00 4 ALA A N 12
ATOM 2932 C CA . ALA A 1 4 ? 21.858 2.957 -1.921 1.00 0.00 4 ALA A CA 12
ATOM 2933 C C . ALA A 1 4 ? 22.066 1.572 -1.312 1.00 0.00 4 ALA A C 12
ATOM 2934 O O . ALA A 1 4 ? 22.010 1.408 -0.092 1.00 0.00 4 ALA A O 12
ATOM 2941 N N . GLN A 1 5 ? 22.323 0.581 -2.171 1.00 0.00 5 GLN A N 12
ATOM 2942 C CA . GLN A 1 5 ? 22.561 -0.791 -1.720 1.00 0.00 5 GLN A CA 12
ATOM 2943 C C . GLN A 1 5 ? 23.840 -0.869 -0.885 1.00 0.00 5 GLN A C 12
ATOM 2944 O O . GLN A 1 5 ? 23.904 -1.609 0.098 1.00 0.00 5 GLN A O 12
ATOM 2958 N N . TRP A 1 6 ? 24.852 -0.087 -1.281 1.00 0.00 6 TRP A N 12
ATOM 2959 C CA . TRP A 1 6 ? 26.131 -0.046 -0.571 1.00 0.00 6 TRP A CA 12
ATOM 2960 C C . TRP A 1 6 ? 25.919 0.303 0.904 1.00 0.00 6 TRP A C 12
ATOM 2961 O O . TRP A 1 6 ? 26.512 -0.316 1.788 1.00 0.00 6 TRP A O 12
ATOM 2982 N N . LEU A 1 7 ? 25.056 1.292 1.157 1.00 0.00 7 LEU A N 12
ATOM 2983 C CA . LEU A 1 7 ? 24.748 1.719 2.521 1.00 0.00 7 LEU A CA 12
ATOM 2984 C C . LEU A 1 7 ? 24.040 0.607 3.295 1.00 0.00 7 LEU A C 12
ATOM 2985 O O . LEU A 1 7 ? 24.257 0.444 4.497 1.00 0.00 7 LEU A O 12
ATOM 3001 N N . ALA A 1 8 ? 23.195 -0.157 2.596 1.00 0.00 8 ALA A N 12
ATOM 3002 C CA . ALA A 1 8 ? 22.454 -1.259 3.212 1.00 0.00 8 ALA A CA 12
ATOM 3003 C C . ALA A 1 8 ? 23.397 -2.326 3.771 1.00 0.00 8 ALA A C 12
ATOM 3004 O O . ALA A 1 8 ? 23.118 -2.923 4.812 1.00 0.00 8 ALA A O 12
ATOM 3011 N N . ASP A 1 9 ? 24.517 -2.559 3.080 1.00 0.00 9 ASP A N 12
ATOM 3012 C CA . ASP A 1 9 ? 25.500 -3.552 3.518 1.00 0.00 9 ASP A CA 12
ATOM 3013 C C . ASP A 1 9 ? 26.280 -3.069 4.749 1.00 0.00 9 ASP A C 12
ATOM 3014 O O . ASP A 1 9 ? 26.941 -3.864 5.416 1.00 0.00 9 ASP A O 12
ATOM 3033 N N . GLY A 1 11 ? 28.035 0.135 4.474 1.00 0.00 11 GLY A N 12
ATOM 3034 C CA . GLY A 1 11 ? 28.877 1.215 3.987 1.00 0.00 11 GLY A CA 12
ATOM 3035 C C . GLY A 1 11 ? 30.329 1.050 4.400 1.00 0.00 11 GLY A C 12
ATOM 3036 O O . GLY A 1 11 ? 30.909 -0.021 4.215 1.00 0.00 11 GLY A O 12
ATOM 3040 N N . PRO A 1 12 ? 30.951 2.105 4.965 1.00 0.00 12 PRO A N 12
ATOM 3041 C CA . PRO A 1 12 ? 32.354 2.060 5.404 1.00 0.00 12 PRO A CA 12
ATOM 3042 C C . PRO A 1 12 ? 32.596 1.061 6.543 1.00 0.00 12 PRO A C 12
ATOM 3043 O O . PRO A 1 12 ? 33.721 0.596 6.734 1.00 0.00 12 PRO A O 12
ATOM 3054 N N . ALA A 1 13 ? 31.541 0.742 7.301 1.00 0.00 13 ALA A N 12
ATOM 3055 C CA . ALA A 1 13 ? 31.648 -0.190 8.426 1.00 0.00 13 ALA A CA 12
ATOM 3056 C C . ALA A 1 13 ? 31.876 -1.630 7.962 1.00 0.00 13 ALA A C 12
ATOM 3057 O O . ALA A 1 13 ? 32.609 -2.381 8.608 1.00 0.00 13 ALA A O 12
ATOM 3064 N N . SER A 1 14 ? 31.252 -2.014 6.845 1.00 0.00 14 SER A N 12
ATOM 3065 C CA . SER A 1 14 ? 31.400 -3.370 6.313 1.00 0.00 14 SER A CA 12
ATOM 3066 C C . SER A 1 14 ? 32.780 -3.582 5.682 1.00 0.00 14 SER A C 12
ATOM 3067 O O . SER A 1 14 ? 33.240 -4.719 5.559 1.00 0.00 14 SER A O 12
ATOM 3101 N N . PRO A 1 17 ? 34.135 -0.757 -0.705 1.00 0.00 17 PRO A N 12
ATOM 3102 C CA . PRO A 1 17 ? 34.240 0.516 -1.427 1.00 0.00 17 PRO A CA 12
ATOM 3103 C C . PRO A 1 17 ? 32.931 0.909 -2.115 1.00 0.00 17 PRO A C 12
ATOM 3104 O O . PRO A 1 17 ? 32.360 0.124 -2.875 1.00 0.00 17 PRO A O 12
ATOM 3115 N N . PRO A 1 18 ? 32.437 2.138 -1.855 1.00 0.00 18 PRO A N 12
ATOM 3116 C CA . PRO A 1 18 ? 31.191 2.642 -2.450 1.00 0.00 18 PRO A CA 12
ATOM 3117 C C . PRO A 1 18 ? 31.228 2.616 -3.980 1.00 0.00 18 PRO A C 12
ATOM 3118 O O . PRO A 1 18 ? 32.243 2.960 -4.589 1.00 0.00 18 PRO A O 12
ATOM 3129 N N . PRO A 1 19 ? 30.117 2.204 -4.622 1.00 0.00 19 PRO A N 12
ATOM 3130 C CA . PRO A 1 19 ? 30.027 2.129 -6.085 1.00 0.00 19 PRO A CA 12
ATOM 3131 C C . PRO A 1 19 ? 29.869 3.503 -6.734 1.00 0.00 19 PRO A C 12
ATOM 3132 O O . PRO A 1 19 ? 29.199 4.385 -6.190 1.00 0.00 19 PRO A O 12
ATOM 3143 N N . SER A 1 20 ? 30.490 3.675 -7.900 1.00 0.00 20 SER A N 12
ATOM 3144 C CA . SER A 1 20 ? 30.424 4.938 -8.632 1.00 0.00 20 SER A CA 12
ATOM 3145 C C . SER A 1 20 ? 30.289 4.696 -10.135 1.00 0.00 20 SER A C 12
ATOM 3146 O O . SER A 1 20 ? 29.321 5.133 -10.758 1.00 0.00 20 SER A O 12
ATOM 3163 N N . ALA A 1 2 ? 22.339 1.251 -6.933 1.00 0.00 2 ALA A N 13
ATOM 3164 C CA . ALA A 1 2 ? 23.569 0.577 -6.516 1.00 0.00 2 ALA A CA 13
ATOM 3165 C C . ALA A 1 2 ? 24.149 1.211 -5.252 1.00 0.00 2 ALA A C 13
ATOM 3166 O O . ALA A 1 2 ? 24.521 0.507 -4.312 1.00 0.00 2 ALA A O 13
ATOM 3173 N N . TYR A 1 3 ? 24.218 2.546 -5.237 1.00 0.00 3 TYR A N 13
ATOM 3174 C CA . TYR A 1 3 ? 24.748 3.277 -4.087 1.00 0.00 3 TYR A CA 13
ATOM 3175 C C . TYR A 1 3 ? 23.891 3.043 -2.843 1.00 0.00 3 TYR A C 13
ATOM 3176 O O . TYR A 1 3 ? 24.419 2.871 -1.743 1.00 0.00 3 TYR A O 13
ATOM 3194 N N . ALA A 1 4 ? 22.568 3.031 -3.025 1.00 0.00 4 ALA A N 13
ATOM 3195 C CA . ALA A 1 4 ? 21.641 2.808 -1.918 1.00 0.00 4 ALA A CA 13
ATOM 3196 C C . ALA A 1 4 ? 21.892 1.450 -1.264 1.00 0.00 4 ALA A C 13
ATOM 3197 O O . ALA A 1 4 ? 21.847 1.327 -0.038 1.00 0.00 4 ALA A O 13
ATOM 3204 N N . GLN A 1 5 ? 22.173 0.438 -2.090 1.00 0.00 5 GLN A N 13
ATOM 3205 C CA . GLN A 1 5 ? 22.451 -0.908 -1.594 1.00 0.00 5 GLN A CA 13
ATOM 3206 C C . GLN A 1 5 ? 23.737 -0.922 -0.768 1.00 0.00 5 GLN A C 13
ATOM 3207 O O . GLN A 1 5 ? 23.816 -1.604 0.254 1.00 0.00 5 GLN A O 13
ATOM 3221 N N . TRP A 1 6 ? 24.737 -0.151 -1.214 1.00 0.00 6 TRP A N 13
ATOM 3222 C CA . TRP A 1 6 ? 26.019 -0.055 -0.515 1.00 0.00 6 TRP A CA 13
ATOM 3223 C C . TRP A 1 6 ? 25.809 0.354 0.946 1.00 0.00 6 TRP A C 13
ATOM 3224 O O . TRP A 1 6 ? 26.411 -0.226 1.852 1.00 0.00 6 TRP A O 13
ATOM 3245 N N . LEU A 1 7 ? 24.942 1.348 1.165 1.00 0.00 7 LEU A N 13
ATOM 3246 C CA . LEU A 1 7 ? 24.639 1.826 2.513 1.00 0.00 7 LEU A CA 13
ATOM 3247 C C . LEU A 1 7 ? 23.941 0.742 3.334 1.00 0.00 7 LEU A C 13
ATOM 3248 O O . LEU A 1 7 ? 24.202 0.597 4.530 1.00 0.00 7 LEU A O 13
ATOM 3264 N N . ALA A 1 8 ? 23.055 -0.018 2.682 1.00 0.00 8 ALA A N 13
ATOM 3265 C CA . ALA A 1 8 ? 22.320 -1.094 3.345 1.00 0.00 8 ALA A CA 13
ATOM 3266 C C . ALA A 1 8 ? 23.266 -2.159 3.905 1.00 0.00 8 ALA A C 13
ATOM 3267 O O . ALA A 1 8 ? 23.003 -2.734 4.963 1.00 0.00 8 ALA A O 13
ATOM 3274 N N . ASP A 1 9 ? 24.369 -2.412 3.194 1.00 0.00 9 ASP A N 13
ATOM 3275 C CA . ASP A 1 9 ? 25.356 -3.405 3.628 1.00 0.00 9 ASP A CA 13
ATOM 3276 C C . ASP A 1 9 ? 26.168 -2.904 4.82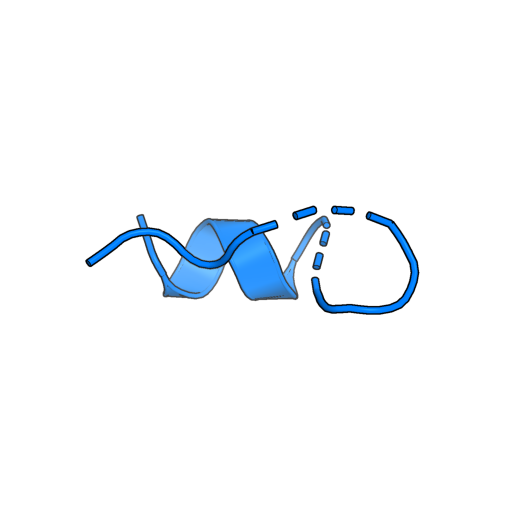9 1.00 0.00 9 ASP A C 13
ATOM 3277 O O . ASP A 1 9 ? 26.839 -3.694 5.498 1.00 0.00 9 ASP A O 13
ATOM 3296 N N . GLY A 1 11 ? 27.949 0.289 4.461 1.00 0.00 11 GLY A N 13
ATOM 3297 C CA . GLY A 1 11 ? 28.777 1.365 3.940 1.00 0.00 11 GLY A CA 13
ATOM 3298 C C . GLY A 1 11 ? 30.236 1.222 4.338 1.00 0.00 11 GLY A C 13
ATOM 3299 O O . GLY A 1 11 ? 30.826 0.157 4.151 1.00 0.00 11 GLY A O 13
ATOM 3303 N N . PRO A 1 12 ? 30.850 2.287 4.890 1.00 0.00 12 PRO A N 13
ATOM 3304 C CA . PRO A 1 12 ? 32.259 2.264 5.313 1.00 0.00 12 PRO A CA 13
ATOM 3305 C C . PRO A 1 12 ? 32.532 1.255 6.434 1.00 0.00 12 PRO A C 13
ATOM 3306 O O . PRO A 1 12 ? 33.661 0.789 6.592 1.00 0.00 12 PRO A O 13
ATOM 3317 N N . ALA A 1 13 ? 31.495 0.928 7.215 1.00 0.00 13 ALA A N 13
ATOM 3318 C CA . ALA A 1 13 ? 31.631 -0.018 8.324 1.00 0.00 13 ALA A CA 13
ATOM 3319 C C . ALA A 1 13 ? 31.882 -1.445 7.831 1.00 0.00 13 ALA A C 13
ATOM 3320 O O . ALA A 1 13 ? 32.667 -2.181 8.431 1.00 0.00 13 ALA A O 13
ATOM 3327 N N . SER A 1 14 ? 31.217 -1.831 6.737 1.00 0.00 14 SER A N 13
ATOM 3328 C CA . SER A 1 14 ? 31.379 -3.172 6.173 1.00 0.00 14 SER A CA 13
ATOM 3329 C C . SER A 1 14 ? 32.787 -3.381 5.610 1.00 0.00 14 SER A C 13
ATOM 3330 O O . SER A 1 14 ? 33.269 -4.514 5.537 1.00 0.00 14 SER A O 13
ATOM 3364 N N . PRO A 1 17 ? 34.197 -0.522 -0.748 1.00 0.00 17 PRO A N 13
ATOM 3365 C CA . PRO A 1 17 ? 34.202 0.759 -1.462 1.00 0.00 17 PRO A CA 13
ATOM 3366 C C . PRO A 1 17 ? 32.873 1.037 -2.169 1.00 0.00 17 PRO A C 13
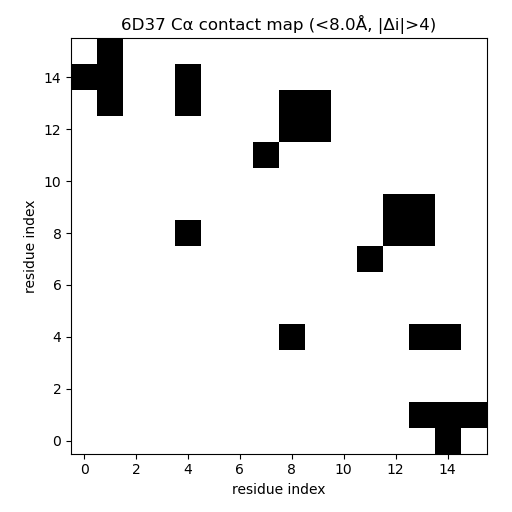ATOM 3367 O O . PRO A 1 17 ? 32.368 0.189 -2.909 1.00 0.00 17 PRO A O 13
ATOM 3378 N N . PRO A 1 18 ? 32.289 2.233 -1.949 1.00 0.00 18 PRO A N 13
ATOM 3379 C CA . PRO A 1 18 ? 31.014 2.625 -2.567 1.00 0.00 18 PRO A CA 13
ATOM 3380 C C . PRO A 1 18 ? 31.048 2.508 -4.092 1.00 0.00 18 PRO A C 13
ATOM 3381 O O . PRO A 1 18 ? 32.079 2.768 -4.716 1.00 0.00 18 PRO A O 13
ATOM 3392 N N . PRO A 1 19 ? 29.918 2.106 -4.711 1.00 0.00 19 PRO A N 13
ATOM 3393 C CA . PRO A 1 19 ? 29.818 1.947 -6.169 1.00 0.00 19 PRO A CA 13
ATOM 3394 C C . PRO A 1 19 ? 30.326 3.170 -6.932 1.00 0.00 19 PRO A C 13
ATOM 3395 O O . PRO A 1 19 ? 29.692 4.228 -6.923 1.00 0.00 19 PRO A O 13
ATOM 3406 N N . SER A 1 20 ? 31.478 3.015 -7.586 1.00 0.00 20 SER A N 13
ATOM 3407 C CA . SER A 1 20 ? 32.083 4.102 -8.354 1.00 0.00 20 SER A CA 13
ATOM 3408 C C . SER A 1 20 ? 33.070 3.561 -9.387 1.00 0.00 20 SER A C 13
ATOM 3409 O O . SER A 1 20 ? 33.897 2.701 -9.081 1.00 0.00 20 SER A O 13
ATOM 3426 N N . ALA A 1 2 ? 22.696 0.909 -6.668 1.00 0.00 2 ALA A N 14
ATOM 3427 C CA . ALA A 1 2 ? 24.122 0.638 -6.494 1.00 0.00 2 ALA A CA 14
ATOM 3428 C C . ALA A 1 2 ? 24.654 1.288 -5.216 1.00 0.00 2 ALA A C 14
ATOM 3429 O O . ALA A 1 2 ? 25.041 0.593 -4.275 1.00 0.00 2 ALA A O 14
ATOM 3436 N N . TYR A 1 3 ? 24.668 2.624 -5.191 1.00 0.00 3 TYR A N 14
ATOM 3437 C CA . TYR A 1 3 ? 25.150 3.368 -4.028 1.00 0.00 3 TYR A CA 14
ATOM 3438 C C . TYR A 1 3 ? 24.219 3.178 -2.831 1.00 0.00 3 TYR A C 14
ATOM 3439 O O . TYR A 1 3 ? 24.680 3.011 -1.700 1.00 0.00 3 TYR A O 14
ATOM 3457 N N . ALA A 1 4 ? 22.909 3.197 -3.088 1.00 0.00 4 ALA A N 14
ATOM 3458 C CA . ALA A 1 4 ? 21.916 3.017 -2.030 1.00 0.00 4 ALA A CA 14
ATOM 3459 C C . ALA A 1 4 ? 22.076 1.651 -1.364 1.00 0.00 4 ALA A C 14
ATOM 3460 O O . ALA A 1 4 ? 21.987 1.536 -0.140 1.00 0.00 4 ALA A O 14
ATOM 3467 N N . GLN A 1 5 ? 22.329 0.621 -2.178 1.00 0.00 5 GLN A N 14
ATOM 3468 C CA . GLN A 1 5 ? 22.521 -0.735 -1.669 1.00 0.00 5 GLN A CA 14
ATOM 3469 C C . GLN A 1 5 ? 23.785 -0.812 -0.813 1.00 0.00 5 GLN A C 14
ATOM 3470 O O . GLN A 1 5 ? 23.809 -1.500 0.209 1.00 0.00 5 GLN A O 14
ATOM 3484 N N . TRP A 1 6 ? 24.830 -0.090 -1.235 1.00 0.00 6 TRP A N 14
ATOM 3485 C CA . TRP A 1 6 ? 26.099 -0.055 -0.506 1.00 0.00 6 TRP A CA 14
ATOM 3486 C C . TRP A 1 6 ? 25.878 0.371 0.947 1.00 0.00 6 TRP A C 14
ATOM 3487 O O . TRP A 1 6 ? 26.446 -0.219 1.867 1.00 0.00 6 TRP A O 14
ATOM 3508 N N . LEU A 1 7 ? 25.038 1.393 1.142 1.00 0.00 7 LEU A N 14
ATOM 3509 C CA . LEU A 1 7 ? 24.726 1.894 2.480 1.00 0.00 7 LEU A CA 14
ATOM 3510 C C . LEU A 1 7 ? 23.975 0.840 3.296 1.00 0.00 7 LEU A C 14
ATOM 3511 O O . LEU A 1 7 ? 24.188 0.712 4.503 1.00 0.00 7 LEU A O 14
ATOM 3527 N N . ALA A 1 8 ? 23.097 0.089 2.624 1.00 0.00 8 ALA A N 14
ATOM 3528 C CA . ALA A 1 8 ? 22.311 -0.959 3.275 1.00 0.00 8 ALA A CA 14
ATOM 3529 C C . ALA A 1 8 ? 23.205 -2.043 3.880 1.00 0.00 8 ALA A C 14
ATOM 3530 O O . ALA A 1 8 ? 22.887 -2.600 4.931 1.00 0.00 8 ALA A O 14
ATOM 3537 N N . ASP A 1 9 ? 24.327 -2.335 3.213 1.00 0.00 9 ASP A N 14
ATOM 3538 C CA . ASP A 1 9 ? 25.267 -3.350 3.694 1.00 0.00 9 ASP A CA 14
ATOM 3539 C C . ASP A 1 9 ? 26.062 -2.855 4.908 1.00 0.00 9 ASP A C 14
ATOM 3540 O O . ASP A 1 9 ? 26.686 -3.654 5.608 1.00 0.00 9 ASP A O 14
ATOM 3559 N N . GLY A 1 11 ? 27.932 0.285 4.529 1.00 0.00 11 GLY A N 14
ATOM 3560 C CA . GLY A 1 11 ? 28.810 1.321 4.014 1.00 0.00 11 GLY A CA 14
ATOM 3561 C C . GLY A 1 11 ? 30.264 1.081 4.381 1.00 0.00 11 GLY A C 14
ATOM 3562 O O . GLY A 1 11 ? 30.783 -0.015 4.168 1.00 0.00 11 GLY A O 14
ATOM 3566 N N . PRO A 1 12 ? 30.954 2.097 4.936 1.00 0.00 12 PRO A N 14
ATOM 3567 C CA . PRO A 1 12 ? 32.367 1.976 5.330 1.00 0.00 12 PRO A CA 14
ATOM 3568 C C . PRO A 1 12 ? 32.592 0.935 6.432 1.00 0.00 12 PRO A C 14
ATOM 3569 O O . PRO A 1 12 ? 33.689 0.388 6.557 1.00 0.00 12 PRO A O 14
ATOM 3580 N N . ALA A 1 13 ? 31.553 0.668 7.233 1.00 0.00 13 ALA A N 14
ATOM 3581 C CA . ALA A 1 13 ? 31.647 -0.302 8.325 1.00 0.00 13 ALA A CA 14
ATOM 3582 C C . ALA A 1 13 ? 31.791 -1.733 7.804 1.00 0.00 13 ALA A C 14
ATOM 3583 O O . ALA A 1 13 ? 32.525 -2.536 8.384 1.00 0.00 13 ALA A O 14
ATOM 3590 N N . SER A 1 14 ? 31.091 -2.049 6.711 1.00 0.00 14 SER A N 14
ATOM 3591 C CA . SER A 1 14 ? 31.148 -3.387 6.121 1.00 0.00 14 SER A CA 14
ATOM 3592 C C . SER A 1 14 ? 32.537 -3.693 5.549 1.00 0.00 14 SER A C 14
ATOM 3593 O O . SER A 1 14 ? 32.933 -4.856 5.463 1.00 0.00 14 SER A O 14
ATOM 3627 N N . PRO A 1 17 ? 34.177 -0.862 -0.763 1.00 0.00 17 PRO A N 14
ATOM 3628 C CA . PRO A 1 17 ? 34.293 0.427 -1.458 1.00 0.00 17 PRO A CA 14
ATOM 3629 C C . PRO A 1 17 ? 32.991 0.834 -2.152 1.00 0.00 17 PRO A C 14
ATOM 3630 O O . PRO A 1 17 ? 32.441 0.070 -2.949 1.00 0.00 17 PRO A O 14
ATOM 3641 N N . PRO A 1 18 ? 32.481 2.050 -1.860 1.00 0.00 18 PRO A N 14
ATOM 3642 C CA . PRO A 1 18 ? 31.241 2.562 -2.461 1.00 0.00 18 PRO A CA 14
ATOM 3643 C C . PRO A 1 18 ? 31.297 2.563 -3.991 1.00 0.00 18 PRO A C 14
ATOM 3644 O O . PRO A 1 18 ? 32.312 2.937 -4.581 1.00 0.00 18 PRO A O 14
ATOM 3655 N N . PRO A 1 19 ? 30.202 2.139 -4.655 1.00 0.00 19 PRO A N 14
ATOM 3656 C CA . PRO A 1 19 ? 30.137 2.088 -6.120 1.00 0.00 19 PRO A CA 14
ATOM 3657 C C . PRO A 1 19 ? 29.964 3.473 -6.742 1.00 0.00 19 PRO A C 14
ATOM 3658 O O . PRO A 1 19 ? 29.054 4.220 -6.375 1.00 0.00 19 PRO A O 14
ATOM 3669 N N . SER A 1 20 ? 30.848 3.809 -7.680 1.00 0.00 20 SER A N 14
ATOM 3670 C CA . SER A 1 20 ? 30.802 5.104 -8.354 1.00 0.00 20 SER A CA 14
ATOM 3671 C C . SER A 1 20 ? 31.418 5.021 -9.751 1.00 0.00 20 SER A C 14
ATOM 3672 O O . SER A 1 20 ? 32.376 4.281 -9.975 1.00 0.00 20 SER A O 14
ATOM 3689 N N . ALA A 1 2 ? 22.652 1.577 -6.804 1.00 0.00 2 ALA A N 15
ATOM 3690 C CA . ALA A 1 2 ? 23.928 0.950 -6.465 1.00 0.00 2 ALA A CA 15
ATOM 3691 C C . ALA A 1 2 ? 24.493 1.519 -5.164 1.00 0.00 2 ALA A C 15
ATOM 3692 O O . ALA A 1 2 ? 24.857 0.766 -4.258 1.00 0.00 2 ALA A O 15
ATOM 3699 N N . TYR A 1 3 ? 24.557 2.849 -5.078 1.00 0.00 3 TYR A N 15
ATOM 3700 C CA . TYR A 1 3 ? 25.071 3.521 -3.884 1.00 0.00 3 TYR A CA 15
ATOM 3701 C C . TYR A 1 3 ? 24.169 3.258 -2.677 1.00 0.00 3 TYR A C 15
ATOM 3702 O O . TYR A 1 3 ? 24.658 3.048 -1.565 1.00 0.00 3 TYR A O 15
ATOM 3720 N N . ALA A 1 4 ? 22.854 3.269 -2.905 1.00 0.00 4 ALA A N 15
ATOM 3721 C CA . ALA A 1 4 ? 21.887 3.024 -1.837 1.00 0.00 4 ALA A CA 15
ATOM 3722 C C . ALA A 1 4 ? 22.067 1.625 -1.248 1.00 0.00 4 ALA A C 15
ATOM 3723 O O . ALA A 1 4 ? 22.018 1.448 -0.028 1.00 0.00 4 ALA A O 15
ATOM 3730 N N . GLN A 1 5 ? 22.297 0.639 -2.120 1.00 0.00 5 GLN A N 15
ATOM 3731 C CA . GLN A 1 5 ? 22.508 -0.742 -1.685 1.00 0.00 5 GLN A CA 15
ATOM 3732 C C . GLN A 1 5 ? 23.776 -0.844 -0.838 1.00 0.00 5 GLN A C 15
ATOM 3733 O O . GLN A 1 5 ? 23.815 -1.578 0.150 1.00 0.00 5 GLN A O 15
ATOM 3747 N N . TRP A 1 6 ? 24.806 -0.088 -1.231 1.00 0.00 6 TRP A N 15
ATOM 3748 C CA . TRP A 1 6 ? 26.082 -0.066 -0.514 1.00 0.00 6 TRP A CA 15
ATOM 3749 C C . TRP A 1 6 ? 25.874 0.325 0.952 1.00 0.00 6 TRP A C 15
ATOM 3750 O O . TRP A 1 6 ? 26.453 -0.286 1.851 1.00 0.00 6 TRP A O 15
ATOM 3771 N N . LEU A 1 7 ? 25.035 1.341 1.180 1.00 0.00 7 LEU A N 15
ATOM 3772 C CA . LEU A 1 7 ? 24.737 1.809 2.534 1.00 0.00 7 LEU A CA 15
ATOM 3773 C C . LEU A 1 7 ? 23.993 0.738 3.335 1.00 0.00 7 LEU A C 15
ATOM 3774 O O . LEU A 1 7 ? 24.219 0.587 4.536 1.00 0.00 7 LEU A O 15
ATOM 3790 N N . ALA A 1 8 ? 23.108 0.000 2.658 1.00 0.00 8 ALA A N 15
ATOM 3791 C CA . ALA A 1 8 ? 22.330 -1.062 3.299 1.00 0.00 8 ALA A CA 15
ATOM 3792 C C . ALA A 1 8 ? 23.235 -2.142 3.896 1.00 0.00 8 ALA A C 15
ATOM 3793 O O . ALA A 1 8 ? 22.932 -2.695 4.955 1.00 0.00 8 ALA A O 15
ATOM 3800 N N . ASP A 1 9 ? 24.346 -2.435 3.215 1.00 0.00 9 ASP A N 15
ATOM 3801 C CA . ASP A 1 9 ? 25.295 -3.450 3.685 1.00 0.00 9 ASP A CA 15
ATOM 3802 C C . ASP A 1 9 ? 26.109 -2.952 4.886 1.00 0.00 9 ASP A C 15
ATOM 3803 O O . ASP A 1 9 ? 26.754 -3.747 5.572 1.00 0.00 9 ASP A O 15
ATOM 3822 N N . GLY A 1 11 ? 27.972 0.174 4.466 1.00 0.00 11 GLY A N 15
ATOM 3823 C CA . GLY A 1 11 ? 28.862 1.188 3.930 1.00 0.00 11 GLY A CA 15
ATOM 3824 C C . GLY A 1 11 ? 30.314 0.938 4.298 1.00 0.00 11 GLY A C 15
ATOM 3825 O O . GLY A 1 11 ? 30.828 -0.159 4.073 1.00 0.00 11 GLY A O 15
ATOM 3829 N N . PRO A 1 12 ? 31.009 1.941 4.873 1.00 0.00 12 PRO A N 15
ATOM 3830 C CA . PRO A 1 12 ? 32.417 1.806 5.272 1.00 0.00 12 PRO A CA 15
ATOM 3831 C C . PRO A 1 12 ? 32.630 0.740 6.353 1.00 0.00 12 PRO A C 15
ATOM 3832 O O . PRO A 1 12 ? 33.724 0.186 6.475 1.00 0.00 12 PRO A O 15
ATOM 3843 N N . ALA A 1 13 ? 31.582 0.459 7.137 1.00 0.00 13 ALA A N 15
ATOM 3844 C CA . ALA A 1 13 ? 31.663 -0.536 8.206 1.00 0.00 13 ALA A CA 15
ATOM 3845 C C . ALA A 1 13 ? 31.816 -1.954 7.653 1.00 0.00 13 ALA A C 15
ATOM 3846 O O . ALA A 1 13 ? 32.542 -2.770 8.223 1.00 0.00 13 ALA A O 15
ATOM 3853 N N . SER A 1 14 ? 31.132 -2.244 6.542 1.00 0.00 14 SER A N 15
ATOM 3854 C CA . SER A 1 14 ? 31.201 -3.567 5.919 1.00 0.00 14 SER A CA 15
ATOM 3855 C C . SER A 1 14 ? 32.589 -3.842 5.334 1.00 0.00 14 SER A C 15
ATOM 3856 O O . SER A 1 14 ? 32.996 -4.998 5.209 1.00 0.00 14 SER A O 15
ATOM 3890 N N . PRO A 1 17 ? 34.174 -0.901 -0.944 1.00 0.00 17 PRO A N 15
ATOM 3891 C CA . PRO A 1 17 ? 34.277 0.396 -1.624 1.00 0.00 17 PRO A CA 15
ATOM 3892 C C . PRO A 1 17 ? 32.956 0.823 -2.269 1.00 0.00 17 PRO A C 15
ATOM 3893 O O . PRO A 1 17 ? 32.377 0.079 -3.064 1.00 0.00 17 PRO A O 15
ATOM 3904 N N . PRO A 1 18 ? 32.461 2.033 -1.933 1.00 0.00 18 PRO A N 15
ATOM 3905 C CA . PRO A 1 18 ? 31.203 2.563 -2.481 1.00 0.00 18 PRO A CA 15
ATOM 3906 C C . PRO A 1 18 ? 31.212 2.624 -4.010 1.00 0.00 18 PRO A C 15
ATOM 3907 O O . PRO A 1 18 ? 32.211 3.015 -4.618 1.00 0.00 18 PRO A O 15
ATOM 3918 N N . PRO A 1 19 ? 30.091 2.236 -4.654 1.00 0.00 19 PRO A N 15
ATOM 3919 C CA . PRO A 1 19 ? 29.971 2.244 -6.115 1.00 0.00 19 PRO A CA 15
ATOM 3920 C C . PRO A 1 19 ? 29.754 3.651 -6.673 1.00 0.00 19 PRO A C 15
ATOM 3921 O O . PRO A 1 19 ? 28.647 4.190 -6.620 1.00 0.00 19 PRO A O 15
ATOM 3932 N N . SER A 1 20 ? 30.826 4.240 -7.203 1.00 0.00 20 SER A N 15
ATOM 3933 C CA . SER A 1 20 ? 30.767 5.585 -7.770 1.00 0.00 20 SER A CA 15
ATOM 3934 C C . SER A 1 20 ? 31.892 5.803 -8.780 1.00 0.00 20 SER A C 15
ATOM 3935 O O . SER A 1 20 ? 33.072 5.703 -8.441 1.00 0.00 20 SER A O 15
ATOM 3952 N N . ALA A 1 2 ? 22.878 1.025 -6.716 1.00 0.00 2 ALA A N 16
ATOM 3953 C CA . ALA A 1 2 ? 24.249 0.608 -6.430 1.00 0.00 2 ALA A CA 16
ATOM 3954 C C . ALA A 1 2 ? 24.764 1.257 -5.147 1.00 0.00 2 ALA A C 16
ATOM 3955 O O . ALA A 1 2 ? 25.129 0.562 -4.197 1.00 0.00 2 ALA A O 16
ATOM 3962 N N . TYR A 1 3 ? 24.783 2.592 -5.124 1.00 0.00 3 TYR A N 16
ATOM 3963 C CA . TYR A 1 3 ? 25.248 3.337 -3.953 1.00 0.00 3 TYR A CA 16
ATOM 3964 C C . TYR A 1 3 ? 24.281 3.165 -2.782 1.00 0.00 3 TYR A C 16
ATOM 3965 O O . TYR A 1 3 ? 24.707 2.985 -1.640 1.00 0.00 3 TYR A O 16
ATOM 3983 N N . ALA A 1 4 ? 22.978 3.216 -3.074 1.00 0.00 4 ALA A N 16
ATOM 3984 C CA . ALA A 1 4 ? 21.953 3.058 -2.046 1.00 0.00 4 ALA A CA 16
ATOM 3985 C C . ALA A 1 4 ? 22.066 1.695 -1.365 1.00 0.00 4 ALA A C 16
ATOM 3986 O O . ALA A 1 4 ? 21.954 1.595 -0.142 1.00 0.00 4 ALA A O 16
ATOM 3993 N N . GLN A 1 5 ? 22.309 0.649 -2.163 1.00 0.00 5 GLN A N 16
ATOM 3994 C CA . GLN A 1 5 ? 22.460 -0.704 -1.631 1.00 0.00 5 GLN A CA 16
ATOM 3995 C C . GLN A 1 5 ? 23.713 -0.799 -0.760 1.00 0.00 5 GLN A C 16
ATOM 3996 O O . GLN A 1 5 ? 23.707 -1.465 0.276 1.00 0.00 5 GLN A O 16
ATOM 4010 N N . TRP A 1 6 ? 24.781 -0.117 -1.187 1.00 0.00 6 TRP A N 16
ATOM 4011 C CA . TRP A 1 6 ? 26.042 -0.107 -0.447 1.00 0.00 6 TRP A CA 16
ATOM 4012 C C . TRP A 1 6 ? 25.820 0.348 0.998 1.00 0.00 6 TRP A C 16
ATOM 4013 O O . TRP A 1 6 ? 26.374 -0.235 1.932 1.00 0.00 6 TRP A O 16
ATOM 4034 N N . LEU A 1 7 ? 24.997 1.388 1.170 1.00 0.00 7 LEU A N 16
ATOM 4035 C CA . LEU A 1 7 ? 24.689 1.918 2.498 1.00 0.00 7 LEU A CA 16
ATOM 4036 C C . LEU A 1 7 ? 23.917 0.894 3.331 1.00 0.00 7 LEU A C 16
ATOM 4037 O O . LEU A 1 7 ? 24.154 0.756 4.532 1.00 0.00 7 LEU A O 16
ATOM 4053 N N . ALA A 1 8 ? 22.994 0.176 2.682 1.00 0.00 8 ALA A N 16
ATOM 4054 C CA . ALA A 1 8 ? 22.188 -0.842 3.357 1.00 0.00 8 ALA A CA 16
ATOM 4055 C C . ALA A 1 8 ? 23.063 -1.951 3.946 1.00 0.00 8 ALA A C 16
ATOM 4056 O O . ALA A 1 8 ? 22.751 -2.498 5.005 1.00 0.00 8 ALA A O 16
ATOM 4063 N N . ASP A 1 9 ? 24.161 -2.275 3.256 1.00 0.00 9 ASP A N 16
ATOM 4064 C CA . ASP A 1 9 ? 25.081 -3.318 3.715 1.00 0.00 9 ASP A CA 16
ATOM 4065 C C . ASP A 1 9 ? 25.917 -2.850 4.914 1.00 0.00 9 ASP A C 16
ATOM 4066 O O . ASP A 1 9 ? 26.533 -3.668 5.598 1.00 0.00 9 ASP A O 16
ATOM 4085 N N . GLY A 1 11 ? 27.869 0.252 4.514 1.00 0.00 11 GLY A N 16
ATOM 4086 C CA . GLY A 1 11 ? 28.744 1.285 3.988 1.00 0.00 11 GLY A CA 16
ATOM 4087 C C . GLY A 1 11 ? 30.199 1.054 4.360 1.00 0.00 11 GLY A C 16
ATOM 4088 O O . GLY A 1 11 ? 30.733 -0.030 4.124 1.00 0.00 11 GLY A O 16
ATOM 4092 N N . PRO A 1 12 ? 30.873 2.062 4.951 1.00 0.00 12 PRO A N 16
ATOM 4093 C CA . PRO A 1 12 ? 32.283 1.947 5.356 1.00 0.00 12 PRO A CA 16
ATOM 4094 C C . PRO A 1 12 ? 32.507 0.862 6.416 1.00 0.00 12 PRO A C 16
ATOM 4095 O O . PRO A 1 12 ? 33.610 0.326 6.536 1.00 0.00 12 PRO A O 16
ATOM 4106 N N . ALA A 1 13 ? 31.459 0.545 7.184 1.00 0.00 13 ALA A N 16
ATOM 4107 C CA . ALA A 1 13 ? 31.548 -0.472 8.232 1.00 0.00 13 ALA A CA 16
ATOM 4108 C C . ALA A 1 13 ? 31.750 -1.869 7.647 1.00 0.00 13 ALA A C 16
ATOM 4109 O O . ALA A 1 13 ? 32.502 -2.675 8.201 1.00 0.00 13 ALA A O 16
ATOM 4116 N N . SER A 1 14 ? 31.081 -2.154 6.526 1.00 0.00 14 SER A N 16
ATOM 4117 C CA . SER A 1 14 ? 31.198 -3.459 5.873 1.00 0.00 14 SER A CA 16
ATOM 4118 C C . SER A 1 14 ? 32.600 -3.671 5.291 1.00 0.00 14 SER A C 16
ATOM 4119 O O . SER A 1 14 ? 33.052 -4.809 5.148 1.00 0.00 14 SER A O 16
ATOM 4153 N N . PRO A 1 17 ? 34.448 -0.910 -0.858 1.00 0.00 17 PRO A N 16
ATOM 4154 C CA . PRO A 1 17 ? 34.550 0.348 -1.612 1.00 0.00 17 PRO A CA 16
ATOM 4155 C C . PRO A 1 17 ? 33.220 0.760 -2.251 1.00 0.00 17 PRO A C 16
ATOM 4156 O O . PRO A 1 17 ? 32.691 0.050 -3.109 1.00 0.00 17 PRO A O 16
ATOM 4167 N N . PRO A 1 18 ? 32.662 1.919 -1.839 1.00 0.00 18 PRO A N 16
ATOM 4168 C CA . PRO A 1 18 ? 31.390 2.433 -2.370 1.00 0.00 18 PRO A CA 16
ATOM 4169 C C . PRO A 1 18 ? 31.387 2.513 -3.898 1.00 0.00 18 PRO A C 16
ATOM 4170 O O . PRO A 1 18 ? 32.362 2.961 -4.504 1.00 0.00 18 PRO A O 16
ATOM 4181 N N . PRO A 1 19 ? 30.286 2.077 -4.544 1.00 0.00 19 PRO A N 16
ATOM 4182 C CA . PRO A 1 19 ? 30.164 2.101 -6.005 1.00 0.00 19 PRO A CA 16
ATOM 4183 C C . PRO A 1 19 ? 29.941 3.512 -6.546 1.00 0.00 19 PRO A C 16
ATOM 4184 O O . PRO A 1 19 ? 28.910 4.135 -6.280 1.00 0.00 19 PRO A O 16
ATOM 4195 N N . SER A 1 20 ? 30.918 4.009 -7.303 1.00 0.00 20 SER A N 16
ATOM 4196 C CA . SER A 1 20 ? 30.840 5.348 -7.884 1.00 0.00 20 SER A CA 16
ATOM 4197 C C . SER A 1 20 ? 31.157 5.316 -9.379 1.00 0.00 20 SER A C 16
ATOM 4198 O O . SER A 1 20 ? 30.335 5.713 -10.205 1.00 0.00 20 SER A O 16
ATOM 4215 N N . ALA A 1 2 ? 22.305 1.611 -6.567 1.00 0.00 2 ALA A N 17
ATOM 4216 C CA . ALA A 1 2 ? 23.695 1.182 -6.423 1.00 0.00 2 ALA A CA 17
ATOM 4217 C C . ALA A 1 2 ? 24.299 1.704 -5.117 1.00 0.00 2 ALA A C 17
ATOM 4218 O O . ALA A 1 2 ? 24.653 0.919 -4.234 1.00 0.00 2 ALA A O 17
ATOM 4225 N N . TYR A 1 3 ? 24.410 3.030 -5.000 1.00 0.00 3 TYR A N 17
ATOM 4226 C CA . TYR A 1 3 ? 24.965 3.656 -3.799 1.00 0.00 3 TYR A CA 17
ATOM 4227 C C . TYR A 1 3 ? 24.098 3.362 -2.575 1.00 0.00 3 TYR A C 17
ATOM 4228 O O . TYR A 1 3 ? 24.619 3.086 -1.492 1.00 0.00 3 TYR A O 17
ATOM 4246 N N . ALA A 1 4 ? 22.776 3.413 -2.755 1.00 0.00 4 ALA A N 17
ATOM 4247 C CA . ALA A 1 4 ? 21.841 3.142 -1.664 1.00 0.00 4 ALA A CA 17
ATOM 4248 C C . ALA A 1 4 ? 22.023 1.720 -1.133 1.00 0.00 4 ALA A C 17
ATOM 4249 O O . ALA A 1 4 ? 21.997 1.494 0.078 1.00 0.00 4 ALA A O 17
ATOM 4256 N N . GLN A 1 5 ? 22.226 0.769 -2.049 1.00 0.00 5 GLN A N 17
ATOM 4257 C CA . GLN A 1 5 ? 22.435 -0.630 -1.679 1.00 0.00 5 GLN A CA 17
ATOM 4258 C C . GLN A 1 5 ? 23.727 -0.781 -0.876 1.00 0.00 5 GLN A C 17
ATOM 4259 O O . GLN A 1 5 ? 23.788 -1.557 0.079 1.00 0.00 5 GLN A O 17
ATOM 4273 N N . TRP A 1 6 ? 24.753 -0.017 -1.267 1.00 0.00 6 TRP A N 17
ATOM 4274 C CA . TRP A 1 6 ? 26.048 -0.039 -0.588 1.00 0.00 6 TRP A CA 17
ATOM 4275 C C . TRP A 1 6 ? 25.883 0.290 0.898 1.00 0.00 6 TRP A C 17
ATOM 4276 O O . TRP A 1 6 ? 26.469 -0.373 1.757 1.00 0.00 6 TRP A O 17
ATOM 4297 N N . LEU A 1 7 ? 25.070 1.311 1.191 1.00 0.00 7 LEU A N 17
ATOM 4298 C CA . LEU A 1 7 ? 24.812 1.725 2.570 1.00 0.00 7 LEU A CA 17
ATOM 4299 C C . LEU A 1 7 ? 24.090 0.623 3.347 1.00 0.00 7 LEU A C 17
ATOM 4300 O O . LEU A 1 7 ? 24.353 0.417 4.533 1.00 0.00 7 LEU A O 17
ATOM 4316 N N . ALA A 1 8 ? 23.180 -0.084 2.667 1.00 0.00 8 ALA A N 17
ATOM 4317 C CA . ALA A 1 8 ? 22.418 -1.169 3.285 1.00 0.00 8 ALA A CA 17
ATOM 4318 C C . ALA A 1 8 ? 23.337 -2.282 3.794 1.00 0.00 8 ALA A C 17
ATOM 4319 O O . ALA A 1 8 ? 23.069 -2.888 4.831 1.00 0.00 8 ALA A O 17
ATOM 4326 N N . ASP A 1 9 ? 24.423 -2.543 3.060 1.00 0.00 9 ASP A N 17
ATOM 4327 C CA . ASP A 1 9 ? 25.382 -3.581 3.447 1.00 0.00 9 ASP A CA 17
ATOM 4328 C C . ASP A 1 9 ? 26.223 -3.149 4.655 1.00 0.00 9 ASP A C 17
ATOM 4329 O O . ASP A 1 9 ? 26.881 -3.981 5.283 1.00 0.00 9 ASP A O 17
ATOM 4348 N N . GLY A 1 11 ? 28.097 -0.007 4.386 1.00 0.00 11 GLY A N 17
ATOM 4349 C CA . GLY A 1 11 ? 28.952 1.061 3.898 1.00 0.00 11 GLY A CA 17
ATOM 4350 C C . GLY A 1 11 ? 30.411 0.850 4.266 1.00 0.00 11 GLY A C 17
ATOM 4351 O O . GLY A 1 11 ? 30.959 -0.226 4.030 1.00 0.00 11 GLY A O 17
ATOM 4355 N N . PRO A 1 12 ? 31.071 1.870 4.850 1.00 0.00 12 PRO A N 17
ATOM 4356 C CA . PRO A 1 12 ? 32.484 1.778 5.250 1.00 0.00 12 PRO A CA 17
ATOM 4357 C C . PRO A 1 12 ? 32.734 0.719 6.331 1.00 0.00 12 PRO A C 17
ATOM 4358 O O . PRO A 1 12 ? 33.848 0.210 6.455 1.00 0.00 12 PRO A O 17
ATOM 4369 N N . ALA A 1 13 ? 31.697 0.400 7.114 1.00 0.00 13 ALA A N 17
ATOM 4370 C CA . ALA A 1 13 ? 31.815 -0.589 8.187 1.00 0.00 13 ALA A CA 17
ATOM 4371 C C . ALA A 1 13 ? 32.005 -2.006 7.644 1.00 0.00 13 ALA A C 17
ATOM 4372 O O . ALA A 1 13 ? 32.788 -2.783 8.195 1.00 0.00 13 ALA A O 17
ATOM 4379 N N . SER A 1 14 ? 31.290 -2.341 6.567 1.00 0.00 14 SER A N 17
ATOM 4380 C CA . SER A 1 14 ? 31.392 -3.669 5.963 1.00 0.00 14 SER A CA 17
ATOM 4381 C C . SER A 1 14 ? 32.762 -3.891 5.314 1.00 0.00 14 SER A C 17
ATOM 4382 O O . SER A 1 14 ? 33.208 -5.032 5.177 1.00 0.00 14 SER A O 17
ATOM 4416 N N . PRO A 1 17 ? 34.090 -0.992 -1.078 1.00 0.00 17 PRO A N 17
ATOM 4417 C CA . PRO A 1 17 ? 34.203 0.289 -1.787 1.00 0.00 17 PRO A CA 17
ATOM 4418 C C . PRO A 1 17 ? 32.870 0.755 -2.378 1.00 0.00 17 PRO A C 17
ATOM 4419 O O . PRO A 1 17 ? 32.244 0.037 -3.159 1.00 0.00 17 PRO A O 17
ATOM 4430 N N . PRO A 1 18 ? 32.421 1.974 -2.009 1.00 0.00 18 PRO A N 17
ATOM 4431 C CA . PRO A 1 18 ? 31.159 2.545 -2.505 1.00 0.00 18 PRO A CA 17
ATOM 4432 C C . PRO A 1 18 ? 31.128 2.646 -4.031 1.00 0.00 18 PRO A C 17
ATOM 4433 O O . PRO A 1 18 ? 32.131 2.998 -4.656 1.00 0.00 18 PRO A O 17
ATOM 4444 N N . PRO A 1 19 ? 29.973 2.338 -4.651 1.00 0.00 19 PRO A N 17
ATOM 4445 C CA . PRO A 1 19 ? 29.814 2.395 -6.106 1.00 0.00 19 PRO A CA 17
ATOM 4446 C C . PRO A 1 19 ? 29.601 3.824 -6.609 1.00 0.00 19 PRO A C 17
ATOM 4447 O O . PRO A 1 19 ? 28.465 4.262 -6.815 1.00 0.00 19 PRO A O 17
ATOM 4458 N N . SER A 1 20 ? 30.704 4.549 -6.799 1.00 0.00 20 SER A N 17
ATOM 4459 C CA . SER A 1 20 ? 30.648 5.929 -7.273 1.00 0.00 20 SER A CA 17
ATOM 4460 C C . SER A 1 20 ? 31.751 6.197 -8.301 1.00 0.00 20 SER A C 17
ATOM 4461 O O . SER A 1 20 ? 32.615 7.051 -8.095 1.00 0.00 20 SER A O 17
ATOM 4478 N N . ALA A 1 2 ? 22.555 1.049 -6.664 1.00 0.00 2 ALA A N 18
ATOM 4479 C CA . ALA A 1 2 ? 23.979 0.762 -6.497 1.00 0.00 2 ALA A CA 18
ATOM 4480 C C . ALA A 1 2 ? 24.519 1.378 -5.207 1.00 0.00 2 ALA A C 18
ATOM 4481 O O . ALA A 1 2 ? 24.879 0.658 -4.274 1.00 0.00 2 ALA A O 18
ATOM 4488 N N . TYR A 1 3 ? 24.573 2.712 -5.160 1.00 0.00 3 TYR A N 18
ATOM 4489 C CA . TYR A 1 3 ? 25.067 3.421 -3.981 1.00 0.00 3 TYR A CA 18
ATOM 4490 C C . TYR A 1 3 ? 24.146 3.199 -2.781 1.00 0.00 3 TYR A C 18
ATOM 4491 O O . TYR A 1 3 ? 24.617 3.009 -1.657 1.00 0.00 3 TYR A O 18
ATOM 4509 N N . ALA A 1 4 ? 22.833 3.219 -3.025 1.00 0.00 4 ALA A N 18
ATOM 4510 C CA . ALA A 1 4 ? 21.849 3.012 -1.965 1.00 0.00 4 ALA A CA 18
ATOM 4511 C C . ALA A 1 4 ? 22.027 1.640 -1.316 1.00 0.00 4 ALA A C 18
ATOM 4512 O O . ALA A 1 4 ? 21.948 1.511 -0.092 1.00 0.00 4 ALA A O 18
ATOM 4519 N N . GLN A 1 5 ? 22.282 0.621 -2.142 1.00 0.00 5 GLN A N 18
ATOM 4520 C CA . GLN A 1 5 ? 22.488 -0.739 -1.646 1.00 0.00 5 GLN A CA 18
ATOM 4521 C C . GLN A 1 5 ? 23.763 -0.816 -0.805 1.00 0.00 5 GLN A C 18
ATOM 4522 O O . GLN A 1 5 ? 23.800 -1.506 0.213 1.00 0.00 5 GLN A O 18
ATOM 4536 N N . TRP A 1 6 ? 24.799 -0.089 -1.237 1.00 0.00 6 TRP A N 18
ATOM 4537 C CA . TRP A 1 6 ? 26.079 -0.054 -0.525 1.00 0.00 6 TRP A CA 18
ATOM 4538 C C . TRP A 1 6 ? 25.872 0.351 0.937 1.00 0.00 6 TRP A C 18
ATOM 4539 O O . TRP A 1 6 ? 26.457 -0.248 1.842 1.00 0.00 6 TRP A O 18
ATOM 4560 N N . LEU A 1 7 ? 25.027 1.362 1.157 1.00 0.00 7 LEU A N 18
ATOM 4561 C CA . LEU A 1 7 ? 24.730 1.838 2.509 1.00 0.00 7 LEU A CA 18
ATOM 4562 C C . LEU A 1 7 ? 24.002 0.763 3.315 1.00 0.00 7 LEU A C 18
ATOM 4563 O O . LEU A 1 7 ? 24.253 0.600 4.511 1.00 0.00 7 LEU A O 18
ATOM 4579 N N . ALA A 1 8 ? 23.103 0.031 2.649 1.00 0.00 8 ALA A N 18
ATOM 4580 C CA . ALA A 1 8 ? 22.337 -1.036 3.293 1.00 0.00 8 ALA A CA 18
ATOM 4581 C C . ALA A 1 8 ? 23.258 -2.120 3.857 1.00 0.00 8 ALA A C 18
ATOM 4582 O O . ALA A 1 8 ? 22.983 -2.683 4.918 1.00 0.00 8 ALA A O 18
ATOM 4589 N N . ASP A 1 9 ? 24.352 -2.404 3.143 1.00 0.00 9 ASP A N 18
ATOM 4590 C CA . ASP A 1 9 ? 25.314 -3.419 3.580 1.00 0.00 9 ASP A CA 18
ATOM 4591 C C . ASP A 1 9 ? 26.129 -2.941 4.790 1.00 0.00 9 ASP A C 18
ATOM 4592 O O . ASP A 1 9 ? 26.780 -3.747 5.458 1.00 0.00 9 ASP A O 18
ATOM 4611 N N . GLY A 1 11 ? 27.983 0.204 4.454 1.00 0.00 11 GLY A N 18
ATOM 4612 C CA . GLY A 1 11 ? 28.843 1.259 3.946 1.00 0.00 11 GLY A CA 18
ATOM 4613 C C . GLY A 1 11 ? 30.296 1.062 4.344 1.00 0.00 11 GLY A C 18
ATOM 4614 O O . GLY A 1 11 ? 30.852 -0.019 4.143 1.00 0.00 11 GLY A O 18
ATOM 4618 N N . PRO A 1 12 ? 30.943 2.097 4.915 1.00 0.00 12 PRO A N 18
ATOM 4619 C CA . PRO A 1 12 ? 32.349 2.020 5.341 1.00 0.00 12 PRO A CA 18
ATOM 4620 C C . PRO A 1 12 ? 32.586 0.983 6.446 1.00 0.00 12 PRO A C 18
ATOM 4621 O O . PRO A 1 12 ? 33.698 0.474 6.593 1.00 0.00 12 PRO A O 18
ATOM 4632 N N . ALA A 1 13 ? 31.541 0.680 7.224 1.00 0.00 13 ALA A N 18
ATOM 4633 C CA . ALA A 1 13 ? 31.647 -0.288 8.317 1.00 0.00 13 ALA A CA 18
ATOM 4634 C C . ALA A 1 13 ? 31.843 -1.714 7.803 1.00 0.00 13 ALA A C 18
ATOM 4635 O O . ALA A 1 13 ? 32.621 -2.480 8.374 1.00 0.00 13 ALA A O 18
ATOM 4642 N N . SER A 1 14 ? 31.135 -2.070 6.727 1.00 0.00 14 SER A N 18
ATOM 4643 C CA . SER A 1 14 ? 31.241 -3.412 6.149 1.00 0.00 14 SER A CA 18
ATOM 4644 C C . SER A 1 14 ? 32.635 -3.670 5.572 1.00 0.00 14 SER A C 18
ATOM 4645 O O . SER A 1 14 ? 33.072 -4.819 5.490 1.00 0.00 14 SER A O 18
ATOM 4679 N N . PRO A 1 17 ? 34.170 -0.825 -0.784 1.00 0.00 17 PRO A N 18
ATOM 4680 C CA . PRO A 1 17 ? 34.263 0.458 -1.490 1.00 0.00 17 PRO A CA 18
ATOM 4681 C C . PRO A 1 17 ? 32.950 0.848 -2.172 1.00 0.00 17 PRO A C 18
ATOM 4682 O O . PRO A 1 17 ? 32.387 0.068 -2.944 1.00 0.00 17 PRO A O 18
ATOM 4693 N N . PRO A 1 18 ? 32.445 2.069 -1.895 1.00 0.00 18 PRO A N 18
ATOM 4694 C CA . PRO A 1 18 ? 31.195 2.570 -2.486 1.00 0.00 18 PRO A CA 18
ATOM 4695 C C . PRO A 1 18 ? 31.235 2.559 -4.014 1.00 0.00 18 PRO A C 18
ATOM 4696 O O . PRO A 1 18 ? 32.243 2.932 -4.617 1.00 0.00 18 PRO A O 18
ATOM 4707 N N . PRO A 1 19 ? 30.136 2.128 -4.667 1.00 0.00 19 PRO A N 18
ATOM 4708 C CA . PRO A 1 19 ? 30.060 2.071 -6.130 1.00 0.00 19 PRO A CA 18
ATOM 4709 C C . PRO A 1 19 ? 29.954 3.460 -6.760 1.00 0.00 19 PRO A C 18
ATOM 4710 O O . PRO A 1 19 ? 28.975 4.177 -6.545 1.00 0.00 19 PRO A O 18
ATOM 4721 N N . SER A 1 20 ? 30.975 3.832 -7.533 1.00 0.00 20 SER A N 18
ATOM 4722 C CA . SER A 1 20 ? 31.008 5.136 -8.192 1.00 0.00 20 SER A CA 18
ATOM 4723 C C . SER A 1 20 ? 31.430 5.000 -9.654 1.00 0.00 20 SER A C 18
ATOM 4724 O O . SER A 1 20 ? 32.374 4.278 -9.974 1.00 0.00 20 SER A O 18
ATOM 4741 N N . ALA A 1 2 ? 22.619 0.952 -6.580 1.00 0.00 2 ALA A N 19
ATOM 4742 C CA . ALA A 1 2 ? 24.043 0.666 -6.418 1.00 0.00 2 ALA A CA 19
ATOM 4743 C C . ALA A 1 2 ? 24.593 1.316 -5.148 1.00 0.00 2 ALA A C 19
ATOM 4744 O O . ALA A 1 2 ? 24.982 0.620 -4.208 1.00 0.00 2 ALA A O 19
ATOM 4751 N N . TYR A 1 3 ? 24.617 2.651 -5.126 1.00 0.00 3 TYR A N 19
ATOM 4752 C CA . TYR A 1 3 ? 25.114 3.394 -3.968 1.00 0.00 3 TYR A CA 19
ATOM 4753 C C . TYR A 1 3 ? 24.199 3.199 -2.760 1.00 0.00 3 TYR A C 19
ATOM 4754 O O . TYR A 1 3 ? 24.673 3.012 -1.638 1.00 0.00 3 TYR A O 19
ATOM 4772 N N . ALA A 1 4 ? 22.885 3.237 -2.999 1.00 0.00 4 ALA A N 19
ATOM 4773 C CA . ALA A 1 4 ? 21.904 3.054 -1.932 1.00 0.00 4 ALA A CA 19
ATOM 4774 C C . ALA A 1 4 ? 22.061 1.682 -1.278 1.00 0.00 4 ALA A C 19
ATOM 4775 O O . ALA A 1 4 ? 21.996 1.560 -0.053 1.00 0.00 4 ALA A O 19
ATOM 4782 N N . GLN A 1 5 ? 22.291 0.654 -2.102 1.00 0.00 5 GLN A N 19
ATOM 4783 C CA . GLN A 1 5 ? 22.481 -0.706 -1.602 1.00 0.00 5 GLN A CA 19
ATOM 4784 C C . GLN A 1 5 ? 23.750 -0.789 -0.755 1.00 0.00 5 GLN A C 19
ATOM 4785 O O . GLN A 1 5 ? 23.771 -1.460 0.277 1.00 0.00 5 GLN A O 19
ATOM 4799 N N . TRP A 1 6 ? 24.800 -0.088 -1.196 1.00 0.00 6 TRP A N 19
ATOM 4800 C CA . TRP A 1 6 ? 26.075 -0.061 -0.479 1.00 0.00 6 TRP A CA 19
ATOM 4801 C C . TRP A 1 6 ? 25.869 0.376 0.974 1.00 0.00 6 TRP A C 19
ATOM 4802 O O . TRP A 1 6 ? 26.431 -0.222 1.894 1.00 0.00 6 TRP A O 19
ATOM 4823 N N . LEU A 1 7 ? 25.049 1.413 1.169 1.00 0.00 7 LEU A N 19
ATOM 4824 C CA . LEU A 1 7 ? 24.754 1.923 2.508 1.00 0.00 7 LEU A CA 19
ATOM 4825 C C . LEU A 1 7 ? 23.992 0.884 3.330 1.00 0.00 7 LEU A C 19
ATOM 4826 O O . LEU A 1 7 ? 24.246 0.721 4.525 1.00 0.00 7 LEU A O 19
ATOM 4842 N N . ALA A 1 8 ? 23.062 0.178 2.678 1.00 0.00 8 ALA A N 19
ATOM 4843 C CA . ALA A 1 8 ? 22.264 -0.853 3.341 1.00 0.00 8 ALA A CA 19
ATOM 4844 C C . ALA A 1 8 ? 23.146 -1.974 3.894 1.00 0.00 8 ALA A C 19
ATOM 4845 O O . ALA A 1 8 ? 22.849 -2.541 4.946 1.00 0.00 8 ALA A O 19
ATOM 4852 N N . ASP A 1 9 ? 24.235 -2.284 3.182 1.00 0.00 9 ASP A N 19
ATOM 4853 C CA . ASP A 1 9 ? 25.161 -3.335 3.611 1.00 0.00 9 ASP A CA 19
ATOM 4854 C C . ASP A 1 9 ? 26.005 -2.887 4.812 1.00 0.00 9 ASP A C 19
ATOM 4855 O O . ASP A 1 9 ? 26.626 -3.718 5.479 1.00 0.00 9 ASP A O 19
ATOM 4874 N N . GLY A 1 11 ? 27.953 0.225 4.455 1.00 0.00 11 GLY A N 19
ATOM 4875 C CA . GLY A 1 11 ? 28.821 1.273 3.944 1.00 0.00 11 GLY A CA 19
ATOM 4876 C C . GLY A 1 11 ? 30.281 1.038 4.297 1.00 0.00 11 GLY A C 19
ATOM 4877 O O . GLY A 1 11 ? 30.806 -0.051 4.062 1.00 0.00 11 GLY A O 19
ATOM 4881 N N . PRO A 1 12 ? 30.968 2.049 4.864 1.00 0.00 12 PRO A N 19
ATOM 4882 C CA . PRO A 1 12 ? 32.383 1.933 5.248 1.00 0.00 12 PRO A CA 19
ATOM 4883 C C . PRO A 1 12 ? 32.624 0.870 6.327 1.00 0.00 12 PRO A C 19
ATOM 4884 O O . PRO A 1 12 ? 33.727 0.334 6.438 1.00 0.00 12 PRO A O 19
ATOM 4895 N N . ALA A 1 13 ? 31.590 0.574 7.122 1.00 0.00 13 ALA A N 19
ATOM 4896 C CA . ALA A 1 13 ? 31.695 -0.419 8.193 1.00 0.00 13 ALA A CA 19
ATOM 4897 C C . ALA A 1 13 ? 31.825 -1.839 7.642 1.00 0.00 13 ALA A C 19
ATOM 4898 O O . ALA A 1 13 ? 32.582 -2.649 8.183 1.00 0.00 13 ALA A O 19
ATOM 4905 N N . SER A 1 14 ? 31.090 -2.140 6.567 1.00 0.00 14 SER A N 19
ATOM 4906 C CA . SER A 1 14 ? 31.132 -3.470 5.954 1.00 0.00 14 SER A CA 19
ATOM 4907 C C . SER A 1 14 ? 32.523 -3.787 5.395 1.00 0.00 14 SER A C 19
ATOM 4908 O O . SER A 1 14 ? 32.914 -4.953 5.321 1.00 0.00 14 SER A O 19
ATOM 4942 N N . PRO A 1 17 ? 34.229 -0.881 -0.889 1.00 0.00 17 PRO A N 19
ATOM 4943 C CA . PRO A 1 17 ? 34.321 0.419 -1.565 1.00 0.00 17 PRO A CA 19
ATOM 4944 C C . PRO A 1 17 ? 33.008 0.812 -2.248 1.00 0.00 17 PRO A C 19
ATOM 4945 O O . PRO A 1 17 ? 32.467 0.049 -3.050 1.00 0.00 17 PRO A O 19
ATOM 4956 N N . PRO A 1 18 ? 32.479 2.014 -1.934 1.00 0.00 18 PRO A N 19
ATOM 4957 C CA . PRO A 1 18 ? 31.224 2.513 -2.517 1.00 0.00 18 PRO A CA 19
ATOM 4958 C C . PRO A 1 18 ? 31.253 2.515 -4.047 1.00 0.00 18 PRO A C 19
ATOM 4959 O O . PRO A 1 18 ? 32.259 2.889 -4.653 1.00 0.00 18 PRO A O 19
ATOM 4970 N N . PRO A 1 19 ? 30.146 2.094 -4.692 1.00 0.00 19 PRO A N 19
ATOM 4971 C CA . PRO A 1 19 ? 30.054 2.047 -6.154 1.00 0.00 19 PRO A CA 19
ATOM 4972 C C . PRO A 1 19 ? 29.837 3.431 -6.768 1.00 0.00 19 PRO A C 19
ATOM 4973 O O . PRO A 1 19 ? 28.704 3.904 -6.880 1.00 0.00 19 PRO A O 19
ATOM 4984 N N . SER A 1 20 ? 30.937 4.076 -7.159 1.00 0.00 20 SER A N 19
ATOM 4985 C CA . SER A 1 20 ? 30.880 5.406 -7.759 1.00 0.00 20 SER A CA 19
ATOM 4986 C C . SER A 1 20 ? 31.992 5.586 -8.792 1.00 0.00 20 SER A C 19
ATOM 4987 O O . SER A 1 20 ? 33.146 5.836 -8.441 1.00 0.00 20 SER A O 19
ATOM 5004 N N . ALA A 1 2 ? 22.449 1.422 -6.831 1.00 0.00 2 ALA A N 20
ATOM 5005 C CA . ALA A 1 2 ? 23.745 0.832 -6.502 1.00 0.00 2 ALA A CA 20
ATOM 5006 C C . ALA A 1 2 ? 24.296 1.408 -5.200 1.00 0.00 2 ALA A C 20
ATOM 5007 O O . ALA A 1 2 ? 24.655 0.663 -4.285 1.00 0.00 2 ALA A O 20
ATOM 5014 N N . TYR A 1 3 ? 24.356 2.740 -5.122 1.00 0.00 3 TYR A N 20
ATOM 5015 C CA . TYR A 1 3 ? 24.858 3.423 -3.930 1.00 0.00 3 TYR A CA 20
ATOM 5016 C C . TYR A 1 3 ? 23.964 3.145 -2.722 1.00 0.00 3 TYR A C 20
ATOM 5017 O O . TYR A 1 3 ? 24.459 2.936 -1.613 1.00 0.00 3 TYR A O 20
ATOM 5035 N N . ALA A 1 4 ? 22.648 3.134 -2.945 1.00 0.00 4 ALA A N 20
ATOM 5036 C CA . ALA A 1 4 ? 21.689 2.868 -1.875 1.00 0.00 4 ALA A CA 20
ATOM 5037 C C . ALA A 1 4 ? 21.917 1.482 -1.274 1.00 0.00 4 ALA A C 20
ATOM 5038 O O . ALA A 1 4 ? 21.855 1.309 -0.055 1.00 0.00 4 ALA A O 20
ATOM 5045 N N . GLN A 1 5 ? 22.202 0.502 -2.137 1.00 0.00 5 GLN A N 20
ATOM 5046 C CA . GLN A 1 5 ? 22.463 -0.866 -1.692 1.00 0.00 5 GLN A CA 20
ATOM 5047 C C . GLN A 1 5 ? 23.742 -0.922 -0.859 1.00 0.00 5 GLN A C 20
ATOM 5048 O O . GLN A 1 5 ? 23.809 -1.635 0.142 1.00 0.00 5 GLN A O 20
ATOM 5062 N N . TRP A 1 6 ? 24.751 -0.149 -1.276 1.00 0.00 6 TRP A N 20
ATOM 5063 C CA . TRP A 1 6 ? 26.030 -0.088 -0.569 1.00 0.00 6 TRP A CA 20
ATOM 5064 C C . TRP A 1 6 ? 25.818 0.299 0.897 1.00 0.00 6 TRP A C 20
ATOM 5065 O O . TRP A 1 6 ? 26.433 -0.279 1.794 1.00 0.00 6 TRP A O 20
ATOM 5086 N N . LEU A 1 7 ? 24.932 1.274 1.129 1.00 0.00 7 LEU A N 20
ATOM 5087 C CA . LEU A 1 7 ? 24.625 1.733 2.484 1.00 0.00 7 LEU A CA 20
ATOM 5088 C C . LEU A 1 7 ? 23.933 0.634 3.290 1.00 0.00 7 LEU A C 20
ATOM 5089 O O . LEU A 1 7 ? 24.188 0.479 4.486 1.00 0.00 7 LEU A O 20
ATOM 5105 N N . ALA A 1 8 ? 23.056 -0.126 2.625 1.00 0.00 8 ALA A N 20
ATOM 5106 C CA . ALA A 1 8 ? 22.325 -1.215 3.274 1.00 0.00 8 ALA A CA 20
ATOM 5107 C C . ALA A 1 8 ? 23.276 -2.268 3.845 1.00 0.00 8 ALA A C 20
ATOM 5108 O O . ALA A 1 8 ? 23.018 -2.830 4.911 1.00 0.00 8 ALA A O 20
ATOM 5115 N N . ASP A 1 9 ? 24.379 -2.527 3.136 1.00 0.00 9 ASP A N 20
ATOM 5116 C CA . ASP A 1 9 ? 25.370 -3.508 3.584 1.00 0.00 9 ASP A CA 20
ATOM 5117 C C . ASP A 1 9 ? 26.163 -2.995 4.795 1.00 0.00 9 ASP A C 20
ATOM 5118 O O . ASP A 1 9 ? 26.833 -3.774 5.474 1.00 0.00 9 ASP A O 20
ATOM 5137 N N . GLY A 1 11 ? 27.918 0.200 4.429 1.00 0.00 11 GLY A N 20
ATOM 5138 C CA . GLY A 1 11 ? 28.744 1.277 3.910 1.00 0.00 11 GLY A CA 20
ATOM 5139 C C . GLY A 1 11 ? 30.199 1.144 4.325 1.00 0.00 11 GLY A C 20
ATOM 5140 O O . GLY A 1 11 ? 30.801 0.084 4.146 1.00 0.00 11 GLY A O 20
ATOM 5144 N N . PRO A 1 12 ? 30.798 2.211 4.889 1.00 0.00 12 PRO A N 20
ATOM 5145 C CA . PRO A 1 12 ? 32.201 2.195 5.333 1.00 0.00 12 PRO A CA 20
ATOM 5146 C C . PRO A 1 12 ? 32.459 1.183 6.455 1.00 0.00 12 PRO A C 20
ATOM 5147 O O . PRO A 1 12 ? 33.589 0.726 6.634 1.00 0.00 12 PRO A O 20
ATOM 5158 N N . ALA A 1 13 ? 31.411 0.846 7.214 1.00 0.00 13 ALA A N 20
ATOM 5159 C CA . ALA A 1 13 ? 31.529 -0.101 8.322 1.00 0.00 13 ALA A CA 20
ATOM 5160 C C . ALA A 1 13 ? 31.769 -1.531 7.833 1.00 0.00 13 ALA A C 20
ATOM 5161 O O . ALA A 1 13 ? 32.531 -2.279 8.450 1.00 0.00 13 ALA A O 20
ATOM 5168 N N . SER A 1 14 ? 31.122 -1.908 6.727 1.00 0.00 14 SER A N 20
ATOM 5169 C CA . SER A 1 14 ? 31.277 -3.253 6.168 1.00 0.00 14 SER A CA 20
ATOM 5170 C C . SER A 1 14 ? 32.689 -3.474 5.619 1.00 0.00 14 SER A C 20
ATOM 5171 O O . SER A 1 14 ? 33.164 -4.610 5.556 1.00 0.00 14 SER A O 20
ATOM 5205 N N . PRO A 1 17 ? 34.241 -0.600 -0.729 1.00 0.00 17 PRO A N 20
ATOM 5206 C CA . PRO A 1 17 ? 34.282 0.681 -1.443 1.00 0.00 17 PRO A CA 20
ATOM 5207 C C . PRO A 1 17 ? 32.959 0.998 -2.145 1.00 0.00 17 PRO A C 20
ATOM 5208 O O . PRO A 1 17 ? 32.456 0.190 -2.928 1.00 0.00 17 PRO A O 20
ATOM 5219 N N . PRO A 1 18 ? 32.377 2.184 -1.869 1.00 0.00 18 PRO A N 20
ATOM 5220 C CA . PRO A 1 18 ? 31.107 2.612 -2.475 1.00 0.00 18 PRO A CA 20
ATOM 5221 C C . PRO A 1 18 ? 31.151 2.584 -4.004 1.00 0.00 18 PRO A C 20
ATOM 5222 O O . PRO A 1 18 ? 32.187 2.877 -4.605 1.00 0.00 18 PRO A O 20
ATOM 5233 N N . PRO A 1 19 ? 30.021 2.228 -4.653 1.00 0.00 19 PRO A N 20
ATOM 5234 C CA . PRO A 1 19 ? 29.929 2.160 -6.119 1.00 0.00 19 PRO A CA 20
ATOM 5235 C C . PRO A 1 19 ? 30.467 3.418 -6.801 1.00 0.00 19 PRO A C 20
ATOM 5236 O O . PRO A 1 19 ? 29.940 4.516 -6.606 1.00 0.00 19 PRO A O 20
ATOM 5247 N N . SER A 1 20 ? 31.524 3.248 -7.597 1.00 0.00 20 SER A N 20
ATOM 5248 C CA . SER A 1 20 ? 32.144 4.363 -8.309 1.00 0.00 20 SER A CA 20
ATOM 5249 C C . SER A 1 20 ? 32.339 4.030 -9.787 1.00 0.00 20 SER A C 20
ATOM 5250 O O . SER A 1 20 ? 31.827 4.729 -10.663 1.00 0.00 20 SER A O 20
ATOM 5267 N N . ALA A 1 2 ? 22.513 1.576 -6.624 1.00 0.00 2 ALA A N 21
ATOM 5268 C CA . ALA A 1 2 ? 23.911 1.186 -6.442 1.00 0.00 2 ALA A CA 21
ATOM 5269 C C . ALA A 1 2 ? 24.461 1.711 -5.116 1.00 0.00 2 ALA A C 21
ATOM 5270 O O . ALA A 1 2 ? 24.816 0.929 -4.231 1.00 0.00 2 ALA A O 21
ATOM 5277 N N . TYR A 1 3 ? 24.525 3.039 -4.984 1.00 0.00 3 TYR A N 21
ATOM 5278 C CA . TYR A 1 3 ? 25.028 3.669 -3.764 1.00 0.00 3 TYR A CA 21
ATOM 5279 C C . TYR A 1 3 ? 24.120 3.359 -2.573 1.00 0.00 3 TYR A C 21
ATOM 5280 O O . TYR A 1 3 ? 24.603 3.097 -1.470 1.00 0.00 3 TYR A O 21
ATOM 5298 N N . ALA A 1 4 ? 22.805 3.384 -2.806 1.00 0.00 4 ALA A N 21
ATOM 5299 C CA . ALA A 1 4 ? 21.832 3.097 -1.754 1.00 0.00 4 ALA A CA 21
ATOM 5300 C C . ALA A 1 4 ? 22.008 1.675 -1.221 1.00 0.00 4 ALA A C 21
ATOM 5301 O O . ALA A 1 4 ? 21.954 1.448 -0.011 1.00 0.00 4 ALA A O 21
ATOM 5308 N N . GLN A 1 5 ? 22.238 0.723 -2.133 1.00 0.00 5 GLN A N 21
ATOM 5309 C CA . GLN A 1 5 ? 22.447 -0.675 -1.753 1.00 0.00 5 GLN A CA 21
ATOM 5310 C C . GLN A 1 5 ? 23.732 -0.817 -0.937 1.00 0.00 5 GLN A C 21
ATOM 5311 O O . GLN A 1 5 ? 23.786 -1.590 0.021 1.00 0.00 5 GLN A O 21
ATOM 5325 N N . TRP A 1 6 ? 24.759 -0.050 -1.321 1.00 0.00 6 TRP A N 21
ATOM 5326 C CA . TRP A 1 6 ? 26.047 -0.062 -0.629 1.00 0.00 6 TRP A CA 21
ATOM 5327 C C . TRP A 1 6 ? 25.863 0.268 0.855 1.00 0.00 6 TRP A C 21
ATOM 5328 O O . TRP A 1 6 ? 26.471 -0.366 1.719 1.00 0.00 6 TRP A O 21
ATOM 5349 N N . LEU A 1 7 ? 25.009 1.258 1.138 1.00 0.00 7 LEU A N 21
ATOM 5350 C CA . LEU A 1 7 ? 24.728 1.668 2.514 1.00 0.00 7 LEU A CA 21
ATOM 5351 C C . LEU A 1 7 ? 24.014 0.555 3.283 1.00 0.00 7 LEU A C 21
ATOM 5352 O O . LEU A 1 7 ? 24.255 0.364 4.477 1.00 0.00 7 LEU A O 21
ATOM 5368 N N . ALA A 1 8 ? 23.136 -0.177 2.589 1.00 0.00 8 ALA A N 21
ATOM 5369 C CA . ALA A 1 8 ? 22.385 -1.275 3.198 1.00 0.00 8 ALA A CA 21
ATOM 5370 C C . ALA A 1 8 ? 23.315 -2.362 3.740 1.00 0.00 8 ALA A C 21
ATOM 5371 O O . ALA A 1 8 ? 23.033 -2.963 4.778 1.00 0.00 8 ALA A O 21
ATOM 5378 N N . ASP A 1 9 ? 24.424 -2.605 3.036 1.00 0.00 9 ASP A N 21
ATOM 5379 C CA . ASP A 1 9 ? 25.395 -3.619 3.457 1.00 0.00 9 ASP A CA 21
ATOM 5380 C C . ASP A 1 9 ? 26.198 -3.158 4.680 1.00 0.00 9 ASP A C 21
ATOM 5381 O O . ASP A 1 9 ? 26.855 -3.971 5.335 1.00 0.00 9 ASP A O 21
ATOM 5400 N N . GLY A 1 11 ? 28.002 0.024 4.415 1.00 0.00 11 GLY A N 21
ATOM 5401 C CA . GLY A 1 11 ? 28.853 1.096 3.930 1.00 0.00 11 GLY A CA 21
ATOM 5402 C C . GLY A 1 11 ? 30.311 0.901 4.315 1.00 0.00 11 GLY A C 21
ATOM 5403 O O . GLY A 1 11 ? 30.868 -0.175 4.103 1.00 0.00 11 GLY A O 21
ATOM 5407 N N . PRO A 1 12 ? 30.960 1.937 4.885 1.00 0.00 12 PRO A N 21
ATOM 5408 C CA . PRO A 1 12 ? 32.370 1.863 5.297 1.00 0.00 12 PRO A CA 21
ATOM 5409 C C . PRO A 1 12 ? 32.619 0.837 6.409 1.00 0.00 12 PRO A C 21
ATOM 5410 O O . PRO A 1 12 ? 33.737 0.341 6.559 1.00 0.00 12 PRO A O 21
ATOM 5421 N N . ALA A 1 13 ? 31.579 0.529 7.191 1.00 0.00 13 ALA A N 21
ATOM 5422 C CA . ALA A 1 13 ? 31.696 -0.426 8.293 1.00 0.00 13 ALA A CA 21
ATOM 5423 C C . ALA A 1 13 ? 31.901 -1.858 7.794 1.00 0.00 13 ALA A C 21
ATOM 5424 O O . ALA A 1 13 ? 32.656 -2.624 8.395 1.00 0.00 13 ALA A O 21
ATOM 5431 N N . SER A 1 14 ? 31.228 -2.218 6.697 1.00 0.00 14 SER A N 21
ATOM 5432 C CA . SER A 1 14 ? 31.349 -3.564 6.132 1.00 0.00 14 SER A CA 21
ATOM 5433 C C . SER A 1 14 ? 32.726 -3.789 5.501 1.00 0.00 14 SER A C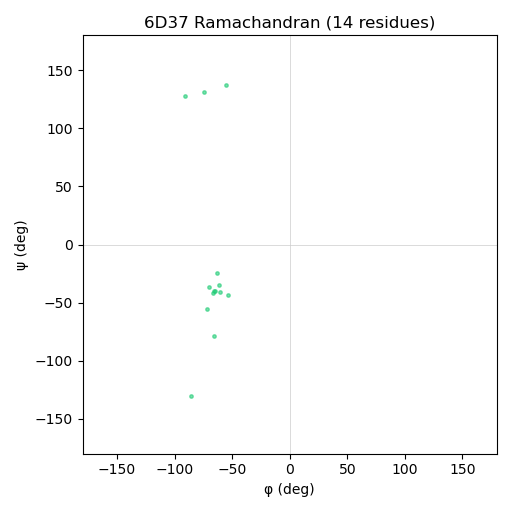 21
ATOM 5434 O O . SER A 1 14 ? 33.182 -4.930 5.390 1.00 0.00 14 SER A O 21
ATOM 5468 N N . PRO A 1 17 ? 34.079 -0.886 -0.894 1.00 0.00 17 PRO A N 21
ATOM 5469 C CA . PRO A 1 17 ? 34.192 0.397 -1.596 1.00 0.00 17 PRO A CA 21
ATOM 5470 C C . PRO A 1 17 ? 32.874 0.833 -2.242 1.00 0.00 17 PRO A C 21
ATOM 5471 O O . PRO A 1 17 ? 32.281 0.087 -3.024 1.00 0.00 17 PRO A O 21
ATOM 5482 N N . PRO A 1 18 ? 32.399 2.056 -1.922 1.00 0.00 18 PRO A N 21
ATOM 5483 C CA . PRO A 1 18 ? 31.148 2.597 -2.474 1.00 0.00 18 PRO A CA 21
ATOM 5484 C C . PRO A 1 18 ? 31.173 2.678 -4.003 1.00 0.00 18 PRO A C 21
ATOM 5485 O O . PRO A 1 18 ? 32.181 3.073 -4.593 1.00 0.00 18 PRO A O 21
ATOM 5496 N N . PRO A 1 19 ? 30.061 2.299 -4.665 1.00 0.00 19 PRO A N 21
ATOM 5497 C CA . PRO A 1 19 ? 29.961 2.327 -6.128 1.00 0.00 19 PRO A CA 21
ATOM 5498 C C . PRO A 1 19 ? 29.827 3.748 -6.677 1.00 0.00 19 PRO A C 21
ATOM 5499 O O . PRO A 1 19 ? 28.771 4.373 -6.561 1.00 0.00 19 PRO A O 21
ATOM 5510 N N . SER A 1 20 ? 30.910 4.250 -7.272 1.00 0.00 20 SER A N 21
ATOM 5511 C CA . SER A 1 20 ? 30.925 5.596 -7.842 1.00 0.00 20 SER A CA 21
ATOM 5512 C C . SER A 1 20 ? 31.837 5.662 -9.064 1.00 0.00 20 SER A C 21
ATOM 5513 O O . SER A 1 20 ? 33.008 5.290 -8.999 1.00 0.00 20 SER A O 21
ATOM 5530 N N . ALA A 1 2 ? 22.339 1.480 -6.531 1.00 0.00 2 ALA A N 22
ATOM 5531 C CA . ALA A 1 2 ? 23.764 1.157 -6.419 1.00 0.00 2 ALA A CA 22
ATOM 5532 C C . ALA A 1 2 ? 24.360 1.690 -5.114 1.00 0.00 2 ALA A C 22
ATOM 5533 O O . ALA A 1 2 ? 24.731 0.912 -4.234 1.00 0.00 2 ALA A O 22
ATOM 5540 N N . TYR A 1 3 ? 24.444 3.018 -4.993 1.00 0.00 3 TYR A N 22
ATOM 5541 C CA . TYR A 1 3 ? 24.990 3.651 -3.791 1.00 0.00 3 TYR A CA 22
ATOM 5542 C C . TYR A 1 3 ? 24.111 3.365 -2.574 1.00 0.00 3 TYR A C 22
ATOM 5543 O O . TYR A 1 3 ? 24.619 3.110 -1.481 1.00 0.00 3 TYR A O 22
ATOM 5561 N N . ALA A 1 4 ? 22.791 3.406 -2.771 1.00 0.00 4 ALA A N 22
ATOM 5562 C CA . ALA A 1 4 ? 21.843 3.142 -1.689 1.00 0.00 4 ALA A CA 22
ATOM 5563 C C . ALA A 1 4 ? 22.022 1.726 -1.144 1.00 0.00 4 ALA A C 22
ATOM 5564 O O . ALA A 1 4 ? 21.996 1.514 0.069 1.00 0.00 4 ALA A O 22
ATOM 5571 N N . GLN A 1 5 ? 22.225 0.764 -2.050 1.00 0.00 5 GLN A N 22
ATOM 5572 C CA . GLN A 1 5 ? 22.432 -0.629 -1.658 1.00 0.00 5 GLN A CA 22
ATOM 5573 C C . GLN A 1 5 ? 23.725 -0.770 -0.855 1.00 0.00 5 GLN A C 22
ATOM 5574 O O . GLN A 1 5 ? 23.781 -1.522 0.118 1.00 0.00 5 GLN A O 22
ATOM 5588 N N . TRP A 1 6 ? 24.756 -0.023 -1.266 1.00 0.00 6 TRP A N 22
ATOM 5589 C CA . TRP A 1 6 ? 26.051 -0.039 -0.587 1.00 0.00 6 TRP A CA 22
ATOM 5590 C C . TRP A 1 6 ? 25.886 0.302 0.897 1.00 0.00 6 TRP A C 22
ATOM 5591 O O . TRP A 1 6 ? 26.487 -0.340 1.759 1.00 0.00 6 TRP A O 22
ATOM 5612 N N . LEU A 1 7 ? 25.056 1.311 1.183 1.00 0.00 7 LEU A N 22
ATOM 5613 C CA . LEU A 1 7 ? 24.797 1.733 2.559 1.00 0.00 7 LEU A CA 22
ATOM 5614 C C . LEU A 1 7 ? 24.071 0.635 3.339 1.00 0.00 7 LEU A C 22
ATOM 5615 O O . LEU A 1 7 ? 24.342 0.423 4.521 1.00 0.00 7 LEU A O 22
ATOM 5631 N N . ALA A 1 8 ? 23.149 -0.061 2.663 1.00 0.00 8 ALA A N 22
ATOM 5632 C CA . ALA A 1 8 ? 22.382 -1.141 3.283 1.00 0.00 8 ALA A CA 22
ATOM 5633 C C . ALA A 1 8 ? 23.295 -2.262 3.785 1.00 0.00 8 ALA A C 22
ATOM 5634 O O . ALA A 1 8 ? 23.021 -2.875 4.818 1.00 0.00 8 ALA A O 22
ATOM 5641 N N . ASP A 1 9 ? 24.381 -2.522 3.051 1.00 0.00 9 ASP A N 22
ATOM 5642 C CA . ASP A 1 9 ? 25.334 -3.568 3.431 1.00 0.00 9 ASP A CA 22
ATOM 5643 C C . ASP A 1 9 ? 26.183 -3.149 4.640 1.00 0.00 9 ASP A C 22
ATOM 5644 O O . ASP A 1 9 ? 26.829 -3.990 5.267 1.00 0.00 9 ASP A O 22
ATOM 5663 N N . GLY A 1 11 ? 28.075 -0.004 4.376 1.00 0.00 11 GLY A N 22
ATOM 5664 C CA . GLY A 1 11 ? 28.929 1.067 3.892 1.00 0.00 11 GLY A CA 22
ATOM 5665 C C . GLY A 1 11 ? 30.386 0.867 4.273 1.00 0.00 11 GLY A C 22
ATOM 5666 O O . GLY A 1 11 ? 30.947 -0.204 4.036 1.00 0.00 11 GLY A O 22
ATOM 5670 N N . PRO A 1 12 ? 31.032 1.888 4.871 1.00 0.00 12 PRO A N 22
ATOM 5671 C CA . PRO A 1 12 ? 32.441 1.807 5.285 1.00 0.00 12 PRO A CA 22
ATOM 5672 C C . PRO A 1 12 ? 32.687 0.743 6.362 1.00 0.00 12 PRO A C 22
ATOM 5673 O O . PRO A 1 12 ? 33.804 0.242 6.498 1.00 0.00 12 PRO A O 22
ATOM 5684 N N . ALA A 1 13 ? 31.643 0.407 7.129 1.00 0.00 13 ALA A N 22
ATOM 5685 C CA . ALA A 1 13 ? 31.755 -0.589 8.195 1.00 0.00 13 ALA A CA 22
ATOM 5686 C C . ALA A 1 13 ? 31.958 -2.001 7.642 1.00 0.00 13 ALA A C 22
ATOM 5687 O O . ALA A 1 13 ? 32.736 -2.780 8.196 1.00 0.00 13 ALA A O 22
ATOM 5694 N N . SER A 1 14 ? 31.259 -2.329 6.552 1.00 0.00 14 SER A N 22
ATOM 5695 C CA . SER A 1 14 ? 31.373 -3.653 5.936 1.00 0.00 14 SER A CA 22
ATOM 5696 C C . SER A 1 14 ? 32.745 -3.857 5.286 1.00 0.00 14 SER A C 22
ATOM 5697 O O . SER A 1 14 ? 33.191 -4.993 5.116 1.00 0.00 14 SER A O 22
ATOM 5731 N N . PRO A 1 17 ? 34.060 -1.006 -1.065 1.00 0.00 17 PRO A N 22
ATOM 5732 C CA . PRO A 1 17 ? 34.193 0.269 -1.780 1.00 0.00 17 PRO A CA 22
ATOM 5733 C C . PRO A 1 17 ? 32.868 0.746 -2.378 1.00 0.00 17 PRO A C 22
ATOM 5734 O O . PRO A 1 17 ? 32.237 0.028 -3.158 1.00 0.00 17 PRO A O 22
ATOM 5745 N N . PRO A 1 18 ? 32.428 1.970 -2.020 1.00 0.00 18 PRO A N 22
ATOM 5746 C CA . PRO A 1 18 ? 31.174 2.549 -2.524 1.00 0.00 18 PRO A CA 22
ATOM 5747 C C . PRO A 1 18 ? 31.150 2.640 -4.051 1.00 0.00 18 PRO A C 22
ATOM 5748 O O . PRO A 1 18 ? 32.151 3.001 -4.672 1.00 0.00 18 PRO A O 22
ATOM 5759 N N . PRO A 1 19 ? 30.002 2.311 -4.676 1.00 0.00 19 PRO A N 22
ATOM 5760 C CA . PRO A 1 19 ? 29.854 2.358 -6.134 1.00 0.00 19 PRO A CA 22
ATOM 5761 C C . PRO A 1 19 ? 29.684 3.787 -6.655 1.00 0.00 19 PRO A C 22
ATOM 5762 O O . PRO A 1 19 ? 28.565 4.246 -6.897 1.00 0.00 19 PRO A O 22
ATOM 5773 N N . SER A 1 20 ? 30.808 4.485 -6.823 1.00 0.00 20 SER A N 22
ATOM 5774 C CA . SER A 1 20 ? 30.797 5.862 -7.310 1.00 0.00 20 SER A CA 22
ATOM 5775 C C . SER A 1 20 ? 32.052 6.161 -8.129 1.00 0.00 20 SER A C 22
ATOM 5776 O O . SER A 1 20 ? 33.171 5.893 -7.690 1.00 0.00 20 SER A O 22
ATOM 5793 N N . ALA A 1 2 ? 22.530 1.536 -6.841 1.00 0.00 2 ALA A N 23
ATOM 5794 C CA . ALA A 1 2 ? 23.830 0.948 -6.522 1.00 0.00 2 ALA A CA 23
ATOM 5795 C C . ALA A 1 2 ? 24.373 1.498 -5.205 1.00 0.00 2 ALA A C 23
ATOM 5796 O O . ALA A 1 2 ? 24.730 0.735 -4.306 1.00 0.00 2 ALA A O 23
ATOM 5803 N N . TYR A 1 3 ? 24.427 2.827 -5.098 1.00 0.00 3 TYR A N 23
ATOM 5804 C CA . TYR A 1 3 ? 24.921 3.485 -3.889 1.00 0.00 3 TYR A CA 23
ATOM 5805 C C . TYR A 1 3 ? 24.020 3.184 -2.691 1.00 0.00 3 TYR A C 23
ATOM 5806 O O . TYR A 1 3 ? 24.509 2.955 -1.583 1.00 0.00 3 TYR A O 23
ATOM 5824 N N . ALA A 1 4 ? 22.706 3.180 -2.921 1.00 0.00 4 ALA A N 23
ATOM 5825 C CA . ALA A 1 4 ? 21.742 2.897 -1.861 1.00 0.00 4 ALA A CA 23
ATOM 5826 C C . ALA A 1 4 ? 21.959 1.497 -1.288 1.00 0.00 4 ALA A C 23
ATOM 5827 O O . ALA A 1 4 ? 21.890 1.300 -0.073 1.00 0.00 4 ALA A O 23
ATOM 5834 N N . GLN A 1 5 ? 22.245 0.532 -2.169 1.00 0.00 5 GLN A N 23
ATOM 5835 C CA . GLN A 1 5 ? 22.498 -0.845 -1.747 1.00 0.00 5 GLN A CA 23
ATOM 5836 C C . GLN A 1 5 ? 23.764 -0.915 -0.895 1.00 0.00 5 GLN A C 23
ATOM 5837 O O . GLN A 1 5 ? 23.816 -1.643 0.096 1.00 0.00 5 GLN A O 23
ATOM 5851 N N . TRP A 1 6 ? 24.779 -0.136 -1.288 1.00 0.00 6 TRP A N 23
ATOM 5852 C CA . TRP A 1 6 ? 26.050 -0.083 -0.567 1.00 0.00 6 TRP A CA 23
ATOM 5853 C C . TRP A 1 6 ? 25.824 0.291 0.900 1.00 0.00 6 TRP A C 23
ATOM 5854 O O . TRP A 1 6 ? 26.419 -0.307 1.799 1.00 0.00 6 TRP A O 23
ATOM 5875 N N . LEU A 1 7 ? 24.952 1.277 1.132 1.00 0.00 7 LEU A N 23
ATOM 5876 C CA . LEU A 1 7 ? 24.633 1.727 2.488 1.00 0.00 7 LEU A CA 23
ATOM 5877 C C . LEU A 1 7 ? 23.922 0.626 3.278 1.00 0.00 7 LEU A C 23
ATOM 5878 O O . LEU A 1 7 ? 24.128 0.488 4.486 1.00 0.00 7 LEU A O 23
ATOM 5894 N N . ALA A 1 8 ? 23.082 -0.152 2.588 1.00 0.00 8 ALA A N 23
ATOM 5895 C CA . ALA A 1 8 ? 22.334 -1.241 3.218 1.00 0.00 8 ALA A CA 23
ATOM 5896 C C . ALA A 1 8 ? 23.264 -2.280 3.849 1.00 0.00 8 ALA A C 23
ATOM 5897 O O . ALA A 1 8 ? 22.953 -2.836 4.904 1.00 0.00 8 ALA A O 23
ATOM 5904 N N . ASP A 1 9 ? 24.405 -2.539 3.202 1.00 0.00 9 ASP A N 23
ATOM 5905 C CA . ASP A 1 9 ? 25.375 -3.512 3.712 1.00 0.00 9 ASP A CA 23
ATOM 5906 C C . ASP A 1 9 ? 26.144 -2.963 4.920 1.00 0.00 9 ASP A C 23
ATOM 5907 O O . ASP A 1 9 ? 26.796 -3.722 5.639 1.00 0.00 9 ASP A O 23
ATOM 5926 N N . GLY A 1 11 ? 27.892 0.229 4.472 1.00 0.00 11 GLY A N 23
ATOM 5927 C CA . GLY A 1 11 ? 28.752 1.269 3.935 1.00 0.00 11 GLY A CA 23
ATOM 5928 C C . GLY A 1 11 ? 30.205 1.080 4.337 1.00 0.00 11 GLY A C 23
ATOM 5929 O O . GLY A 1 11 ? 30.766 0.002 4.137 1.00 0.00 11 GLY A O 23
ATOM 5933 N N . PRO A 1 12 ? 30.848 2.116 4.910 1.00 0.00 12 PRO A N 23
ATOM 5934 C CA . PRO A 1 12 ? 32.252 2.041 5.340 1.00 0.00 12 PRO A CA 23
ATOM 5935 C C . PRO A 1 12 ? 32.482 1.002 6.444 1.00 0.00 12 PRO A C 23
ATOM 5936 O O . PRO A 1 12 ? 33.593 0.491 6.597 1.00 0.00 12 PRO A O 23
ATOM 5947 N N . ALA A 1 13 ? 31.431 0.699 7.215 1.00 0.00 13 ALA A N 23
ATOM 5948 C CA . ALA A 1 13 ? 31.524 -0.273 8.306 1.00 0.00 13 ALA A CA 23
ATOM 5949 C C . ALA A 1 13 ? 31.743 -1.695 7.784 1.00 0.00 13 ALA A C 23
ATOM 5950 O O . ALA A 1 13 ? 32.494 -2.469 8.382 1.00 0.00 13 ALA A O 23
ATOM 5957 N N . SER A 1 14 ? 31.087 -2.035 6.671 1.00 0.00 14 SER A N 23
ATOM 5958 C CA . SER A 1 14 ? 31.217 -3.366 6.075 1.00 0.00 14 SER A CA 23
ATOM 5959 C C . SER A 1 14 ? 32.625 -3.597 5.517 1.00 0.00 14 SER A C 23
ATOM 5960 O O . SER A 1 14 ? 33.082 -4.738 5.429 1.00 0.00 14 SER A O 23
ATOM 5994 N N . PRO A 1 17 ? 34.214 -0.713 -0.801 1.00 0.00 17 PRO A N 23
ATOM 5995 C CA . PRO A 1 17 ? 34.302 0.574 -1.498 1.00 0.00 17 PRO A CA 23
ATOM 5996 C C . PRO A 1 17 ? 32.984 0.955 -2.175 1.00 0.00 17 PRO A C 23
ATOM 5997 O O . PRO A 1 17 ? 32.445 0.187 -2.976 1.00 0.00 17 PRO A O 23
ATOM 6008 N N . PRO A 1 18 ? 32.441 2.149 -1.856 1.00 0.00 18 PRO A N 23
ATOM 6009 C CA . PRO A 1 18 ? 31.177 2.632 -2.431 1.00 0.00 18 PRO A CA 23
ATOM 6010 C C . PRO A 1 18 ? 31.204 2.662 -3.960 1.00 0.00 18 PRO A C 23
ATOM 6011 O O . PRO A 1 18 ? 32.215 3.029 -4.564 1.00 0.00 18 PRO A O 23
ATOM 6022 N N . PRO A 1 19 ? 30.084 2.274 -4.607 1.00 0.00 19 PRO A N 23
ATOM 6023 C CA . PRO A 1 19 ? 29.972 2.253 -6.073 1.00 0.00 19 PRO A CA 23
ATOM 6024 C C . PRO A 1 19 ? 30.349 3.590 -6.709 1.00 0.00 19 PRO A C 23
ATOM 6025 O O . PRO A 1 19 ? 29.720 4.616 -6.438 1.00 0.00 19 PRO A O 23
ATOM 6036 N N . SER A 1 20 ? 31.379 3.569 -7.557 1.00 0.00 20 SER A N 23
ATOM 6037 C CA . SER A 1 20 ? 31.842 4.776 -8.237 1.00 0.00 20 SER A CA 23
ATOM 6038 C C . SER A 1 20 ? 32.298 4.457 -9.663 1.00 0.00 20 SER A C 23
ATOM 6039 O O . SER A 1 20 ? 33.469 4.625 -10.007 1.00 0.00 20 SER A O 23
ATOM 6056 N N . ALA A 1 2 ? 22.712 1.491 -6.806 1.00 0.00 2 ALA A N 24
ATOM 6057 C CA . ALA A 1 2 ? 24.036 0.954 -6.496 1.00 0.00 2 ALA A CA 24
ATOM 6058 C C . ALA A 1 2 ? 24.568 1.524 -5.183 1.00 0.00 2 ALA A C 24
ATOM 6059 O O . ALA A 1 2 ? 24.926 0.773 -4.273 1.00 0.00 2 ALA A O 24
ATOM 6066 N N . TYR A 1 3 ? 24.610 2.856 -5.090 1.00 0.00 3 TYR A N 24
ATOM 6067 C CA . TYR A 1 3 ? 25.092 3.531 -3.885 1.00 0.00 3 TYR A CA 24
ATOM 6068 C C . TYR A 1 3 ? 24.164 3.263 -2.698 1.00 0.00 3 TYR A C 24
ATOM 6069 O O . TYR A 1 3 ? 24.628 3.057 -1.575 1.00 0.00 3 TYR A O 24
ATOM 6087 N N . ALA A 1 4 ? 22.855 3.264 -2.956 1.00 0.00 4 ALA A N 24
ATOM 6088 C CA . ALA A 1 4 ? 21.864 3.014 -1.910 1.00 0.00 4 ALA A CA 24
ATOM 6089 C C . ALA A 1 4 ? 22.044 1.620 -1.311 1.00 0.00 4 ALA A C 24
ATOM 6090 O O . ALA A 1 4 ? 21.956 1.444 -0.094 1.00 0.00 4 ALA A O 24
ATOM 6097 N N . GLN A 1 5 ? 22.312 0.634 -2.173 1.00 0.00 5 GLN A N 24
ATOM 6098 C CA . GLN A 1 5 ? 22.526 -0.744 -1.728 1.00 0.00 5 GLN A CA 24
ATOM 6099 C C . GLN A 1 5 ? 23.798 -0.842 -0.887 1.00 0.00 5 GLN A C 24
ATOM 6100 O O . GLN A 1 5 ? 23.840 -1.571 0.105 1.00 0.00 5 GLN A O 24
ATOM 6114 N N . TRP A 1 6 ? 24.829 -0.091 -1.291 1.00 0.00 6 TRP A N 24
ATOM 6115 C CA . TRP A 1 6 ? 26.106 -0.071 -0.578 1.00 0.00 6 TRP A CA 24
ATOM 6116 C C . TRP A 1 6 ? 25.896 0.297 0.894 1.00 0.00 6 TRP A C 24
ATOM 6117 O O . TRP A 1 6 ? 26.497 -0.307 1.783 1.00 0.00 6 TRP A O 24
ATOM 6138 N N . LEU A 1 7 ? 25.026 1.282 1.138 1.00 0.00 7 LEU A N 24
ATOM 6139 C CA . LEU A 1 7 ? 24.718 1.725 2.498 1.00 0.00 7 LEU A CA 24
ATOM 6140 C C . LEU A 1 7 ? 23.998 0.627 3.282 1.00 0.00 7 LEU A C 24
ATOM 6141 O O . LEU A 1 7 ? 24.223 0.463 4.482 1.00 0.00 7 LEU A O 24
ATOM 6157 N N . ALA A 1 8 ? 23.130 -0.121 2.593 1.00 0.00 8 ALA A N 24
ATOM 6158 C CA . ALA A 1 8 ? 22.372 -1.206 3.216 1.00 0.00 8 ALA A CA 24
ATOM 6159 C C . ALA A 1 8 ? 23.294 -2.274 3.809 1.00 0.00 8 ALA A C 24
ATOM 6160 O O . ALA A 1 8 ? 22.996 -2.842 4.860 1.00 0.00 8 ALA A O 24
ATOM 6167 N N . ASP A 1 9 ? 24.417 -2.539 3.134 1.00 0.00 9 ASP A N 24
ATOM 6168 C CA . ASP A 1 9 ? 25.382 -3.536 3.606 1.00 0.00 9 ASP A CA 24
ATOM 6169 C C . ASP A 1 9 ? 26.156 -3.034 4.832 1.00 0.00 9 ASP A C 24
ATOM 6170 O O . ASP A 1 9 ? 26.799 -3.821 5.527 1.00 0.00 9 ASP A O 24
ATOM 6189 N N . GLY A 1 11 ? 27.927 0.168 4.490 1.00 0.00 11 GLY A N 24
ATOM 6190 C CA . GLY A 1 11 ? 28.790 1.224 3.989 1.00 0.00 11 GLY A CA 24
ATOM 6191 C C . GLY A 1 11 ? 30.245 1.022 4.375 1.00 0.00 11 GLY A C 24
ATOM 6192 O O . GLY A 1 11 ? 30.796 -0.060 4.169 1.00 0.00 11 GLY A O 24
ATOM 6196 N N . PRO A 1 12 ? 30.899 2.055 4.942 1.00 0.00 12 PRO A N 24
ATOM 6197 C CA . PRO A 1 12 ? 32.309 1.974 5.356 1.00 0.00 12 PRO A CA 24
ATOM 6198 C C . PRO A 1 12 ? 32.549 0.941 6.463 1.00 0.00 12 PRO A C 24
ATOM 6199 O O . PRO A 1 12 ? 33.663 0.439 6.615 1.00 0.00 12 PRO A O 24
ATOM 6210 N N . ALA A 1 13 ? 31.503 0.635 7.239 1.00 0.00 13 ALA A N 24
ATOM 6211 C CA . ALA A 1 13 ? 31.609 -0.328 8.336 1.00 0.00 13 ALA A CA 24
ATOM 6212 C C . ALA A 1 13 ? 31.782 -1.761 7.830 1.00 0.00 13 ALA A C 24
ATOM 6213 O O . ALA A 1 13 ? 32.509 -2.550 8.437 1.00 0.00 13 ALA A O 24
ATOM 6220 N N . SER A 1 14 ? 31.115 -2.096 6.722 1.00 0.00 14 SER A N 24
ATOM 6221 C CA . SER A 1 14 ? 31.207 -3.440 6.148 1.00 0.00 14 SER A CA 24
ATOM 6222 C C . SER A 1 14 ? 32.599 -3.710 5.567 1.00 0.00 14 SER A C 24
ATOM 6223 O O . SER A 1 14 ? 33.026 -4.863 5.482 1.00 0.00 14 SER A O 24
ATOM 6257 N N . PRO A 1 17 ? 34.127 -0.827 -0.764 1.00 0.00 17 PRO A N 24
ATOM 6258 C CA . PRO A 1 17 ? 34.239 0.463 -1.454 1.00 0.00 17 PRO A CA 24
ATOM 6259 C C . PRO A 1 17 ? 32.934 0.881 -2.136 1.00 0.00 17 PRO A C 24
ATOM 6260 O O . PRO A 1 17 ? 32.361 0.118 -2.916 1.00 0.00 17 PRO A O 24
ATOM 6271 N N . PRO A 1 18 ? 32.449 2.107 -1.849 1.00 0.00 18 PRO A N 24
ATOM 6272 C CA . PRO A 1 18 ? 31.210 2.632 -2.439 1.00 0.00 18 PRO A CA 24
ATOM 6273 C C . PRO A 1 18 ? 31.270 2.669 -3.966 1.00 0.00 18 PRO A C 24
ATOM 6274 O O . PRO A 1 18 ? 32.286 3.064 -4.543 1.00 0.00 18 PRO A O 24
ATOM 6285 N N . PRO A 1 19 ? 30.183 2.253 -4.647 1.00 0.00 19 PRO A N 24
ATOM 6286 C CA . PRO A 1 19 ? 30.125 2.240 -6.113 1.00 0.00 19 PRO A CA 24
ATOM 6287 C C . PRO A 1 19 ? 30.072 3.646 -6.706 1.00 0.00 19 PRO A C 24
ATOM 6288 O O . PRO A 1 19 ? 29.240 4.466 -6.311 1.00 0.00 19 PRO A O 24
ATOM 6299 N N . SER A 1 20 ? 30.971 3.917 -7.654 1.00 0.00 20 SER A N 24
ATOM 6300 C CA . SER A 1 20 ? 31.035 5.224 -8.305 1.00 0.00 20 SER A CA 24
ATOM 6301 C C . SER A 1 20 ? 31.202 5.070 -9.819 1.00 0.00 20 SER A C 24
ATOM 6302 O O . SER A 1 20 ? 32.149 5.591 -10.409 1.00 0.00 20 SER A O 24
ATOM 6319 N N . ALA A 1 2 ? 22.316 1.461 -6.722 1.00 0.00 2 ALA A N 25
ATOM 6320 C CA . ALA A 1 2 ? 23.713 1.057 -6.569 1.00 0.00 2 ALA A CA 25
ATOM 6321 C C . ALA A 1 2 ? 24.297 1.591 -5.263 1.00 0.00 2 ALA A C 25
ATOM 6322 O O . ALA A 1 2 ? 24.733 0.816 -4.408 1.00 0.00 2 ALA A O 25
ATOM 6329 N N . TYR A 1 3 ? 24.299 2.918 -5.112 1.00 0.00 3 TYR A N 25
ATOM 6330 C CA . TYR A 1 3 ? 24.826 3.557 -3.908 1.00 0.00 3 TYR A CA 25
ATOM 6331 C C . TYR A 1 3 ? 23.948 3.252 -2.695 1.00 0.00 3 TYR A C 25
ATOM 6332 O O . TYR A 1 3 ? 24.458 3.002 -1.601 1.00 0.00 3 TYR A O 25
ATOM 6350 N N . ALA A 1 4 ? 22.629 3.269 -2.895 1.00 0.00 4 ALA A N 25
ATOM 6351 C CA . ALA A 1 4 ? 21.683 2.988 -1.817 1.00 0.00 4 ALA A CA 25
ATOM 6352 C C . ALA A 1 4 ? 21.903 1.587 -1.247 1.00 0.00 4 ALA A C 25
ATOM 6353 O O . ALA A 1 4 ? 21.854 1.390 -0.032 1.00 0.00 4 ALA A O 25
ATOM 6360 N N . GLN A 1 5 ? 22.163 0.618 -2.132 1.00 0.00 5 GLN A N 25
ATOM 6361 C CA . GLN A 1 5 ? 22.411 -0.761 -1.713 1.00 0.00 5 GLN A CA 25
ATOM 6362 C C . GLN A 1 5 ? 23.708 -0.855 -0.908 1.00 0.00 5 GLN A C 25
ATOM 6363 O O . GLN A 1 5 ? 23.794 -1.617 0.055 1.00 0.00 5 GLN A O 25
ATOM 6377 N N . TRP A 1 6 ? 24.709 -0.062 -1.308 1.00 0.00 6 TRP A N 25
ATOM 6378 C CA . TRP A 1 6 ? 26.001 -0.037 -0.622 1.00 0.00 6 TRP A CA 25
ATOM 6379 C C . TRP A 1 6 ? 25.820 0.299 0.861 1.00 0.00 6 TRP A C 25
ATOM 6380 O O . TRP A 1 6 ? 26.445 -0.318 1.726 1.00 0.00 6 TRP A O 25
ATOM 6401 N N . LEU A 1 7 ? 24.951 1.275 1.144 1.00 0.00 7 LEU A N 25
ATOM 6402 C CA . LEU A 1 7 ? 24.673 1.689 2.519 1.00 0.00 7 LEU A CA 25
ATOM 6403 C C . LEU A 1 7 ? 23.988 0.568 3.303 1.00 0.00 7 LEU A C 25
ATOM 6404 O O . LEU A 1 7 ? 24.240 0.396 4.497 1.00 0.00 7 LEU A O 25
ATOM 6420 N N . ALA A 1 8 ? 23.122 -0.190 2.622 1.00 0.00 8 ALA A N 25
ATOM 6421 C CA . ALA A 1 8 ? 22.397 -1.297 3.248 1.00 0.00 8 ALA A CA 25
ATOM 6422 C C . ALA A 1 8 ? 23.353 -2.352 3.809 1.00 0.00 8 ALA A C 25
ATOM 6423 O O . ALA A 1 8 ? 23.077 -2.954 4.848 1.00 0.00 8 ALA A O 25
ATOM 6430 N N . ASP A 1 9 ? 24.478 -2.570 3.120 1.00 0.00 9 ASP A N 25
ATOM 6431 C CA . ASP A 1 9 ? 25.471 -3.553 3.560 1.00 0.00 9 ASP A CA 25
ATOM 6432 C C . ASP A 1 9 ? 26.253 -3.059 4.785 1.00 0.00 9 ASP A C 25
ATOM 6433 O O . ASP A 1 9 ? 26.922 -3.847 5.455 1.00 0.00 9 ASP A O 25
ATOM 6452 N N . GLY A 1 11 ? 27.983 0.161 4.491 1.00 0.00 11 GLY A N 25
ATOM 6453 C CA . GLY A 1 11 ? 28.838 1.228 4.000 1.00 0.00 11 GLY A CA 25
ATOM 6454 C C . GLY A 1 11 ? 30.301 1.016 4.350 1.00 0.00 11 GLY A C 25
ATOM 6455 O O . GLY A 1 11 ? 30.836 -0.073 4.139 1.00 0.00 11 GLY A O 25
ATOM 6459 N N . PRO A 1 12 ? 30.981 2.050 4.885 1.00 0.00 12 PRO A N 25
ATOM 6460 C CA . PRO A 1 12 ? 32.401 1.963 5.260 1.00 0.00 12 PRO A CA 25
ATOM 6461 C C . PRO A 1 12 ? 32.668 0.954 6.384 1.00 0.00 12 PRO A C 25
ATOM 6462 O O . PRO A 1 12 ? 33.783 0.446 6.512 1.00 0.00 12 PRO A O 25
ATOM 6473 N N . ALA A 1 13 ? 31.648 0.677 7.203 1.00 0.00 13 ALA A N 25
ATOM 6474 C CA . ALA A 1 13 ? 31.784 -0.261 8.319 1.00 0.00 13 ALA A CA 25
ATOM 6475 C C . ALA A 1 13 ? 31.978 -1.701 7.842 1.00 0.00 13 ALA A C 25
ATOM 6476 O O . ALA A 1 13 ? 32.769 -2.448 8.420 1.00 0.00 13 ALA A O 25
ATOM 6483 N N . SER A 1 14 ? 31.257 -2.089 6.787 1.00 0.00 14 SER A N 25
ATOM 6484 C CA . SER A 1 14 ? 31.358 -3.445 6.244 1.00 0.00 14 SER A CA 25
ATOM 6485 C C . SER A 1 14 ? 32.726 -3.696 5.602 1.00 0.00 14 SER A C 25
ATOM 6486 O O . SER A 1 14 ? 33.170 -4.843 5.512 1.00 0.00 14 SER A O 25
ATOM 6520 N N . PRO A 1 17 ? 34.039 -0.780 -0.784 1.00 0.00 17 PRO A N 25
ATOM 6521 C CA . PRO A 1 17 ? 34.149 0.508 -1.477 1.00 0.00 17 PRO A CA 25
ATOM 6522 C C . PRO A 1 17 ? 32.845 0.915 -2.167 1.00 0.00 17 PRO A C 25
ATOM 6523 O O . PRO A 1 17 ? 32.285 0.148 -2.952 1.00 0.00 17 PRO A O 25
ATOM 6534 N N . PRO A 1 18 ? 32.341 2.133 -1.877 1.00 0.00 18 PRO A N 25
ATOM 6535 C CA . PRO A 1 18 ? 31.097 2.646 -2.471 1.00 0.00 18 PRO A CA 25
ATOM 6536 C C . PRO A 1 18 ? 31.156 2.698 -3.998 1.00 0.00 18 PRO A C 25
ATOM 6537 O O . PRO A 1 18 ? 32.197 3.018 -4.575 1.00 0.00 18 PRO A O 25
ATOM 6548 N N . PRO A 1 19 ? 30.031 2.381 -4.673 1.00 0.00 19 PRO A N 25
ATOM 6549 C CA . PRO A 1 19 ? 29.951 2.393 -6.141 1.00 0.00 19 PRO A CA 25
ATOM 6550 C C . PRO A 1 19 ? 30.406 3.723 -6.740 1.00 0.00 19 PRO A C 25
ATOM 6551 O O . PRO A 1 19 ? 29.794 4.766 -6.497 1.00 0.00 19 PRO A O 25
ATOM 6562 N N . SER A 1 20 ? 31.487 3.677 -7.520 1.00 0.00 20 SER A N 25
ATOM 6563 C CA . SER A 1 20 ? 32.032 4.876 -8.153 1.00 0.00 20 SER A CA 25
ATOM 6564 C C . SER A 1 20 ? 31.493 5.037 -9.574 1.00 0.00 20 SER A C 25
ATOM 6565 O O . SER A 1 20 ? 31.442 4.077 -10.342 1.00 0.00 20 SER A O 25
ATOM 6582 N N . ALA A 1 2 ? 22.678 1.449 -6.789 1.00 0.00 2 ALA A N 26
ATOM 6583 C CA . ALA A 1 2 ? 23.969 0.857 -6.440 1.00 0.00 2 ALA A CA 26
ATOM 6584 C C . ALA A 1 2 ? 24.531 1.473 -5.160 1.00 0.00 2 ALA A C 26
ATOM 6585 O O . ALA A 1 2 ? 24.902 0.754 -4.229 1.00 0.00 2 ALA A O 26
ATOM 6592 N N . TYR A 1 3 ? 24.585 2.806 -5.117 1.00 0.00 3 TYR A N 26
ATOM 6593 C CA . TYR A 1 3 ? 25.098 3.519 -3.947 1.00 0.00 3 TYR A CA 26
ATOM 6594 C C . TYR A 1 3 ? 24.200 3.293 -2.731 1.00 0.00 3 TYR A C 26
ATOM 6595 O O . TYR A 1 3 ? 24.691 3.111 -1.615 1.00 0.00 3 TYR A O 26
ATOM 6613 N N . ALA A 1 4 ? 22.884 3.301 -2.954 1.00 0.00 4 ALA A N 26
ATOM 6614 C CA . ALA A 1 4 ? 21.919 3.088 -1.878 1.00 0.00 4 ALA A CA 26
ATOM 6615 C C . ALA A 1 4 ? 22.083 1.699 -1.263 1.00 0.00 4 ALA A C 26
ATOM 6616 O O . ALA A 1 4 ? 22.042 1.545 -0.041 1.00 0.00 4 ALA A O 26
ATOM 6623 N N . GLN A 1 5 ? 22.287 0.691 -2.119 1.00 0.00 5 GLN A N 26
ATOM 6624 C CA . GLN A 1 5 ? 22.479 -0.685 -1.659 1.00 0.00 5 GLN A CA 26
ATOM 6625 C C . GLN A 1 5 ? 23.759 -0.795 -0.831 1.00 0.00 5 GLN A C 26
ATOM 6626 O O . GLN A 1 5 ? 23.801 -1.520 0.164 1.00 0.00 5 GLN A O 26
ATOM 6640 N N . TRP A 1 6 ? 24.795 -0.060 -1.249 1.00 0.00 6 TRP A N 26
ATOM 6641 C CA . TRP A 1 6 ? 26.080 -0.052 -0.549 1.00 0.00 6 TRP A CA 26
ATOM 6642 C C . TRP A 1 6 ? 25.889 0.310 0.927 1.00 0.00 6 TRP A C 26
ATOM 6643 O O . TRP A 1 6 ? 26.479 -0.317 1.808 1.00 0.00 6 TRP A O 26
ATOM 6664 N N . LEU A 1 7 ? 25.048 1.317 1.186 1.00 0.00 7 LEU A N 26
ATOM 6665 C CA . LEU A 1 7 ? 24.764 1.755 2.553 1.00 0.00 7 LEU A CA 26
ATOM 6666 C C . LEU A 1 7 ? 24.041 0.659 3.337 1.00 0.00 7 LEU A C 26
ATOM 6667 O O . LEU A 1 7 ? 24.294 0.469 4.528 1.00 0.00 7 LEU A O 26
ATOM 6683 N N . ALA A 1 8 ? 23.142 -0.060 2.656 1.00 0.00 8 ALA A N 26
ATOM 6684 C CA . ALA A 1 8 ? 22.380 -1.143 3.279 1.00 0.00 8 ALA A CA 26
ATOM 6685 C C . ALA A 1 8 ? 23.301 -2.242 3.812 1.00 0.00 8 ALA A C 26
ATOM 6686 O O . ALA A 1 8 ? 23.029 -2.832 4.858 1.00 0.00 8 ALA A O 26
ATOM 6693 N N . ASP A 1 9 ? 24.395 -2.507 3.091 1.00 0.00 9 ASP A N 26
ATOM 6694 C CA . ASP A 1 9 ? 25.359 -3.532 3.500 1.00 0.00 9 ASP A CA 26
ATOM 6695 C C . ASP A 1 9 ? 26.180 -3.079 4.716 1.00 0.00 9 ASP A C 26
ATOM 6696 O O . ASP A 1 9 ? 26.829 -3.899 5.367 1.00 0.00 9 ASP A O 26
ATOM 6715 N N . GLY A 1 11 ? 28.006 0.100 4.424 1.00 0.00 11 GLY A N 26
ATOM 6716 C CA . GLY A 1 11 ? 28.864 1.166 3.932 1.00 0.00 11 GLY A CA 26
ATOM 6717 C C . GLY A 1 11 ? 30.313 0.983 4.347 1.00 0.00 11 GLY A C 26
ATOM 6718 O O . GLY A 1 11 ? 30.883 -0.092 4.151 1.00 0.00 11 GLY A O 26
ATOM 6722 N N . PRO A 1 12 ? 30.943 2.024 4.928 1.00 0.00 12 PRO A N 26
ATOM 6723 C CA . PRO A 1 12 ? 32.345 1.960 5.371 1.00 0.00 12 PRO A CA 26
ATOM 6724 C C . PRO A 1 12 ? 32.573 0.931 6.485 1.00 0.00 12 PRO A C 26
ATOM 6725 O O . PRO A 1 12 ? 33.691 0.447 6.666 1.00 0.00 12 PRO A O 26
ATOM 6736 N N . ALA A 1 13 ? 31.513 0.608 7.235 1.00 0.00 13 ALA A N 26
ATOM 6737 C CA . ALA A 1 13 ? 31.607 -0.353 8.335 1.00 0.00 13 ALA A CA 26
ATOM 6738 C C . ALA A 1 13 ? 31.824 -1.783 7.834 1.00 0.00 13 ALA A C 26
ATOM 6739 O O . ALA A 1 13 ? 32.559 -2.554 8.455 1.00 0.00 13 ALA A O 26
ATOM 6746 N N . SER A 1 14 ? 31.188 -2.136 6.714 1.00 0.00 14 SER A N 26
ATOM 6747 C CA . SER A 1 14 ? 31.325 -3.480 6.147 1.00 0.00 14 SER A CA 26
ATOM 6748 C C . SER A 1 14 ? 32.710 -3.691 5.527 1.00 0.00 14 SER A C 26
ATOM 6749 O O . SER A 1 14 ? 33.166 -4.828 5.394 1.00 0.00 14 SER A O 26
ATOM 6783 N N . PRO A 1 17 ? 34.161 -0.878 -0.851 1.00 0.00 17 PRO A N 26
ATOM 6784 C CA . PRO A 1 17 ? 34.273 0.393 -1.579 1.00 0.00 17 PRO A CA 26
ATOM 6785 C C . PRO A 1 17 ? 32.954 0.814 -2.230 1.00 0.00 17 PRO A C 26
ATOM 6786 O O . PRO A 1 17 ? 32.371 0.060 -3.011 1.00 0.00 17 PRO A O 26
ATOM 6797 N N . PRO A 1 18 ? 32.466 2.033 -1.913 1.00 0.00 18 PRO A N 26
ATOM 6798 C CA . PRO A 1 18 ? 31.212 2.560 -2.470 1.00 0.00 18 PRO A CA 26
ATOM 6799 C C . PRO A 1 18 ? 31.221 2.589 -4.000 1.00 0.00 18 PRO A C 26
ATOM 6800 O O . PRO A 1 18 ? 32.223 2.960 -4.614 1.00 0.00 18 PRO A O 26
ATOM 6811 N N . PRO A 1 19 ? 30.099 2.194 -4.634 1.00 0.00 19 PRO A N 26
ATOM 6812 C CA . PRO A 1 19 ? 29.981 2.173 -6.094 1.00 0.00 19 PRO A CA 26
ATOM 6813 C C . PRO A 1 19 ? 29.738 3.564 -6.678 1.00 0.00 19 PRO A C 26
ATOM 6814 O O . PRO A 1 19 ? 28.719 4.198 -6.395 1.00 0.00 19 PRO A O 26
ATOM 6825 N N . SER A 1 20 ? 30.686 4.033 -7.491 1.00 0.00 20 SER A N 26
ATOM 6826 C CA . SER A 1 20 ? 30.583 5.350 -8.116 1.00 0.00 20 SER A CA 26
ATOM 6827 C C . SER A 1 20 ? 31.274 5.368 -9.479 1.00 0.00 20 SER A C 26
ATOM 6828 O O . SER A 1 20 ? 30.643 5.640 -10.501 1.00 0.00 20 SER A O 26
ATOM 6845 N N . ALA A 1 2 ? 22.554 1.147 -6.578 1.00 0.00 2 ALA A N 27
ATOM 6846 C CA . ALA A 1 2 ? 24.003 0.943 -6.472 1.00 0.00 2 ALA A CA 27
ATOM 6847 C C . ALA A 1 2 ? 24.554 1.533 -5.173 1.00 0.00 2 ALA A C 27
ATOM 6848 O O . ALA A 1 2 ? 24.973 0.793 -4.279 1.00 0.00 2 ALA A O 27
ATOM 6855 N N . TYR A 1 3 ? 24.549 2.864 -5.068 1.00 0.00 3 TYR A N 27
ATOM 6856 C CA . TYR A 1 3 ? 25.045 3.547 -3.875 1.00 0.00 3 TYR A CA 27
ATOM 6857 C C . TYR A 1 3 ? 24.119 3.306 -2.682 1.00 0.00 3 TYR A C 27
ATOM 6858 O O . TYR A 1 3 ? 24.586 3.089 -1.562 1.00 0.00 3 TYR A O 27
ATOM 6876 N N . ALA A 1 4 ? 22.807 3.337 -2.931 1.00 0.00 4 ALA A N 27
ATOM 6877 C CA . ALA A 1 4 ? 21.820 3.110 -1.877 1.00 0.00 4 ALA A CA 27
ATOM 6878 C C . ALA A 1 4 ? 21.981 1.716 -1.274 1.00 0.00 4 ALA A C 27
ATOM 6879 O O . ALA A 1 4 ? 21.891 1.545 -0.057 1.00 0.00 4 ALA A O 27
ATOM 6886 N N . GLN A 1 5 ? 22.240 0.726 -2.134 1.00 0.00 5 GLN A N 27
ATOM 6887 C CA . GLN A 1 5 ? 22.437 -0.651 -1.689 1.00 0.00 5 GLN A CA 27
ATOM 6888 C C . GLN A 1 5 ? 23.726 -0.773 -0.875 1.00 0.00 5 GLN A C 27
ATOM 6889 O O . GLN A 1 5 ? 23.780 -1.521 0.102 1.00 0.00 5 GLN A O 27
ATOM 6903 N N . TRP A 1 6 ? 24.755 -0.018 -1.278 1.00 0.00 6 TRP A N 27
ATOM 6904 C CA . TRP A 1 6 ? 26.041 -0.022 -0.583 1.00 0.00 6 TRP A CA 27
ATOM 6905 C C . TRP A 1 6 ? 25.858 0.343 0.893 1.00 0.00 6 TRP A C 27
ATOM 6906 O O . TRP A 1 6 ? 26.464 -0.272 1.772 1.00 0.00 6 TRP A O 27
ATOM 6927 N N . LEU A 1 7 ? 25.006 1.340 1.153 1.00 0.00 7 LEU A N 27
ATOM 6928 C CA . LEU A 1 7 ? 24.726 1.782 2.520 1.00 0.00 7 LEU A CA 27
ATOM 6929 C C . LEU A 1 7 ? 24.001 0.691 3.308 1.00 0.00 7 LEU A C 27
ATOM 6930 O O . LEU A 1 7 ? 24.252 0.509 4.501 1.00 0.00 7 LEU A O 27
ATOM 6946 N N . ALA A 1 8 ? 23.101 -0.032 2.633 1.00 0.00 8 ALA A N 27
ATOM 6947 C CA . ALA A 1 8 ? 22.338 -1.109 3.265 1.00 0.00 8 ALA A CA 27
ATOM 6948 C C . ALA A 1 8 ? 23.257 -2.205 3.809 1.00 0.00 8 ALA A C 27
ATOM 6949 O O . ALA A 1 8 ? 22.969 -2.802 4.848 1.00 0.00 8 ALA A O 27
ATOM 6956 N N . ASP A 1 9 ? 24.365 -2.461 3.106 1.00 0.00 9 ASP A N 27
ATOM 6957 C CA . ASP A 1 9 ? 25.326 -3.483 3.530 1.00 0.00 9 ASP A CA 27
ATOM 6958 C C . ASP A 1 9 ? 26.131 -3.028 4.754 1.00 0.00 9 ASP A C 27
ATOM 6959 O O . ASP A 1 9 ? 26.781 -3.846 5.409 1.00 0.00 9 ASP A O 27
ATOM 6978 N N . GLY A 1 11 ? 27.958 0.140 4.482 1.00 0.00 11 GLY A N 27
ATOM 6979 C CA . GLY A 1 11 ? 28.825 1.200 3.994 1.00 0.00 11 GLY A CA 27
ATOM 6980 C C . GLY A 1 11 ? 30.285 0.963 4.338 1.00 0.00 11 GLY A C 27
ATOM 6981 O O . GLY A 1 11 ? 30.807 -0.129 4.106 1.00 0.00 11 GLY A O 27
ATOM 6985 N N . PRO A 1 12 ? 30.979 1.977 4.894 1.00 0.00 12 PRO A N 27
ATOM 6986 C CA . PRO A 1 12 ? 32.399 1.862 5.266 1.00 0.00 12 PRO A CA 27
ATOM 6987 C C . PRO A 1 12 ? 32.651 0.821 6.363 1.00 0.00 12 PRO A C 27
ATOM 6988 O O . PRO A 1 12 ? 33.757 0.287 6.471 1.00 0.00 12 PRO A O 27
ATOM 6999 N N . ALA A 1 13 ? 31.630 0.543 7.180 1.00 0.00 13 ALA A N 27
ATOM 7000 C CA . ALA A 1 13 ? 31.753 -0.424 8.272 1.00 0.00 13 ALA A CA 27
ATOM 7001 C C . ALA A 1 13 ? 31.920 -1.855 7.757 1.00 0.00 13 ALA A C 27
ATOM 7002 O O . ALA A 1 13 ? 32.705 -2.628 8.310 1.00 0.00 13 ALA A O 27
ATOM 7009 N N . SER A 1 14 ? 31.180 -2.207 6.701 1.00 0.00 14 SER A N 27
ATOM 7010 C CA . SER A 1 14 ? 31.255 -3.552 6.124 1.00 0.00 14 SER A CA 27
ATOM 7011 C C . SER A 1 14 ? 32.623 -3.820 5.490 1.00 0.00 14 SER A C 27
ATOM 7012 O O . SER A 1 14 ? 33.046 -4.973 5.384 1.00 0.00 14 SER A O 27
ATOM 7046 N N . PRO A 1 17 ? 34.029 -0.974 -0.896 1.00 0.00 17 PRO A N 27
ATOM 7047 C CA . PRO A 1 17 ? 34.174 0.307 -1.597 1.00 0.00 17 PRO A CA 27
ATOM 7048 C C . PRO A 1 17 ? 32.868 0.778 -2.243 1.00 0.00 17 PRO A C 27
ATOM 7049 O O . PRO A 1 17 ? 32.257 0.047 -3.025 1.00 0.00 17 PRO A O 27
ATOM 7060 N N . PRO A 1 18 ? 32.425 2.011 -1.920 1.00 0.00 18 PRO A N 27
ATOM 7061 C CA . PRO A 1 18 ? 31.188 2.584 -2.473 1.00 0.00 18 PRO A CA 27
ATOM 7062 C C . PRO A 1 18 ? 31.225 2.675 -3.999 1.00 0.00 18 PRO A C 27
ATOM 7063 O O . PRO A 1 18 ? 32.237 3.078 -4.578 1.00 0.00 18 PRO A O 27
ATOM 7074 N N . PRO A 1 19 ? 30.120 2.299 -4.676 1.00 0.00 19 PRO A N 27
ATOM 7075 C CA . PRO A 1 19 ? 30.039 2.341 -6.141 1.00 0.00 19 PRO A CA 27
ATOM 7076 C C . PRO A 1 19 ? 29.992 3.771 -6.679 1.00 0.00 19 PRO A C 27
ATOM 7077 O O . PRO A 1 19 ? 28.985 4.467 -6.535 1.00 0.00 19 PRO A O 27
ATOM 7088 N N . SER A 1 20 ? 31.094 4.203 -7.293 1.00 0.00 20 SER A N 27
ATOM 7089 C CA . SER A 1 20 ? 31.188 5.549 -7.851 1.00 0.00 20 SER A CA 27
ATOM 7090 C C . SER A 1 20 ? 32.007 5.549 -9.141 1.00 0.00 20 SER A C 27
ATOM 7091 O O . SER A 1 20 ? 33.236 5.461 -9.110 1.00 0.00 20 SER A O 27
ATOM 7108 N N . ALA A 1 2 ? 22.269 1.586 -6.475 1.00 0.00 2 ALA A N 28
ATOM 7109 C CA . ALA A 1 2 ? 23.693 1.269 -6.412 1.00 0.00 2 ALA A CA 28
ATOM 7110 C C . ALA A 1 2 ? 24.312 1.778 -5.110 1.00 0.00 2 ALA A C 28
ATOM 7111 O O . ALA A 1 2 ? 24.687 0.985 -4.245 1.00 0.00 2 ALA A O 28
ATOM 7118 N N . TYR A 1 3 ? 24.411 3.104 -4.976 1.00 0.00 3 TYR A N 28
ATOM 7119 C CA . TYR A 1 3 ? 24.978 3.714 -3.774 1.00 0.00 3 TYR A CA 28
ATOM 7120 C C . TYR A 1 3 ? 24.121 3.403 -2.548 1.00 0.00 3 TYR A C 28
ATOM 7121 O O . TYR A 1 3 ? 24.648 3.110 -1.473 1.00 0.00 3 TYR A O 28
ATOM 7139 N N . ALA A 1 4 ? 22.798 3.455 -2.718 1.00 0.00 4 ALA A N 28
ATOM 7140 C CA . ALA A 1 4 ? 21.870 3.165 -1.627 1.00 0.00 4 ALA A CA 28
ATOM 7141 C C . ALA A 1 4 ? 22.048 1.730 -1.134 1.00 0.00 4 ALA 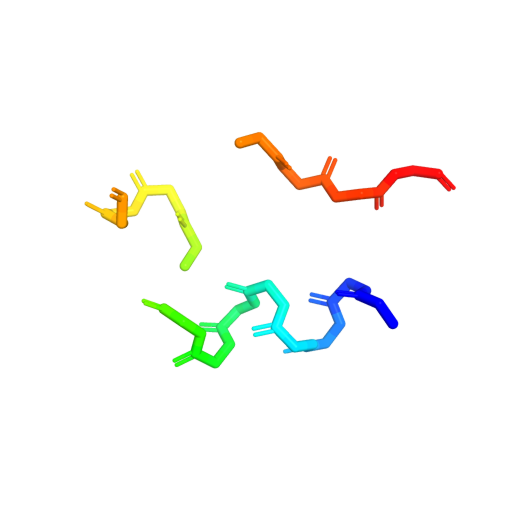A C 28
ATOM 7142 O O . ALA A 1 4 ? 22.031 1.472 0.071 1.00 0.00 4 ALA A O 28
ATOM 7149 N N . GLN A 1 5 ? 22.238 0.801 -2.077 1.00 0.00 5 GLN A N 28
ATOM 7150 C CA . GLN A 1 5 ? 22.443 -0.607 -1.743 1.00 0.00 5 GLN A CA 28
ATOM 7151 C C . GLN A 1 5 ? 23.742 -0.785 -0.954 1.00 0.00 5 GLN A C 28
ATOM 7152 O O . GLN A 1 5 ? 23.815 -1.609 -0.041 1.00 0.00 5 GLN A O 28
ATOM 7166 N N . TRP A 1 6 ? 24.758 0.010 -1.308 1.00 0.00 6 TRP A N 28
ATOM 7167 C CA . TRP A 1 6 ? 26.056 -0.032 -0.633 1.00 0.00 6 TRP A CA 28
ATOM 7168 C C . TRP A 1 6 ? 25.896 0.263 0.860 1.00 0.00 6 TRP A C 28
ATOM 7169 O O . TRP A 1 6 ? 26.484 -0.419 1.702 1.00 0.00 6 TRP A O 28
ATOM 7190 N N . LEU A 1 7 ? 25.090 1.281 1.177 1.00 0.00 7 LEU A N 28
ATOM 7191 C CA . LEU A 1 7 ? 24.839 1.667 2.566 1.00 0.00 7 LEU A CA 28
ATOM 7192 C C . LEU A 1 7 ? 24.113 0.552 3.324 1.00 0.00 7 LEU A C 28
ATOM 7193 O O . LEU A 1 7 ? 24.348 0.352 4.517 1.00 0.00 7 LEU A O 28
ATOM 7209 N N . ALA A 1 8 ? 23.233 -0.168 2.621 1.00 0.00 8 ALA A N 28
ATOM 7210 C CA . ALA A 1 8 ? 22.470 -1.264 3.220 1.00 0.00 8 ALA A CA 28
ATOM 7211 C C . ALA A 1 8 ? 23.388 -2.359 3.769 1.00 0.00 8 ALA A C 28
ATOM 7212 O O . ALA A 1 8 ? 23.097 -2.953 4.809 1.00 0.00 8 ALA A O 28
ATOM 7219 N N . ASP A 1 9 ? 24.496 -2.618 3.069 1.00 0.00 9 ASP A N 28
ATOM 7220 C CA . ASP A 1 9 ? 25.455 -3.642 3.495 1.00 0.00 9 ASP A CA 28
ATOM 7221 C C . ASP A 1 9 ? 26.263 -3.187 4.718 1.00 0.00 9 ASP A C 28
ATOM 7222 O O . ASP A 1 9 ? 26.910 -4.005 5.376 1.00 0.00 9 ASP A O 28
ATOM 7241 N N . GLY A 1 11 ? 28.071 0.004 4.430 1.00 0.00 11 GLY A N 28
ATOM 7242 C CA . GLY A 1 11 ? 28.922 1.076 3.941 1.00 0.00 11 GLY A CA 28
ATOM 7243 C C . GLY A 1 11 ? 30.387 0.855 4.278 1.00 0.00 11 GLY A C 28
ATOM 7244 O O . GLY A 1 11 ? 30.923 -0.227 4.033 1.00 0.00 11 GLY A O 28
ATOM 7248 N N . PRO A 1 12 ? 31.067 1.871 4.845 1.00 0.00 12 PRO A N 28
ATOM 7249 C CA . PRO A 1 12 ? 32.487 1.771 5.216 1.00 0.00 12 PRO A CA 28
ATOM 7250 C C . PRO A 1 12 ? 32.750 0.714 6.296 1.00 0.00 12 PRO A C 28
ATOM 7251 O O . PRO A 1 12 ? 33.865 0.199 6.404 1.00 0.00 12 PRO A O 28
ATOM 7262 N N . ALA A 1 13 ? 31.726 0.399 7.096 1.00 0.00 13 ALA A N 28
ATOM 7263 C CA . ALA A 1 13 ? 31.856 -0.587 8.169 1.00 0.00 13 ALA A CA 28
ATOM 7264 C C . ALA A 1 13 ? 32.014 -2.010 7.626 1.00 0.00 13 ALA A C 28
ATOM 7265 O O . ALA A 1 13 ? 32.770 -2.807 8.182 1.00 0.00 13 ALA A O 28
ATOM 7272 N N . SER A 1 14 ? 31.300 -2.324 6.540 1.00 0.00 14 SER A N 28
ATOM 7273 C CA . SER A 1 14 ? 31.374 -3.656 5.934 1.00 0.00 14 SER A CA 28
ATOM 7274 C C . SER A 1 14 ? 32.744 -3.912 5.301 1.00 0.00 14 SER A C 28
ATOM 7275 O O . SER A 1 14 ? 33.169 -5.062 5.177 1.00 0.00 14 SER A O 28
ATOM 7309 N N . PRO A 1 17 ? 34.120 -0.964 -1.059 1.00 0.00 17 PRO A N 28
ATOM 7310 C CA . PRO A 1 17 ? 34.220 0.328 -1.750 1.00 0.00 17 PRO A CA 28
ATOM 7311 C C . PRO A 1 17 ? 32.888 0.780 -2.356 1.00 0.00 17 PRO A C 28
ATOM 7312 O O . PRO A 1 17 ? 32.276 0.052 -3.141 1.00 0.00 17 PRO A O 28
ATOM 7323 N N . PRO A 1 18 ? 32.422 1.993 -1.995 1.00 0.00 18 PRO A N 28
ATOM 7324 C CA . PRO A 1 18 ? 31.160 2.550 -2.504 1.00 0.00 18 PRO A CA 28
ATOM 7325 C C . PRO A 1 18 ? 31.138 2.655 -4.030 1.00 0.00 18 PRO A C 28
ATOM 7326 O O . PRO A 1 18 ? 32.143 3.005 -4.651 1.00 0.00 18 PRO A O 28
ATOM 7337 N N . PRO A 1 19 ? 29.982 2.353 -4.654 1.00 0.00 19 PRO A N 28
ATOM 7338 C CA . PRO A 1 19 ? 29.824 2.412 -6.108 1.00 0.00 19 PRO A CA 28
ATOM 7339 C C . PRO A 1 19 ? 29.561 3.837 -6.605 1.00 0.00 19 PRO A C 28
ATOM 7340 O O . PRO A 1 19 ? 28.420 4.208 -6.890 1.00 0.00 19 PRO A O 28
ATOM 7351 N N . SER A 1 20 ? 30.628 4.630 -6.702 1.00 0.00 20 SER A N 28
ATOM 7352 C CA . SER A 1 20 ? 30.523 6.013 -7.160 1.00 0.00 20 SER A CA 28
ATOM 7353 C C . SER A 1 20 ? 31.215 6.199 -8.509 1.00 0.00 20 SER A C 28
ATOM 7354 O O . SER A 1 20 ? 30.600 6.650 -9.476 1.00 0.00 20 SER A O 28
ATOM 7371 N N . ALA A 1 2 ? 22.835 1.082 -6.787 1.00 0.00 2 ALA A N 29
ATOM 7372 C CA . ALA A 1 2 ? 24.208 0.666 -6.508 1.00 0.00 2 ALA A CA 29
ATOM 7373 C C . ALA A 1 2 ? 24.722 1.299 -5.217 1.00 0.00 2 ALA A C 29
ATOM 7374 O O . ALA A 1 2 ? 25.102 0.594 -4.280 1.00 0.00 2 ALA A O 29
ATOM 7381 N N . TYR A 1 3 ? 24.728 2.633 -5.174 1.00 0.00 3 TYR A N 29
ATOM 7382 C CA . TYR A 1 3 ? 25.192 3.367 -3.999 1.00 0.00 3 TYR A CA 29
ATOM 7383 C C . TYR A 1 3 ? 24.249 3.161 -2.812 1.00 0.00 3 TYR A C 29
ATOM 7384 O O . TYR A 1 3 ? 24.700 3.006 -1.675 1.00 0.00 3 TYR A O 29
ATOM 7402 N N . ALA A 1 4 ? 22.941 3.153 -3.085 1.00 0.00 4 ALA A N 29
ATOM 7403 C CA . ALA A 1 4 ? 21.938 2.957 -2.041 1.00 0.00 4 ALA A CA 29
ATOM 7404 C C . ALA A 1 4 ? 22.111 1.597 -1.365 1.00 0.00 4 ALA A C 29
ATOM 7405 O O . ALA A 1 4 ? 22.023 1.491 -0.141 1.00 0.00 4 ALA A O 29
ATOM 7412 N N . GLN A 1 5 ? 22.374 0.563 -2.170 1.00 0.00 5 GLN A N 29
ATOM 7413 C CA . GLN A 1 5 ? 22.580 -0.787 -1.647 1.00 0.00 5 GLN A CA 29
ATOM 7414 C C . GLN A 1 5 ? 23.833 -0.834 -0.774 1.00 0.00 5 GLN A C 29
ATOM 7415 O O . GLN A 1 5 ? 23.841 -1.476 0.277 1.00 0.00 5 GLN A O 29
ATOM 7429 N N . TRP A 1 6 ? 24.884 -0.135 -1.216 1.00 0.00 6 TRP A N 29
ATOM 7430 C CA . TRP A 1 6 ? 26.147 -0.076 -0.480 1.00 0.00 6 TRP A CA 29
ATOM 7431 C C . TRP A 1 6 ? 25.909 0.362 0.968 1.00 0.00 6 TRP A C 29
ATOM 7432 O O . TRP A 1 6 ? 26.470 -0.220 1.899 1.00 0.00 6 TRP A O 29
ATOM 7453 N N . LEU A 1 7 ? 25.062 1.380 1.149 1.00 0.00 7 LEU A N 29
ATOM 7454 C CA . LEU A 1 7 ? 24.735 1.887 2.482 1.00 0.00 7 LEU A CA 29
ATOM 7455 C C . LEU A 1 7 ? 23.990 0.830 3.298 1.00 0.00 7 LEU A C 29
ATOM 7456 O O . LEU A 1 7 ? 24.228 0.681 4.498 1.00 0.00 7 LEU A O 29
ATOM 7472 N N . ALA A 1 8 ? 23.089 0.099 2.635 1.00 0.00 8 ALA A N 29
ATOM 7473 C CA . ALA A 1 8 ? 22.306 -0.949 3.289 1.00 0.00 8 ALA A CA 29
ATOM 7474 C C . ALA A 1 8 ? 23.206 -2.048 3.855 1.00 0.00 8 ALA A C 29
ATOM 7475 O O . ALA A 1 8 ? 22.908 -2.621 4.905 1.00 0.00 8 ALA A O 29
ATOM 7482 N N . ASP A 1 9 ? 24.312 -2.334 3.160 1.00 0.00 9 ASP A N 29
ATOM 7483 C CA . ASP A 1 9 ? 25.256 -3.361 3.605 1.00 0.00 9 ASP A CA 29
ATOM 7484 C C . ASP A 1 9 ? 26.062 -2.892 4.825 1.00 0.00 9 ASP A C 29
ATOM 7485 O O . ASP A 1 9 ? 26.688 -3.706 5.505 1.00 0.00 9 ASP A O 29
ATOM 7504 N N . GLY A 1 11 ? 27.941 0.255 4.505 1.00 0.00 11 GLY A N 29
ATOM 7505 C CA . GLY A 1 11 ? 28.806 1.312 4.009 1.00 0.00 11 GLY A CA 29
ATOM 7506 C C . GLY A 1 11 ? 30.261 1.099 4.388 1.00 0.00 11 GLY A C 29
ATOM 7507 O O . GLY A 1 11 ? 30.804 0.014 4.177 1.00 0.00 11 GLY A O 29
ATOM 7511 N N . PRO A 1 12 ? 30.927 2.126 4.953 1.00 0.00 12 PRO A N 29
ATOM 7512 C CA . PRO A 1 12 ? 32.338 2.032 5.360 1.00 0.00 12 PRO A CA 29
ATOM 7513 C C . PRO A 1 12 ? 32.575 0.998 6.467 1.00 0.00 12 PRO A C 29
ATOM 7514 O O . PRO A 1 12 ? 33.683 0.477 6.605 1.00 0.00 12 PRO A O 29
ATOM 7525 N N . ALA A 1 13 ? 31.534 0.710 7.257 1.00 0.00 13 ALA A N 29
ATOM 7526 C CA . ALA A 1 13 ? 31.639 -0.253 8.354 1.00 0.00 13 ALA A CA 29
ATOM 7527 C C . ALA A 1 13 ? 31.800 -1.688 7.846 1.00 0.00 13 ALA A C 29
ATOM 7528 O O . ALA A 1 13 ? 32.519 -2.485 8.452 1.00 0.00 13 ALA A O 29
ATOM 7535 N N . SER A 1 14 ? 31.131 -2.016 6.737 1.00 0.00 14 SER A N 29
ATOM 7536 C CA . SER A 1 14 ? 31.210 -3.361 6.161 1.00 0.00 14 SER A CA 29
ATOM 7537 C C . SER A 1 14 ? 32.605 -3.653 5.603 1.00 0.00 14 SER A C 29
ATOM 7538 O O . SER A 1 14 ? 33.017 -4.813 5.527 1.00 0.00 14 SER A O 29
ATOM 7572 N N . PRO A 1 17 ? 34.232 -0.828 -0.721 1.00 0.00 17 PRO A N 29
ATOM 7573 C CA . PRO A 1 17 ? 34.341 0.457 -1.419 1.00 0.00 17 PRO A CA 29
ATOM 7574 C C . PRO A 1 17 ? 33.038 0.857 -2.116 1.00 0.00 17 PRO A C 29
ATOM 7575 O O . PRO A 1 17 ? 32.489 0.087 -2.907 1.00 0.00 17 PRO A O 29
ATOM 7586 N N . PRO A 1 18 ? 32.526 2.072 -1.831 1.00 0.00 18 PRO A N 29
ATOM 7587 C CA . PRO A 1 18 ? 31.283 2.577 -2.432 1.00 0.00 18 PRO A CA 29
ATOM 7588 C C . PRO A 1 18 ? 31.334 2.581 -3.962 1.00 0.00 18 PRO A C 29
ATOM 7589 O O . PRO A 1 18 ? 32.340 2.976 -4.555 1.00 0.00 18 PRO A O 29
ATOM 7600 N N . PRO A 1 19 ? 30.244 2.139 -4.622 1.00 0.00 19 PRO A N 29
ATOM 7601 C CA . PRO A 1 19 ? 30.168 2.091 -6.085 1.00 0.00 19 PRO A CA 29
ATOM 7602 C C . PRO A 1 19 ? 29.928 3.467 -6.704 1.00 0.00 19 PRO A C 29
ATOM 7603 O O . PRO A 1 19 ? 29.165 4.275 -6.170 1.00 0.00 19 PRO A O 29
ATOM 7614 N N . SER A 1 20 ? 30.587 3.726 -7.833 1.00 0.00 20 SER A N 29
ATOM 7615 C CA . SER A 1 20 ? 30.452 5.004 -8.529 1.00 0.00 20 SER A CA 29
ATOM 7616 C C . SER A 1 20 ? 30.423 4.806 -10.044 1.00 0.00 20 SER A C 29
ATOM 7617 O O . SER A 1 20 ? 31.084 3.912 -10.577 1.00 0.00 20 SER A O 29
ATOM 7634 N N . ALA A 1 2 ? 22.389 1.610 -6.830 1.00 0.00 2 ALA A N 30
ATOM 7635 C CA . ALA A 1 2 ? 23.666 0.973 -6.505 1.00 0.00 2 ALA A CA 30
ATOM 7636 C C . ALA A 1 2 ? 24.248 1.531 -5.208 1.00 0.00 2 ALA A C 30
ATOM 7637 O O . ALA A 1 2 ? 24.630 0.771 -4.316 1.00 0.00 2 ALA A O 30
ATOM 7644 N N . TYR A 1 3 ? 24.305 2.861 -5.108 1.00 0.00 3 TYR A N 30
ATOM 7645 C CA . TYR A 1 3 ? 24.835 3.523 -3.915 1.00 0.00 3 TYR A CA 30
ATOM 7646 C C . TYR A 1 3 ? 23.968 3.222 -2.692 1.00 0.00 3 TYR A C 30
ATOM 7647 O O . TYR A 1 3 ? 24.488 2.976 -1.603 1.00 0.00 3 TYR A O 30
ATOM 7665 N N . ALA A 1 4 ? 22.647 3.233 -2.883 1.00 0.00 4 ALA A N 30
ATOM 7666 C CA . ALA A 1 4 ? 21.711 2.951 -1.797 1.00 0.00 4 ALA A CA 30
ATOM 7667 C C . ALA A 1 4 ? 21.934 1.545 -1.239 1.00 0.00 4 ALA A C 30
ATOM 7668 O O . ALA A 1 4 ? 21.885 1.337 -0.025 1.00 0.00 4 ALA A O 30
ATOM 7675 N N . GLN A 1 5 ? 22.198 0.589 -2.135 1.00 0.00 5 GLN A N 30
ATOM 7676 C CA . GLN A 1 5 ? 22.451 -0.795 -1.733 1.00 0.00 5 GLN A CA 30
ATOM 7677 C C . GLN A 1 5 ? 23.738 -0.887 -0.913 1.00 0.00 5 GLN A C 30
ATOM 7678 O O . GLN A 1 5 ? 23.812 -1.646 0.055 1.00 0.00 5 GLN A O 30
ATOM 7692 N N . TRP A 1 6 ? 24.744 -0.095 -1.303 1.00 0.00 6 TRP A N 30
ATOM 7693 C CA . TRP A 1 6 ? 26.028 -0.064 -0.603 1.00 0.00 6 TRP A CA 30
ATOM 7694 C C . TRP A 1 6 ? 25.830 0.275 0.876 1.00 0.00 6 TRP A C 30
ATOM 7695 O O . TRP A 1 6 ? 26.435 -0.349 1.750 1.00 0.00 6 TRP A O 30
ATOM 7716 N N . LEU A 1 7 ? 24.969 1.261 1.147 1.00 0.00 7 LEU A N 30
ATOM 7717 C CA . LEU A 1 7 ? 24.676 1.679 2.517 1.00 0.00 7 LEU A CA 30
ATOM 7718 C C . LEU A 1 7 ? 23.980 0.563 3.297 1.00 0.00 7 LEU A C 30
ATOM 7719 O O . LEU A 1 7 ? 24.231 0.383 4.489 1.00 0.00 7 LEU A O 30
ATOM 7735 N N . ALA A 1 8 ? 23.104 -0.182 2.614 1.00 0.00 8 ALA A N 30
ATOM 7736 C CA . ALA A 1 8 ? 22.369 -1.283 3.239 1.00 0.00 8 ALA A CA 30
ATOM 7737 C C . ALA A 1 8 ? 23.316 -2.354 3.785 1.00 0.00 8 ALA A C 30
ATOM 7738 O O . ALA A 1 8 ? 23.047 -2.952 4.829 1.00 0.00 8 ALA A O 30
ATOM 7745 N N . ASP A 1 9 ? 24.426 -2.591 3.078 1.00 0.00 9 ASP A N 30
ATOM 7746 C CA . ASP A 1 9 ? 25.411 -3.589 3.504 1.00 0.00 9 ASP A CA 30
ATOM 7747 C C . ASP A 1 9 ? 26.213 -3.108 4.719 1.00 0.00 9 ASP A C 30
ATOM 7748 O O . ASP A 1 9 ? 26.880 -3.906 5.381 1.00 0.00 9 ASP A O 30
ATOM 7767 N N . GLY A 1 11 ? 27.985 0.099 4.422 1.00 0.00 11 GLY A N 30
ATOM 7768 C CA . GLY A 1 11 ? 28.812 1.188 3.929 1.00 0.00 11 GLY A CA 30
ATOM 7769 C C . GLY A 1 11 ? 30.265 1.051 4.352 1.00 0.00 11 GLY A C 30
ATOM 7770 O O . GLY A 1 11 ? 30.867 -0.008 4.166 1.00 0.00 11 GLY A O 30
ATOM 7774 N N . PRO A 1 12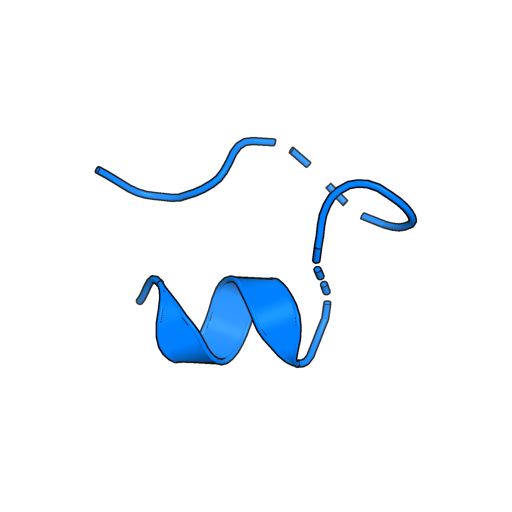 ? 30.862 2.113 4.929 1.00 0.00 12 PRO A N 30
ATOM 7775 C CA . PRO A 1 12 ? 32.264 2.094 5.377 1.00 0.00 12 PRO A CA 30
ATOM 7776 C C . PRO A 1 12 ? 32.519 1.086 6.505 1.00 0.00 12 PRO A C 30
ATOM 7777 O O . PRO A 1 12 ? 33.650 0.634 6.690 1.00 0.00 12 PRO A O 30
ATOM 7788 N N . ALA A 1 13 ? 31.469 0.745 7.261 1.00 0.00 13 ALA A N 30
ATOM 7789 C CA . ALA A 1 13 ? 31.590 -0.199 8.374 1.00 0.00 13 ALA A CA 30
ATOM 7790 C C . ALA A 1 13 ? 31.868 -1.623 7.889 1.00 0.00 13 ALA A C 30
ATOM 7791 O O . ALA A 1 13 ? 32.673 -2.337 8.490 1.00 0.00 13 ALA A O 30
ATOM 7798 N N . SER A 1 14 ? 31.203 -2.032 6.806 1.00 0.00 14 SER A N 30
ATOM 7799 C CA . SER A 1 14 ? 31.389 -3.374 6.253 1.00 0.00 14 SER A CA 30
ATOM 7800 C C . SER A 1 14 ? 32.781 -3.545 5.639 1.00 0.00 14 SER A C 30
ATOM 7801 O O . SER A 1 14 ? 33.285 -4.664 5.536 1.00 0.00 14 SER A O 30
ATOM 7835 N N . PRO A 1 17 ? 34.140 -0.712 -0.781 1.00 0.00 17 PRO A N 30
ATOM 7836 C CA . PRO A 1 17 ? 34.219 0.556 -1.516 1.00 0.00 17 PRO A CA 30
ATOM 7837 C C . PRO A 1 17 ? 32.896 0.930 -2.189 1.00 0.00 17 PRO A C 30
ATOM 7838 O O . PRO A 1 17 ? 32.347 0.149 -2.970 1.00 0.00 17 PRO A O 30
ATOM 7849 N N . PRO A 1 18 ? 32.365 2.134 -1.892 1.00 0.00 18 PRO A N 30
ATOM 7850 C CA . PRO A 1 18 ? 31.102 2.616 -2.471 1.00 0.00 18 PRO A CA 30
ATOM 7851 C C . PRO A 1 18 ? 31.133 2.645 -4.000 1.00 0.00 18 PRO A C 30
ATOM 7852 O O . PRO A 1 18 ? 32.158 2.970 -4.601 1.00 0.00 18 PRO A O 30
ATOM 7863 N N . PRO A 1 19 ? 30.001 2.301 -4.648 1.00 0.00 19 PRO A N 30
ATOM 7864 C CA . PRO A 1 19 ? 29.891 2.287 -6.114 1.00 0.00 19 PRO A CA 30
ATOM 7865 C C . PRO A 1 19 ? 30.313 3.614 -6.745 1.00 0.00 19 PRO A C 30
ATOM 7866 O O . PRO A 1 19 ? 29.747 4.665 -6.438 1.00 0.00 19 PRO A O 30
ATOM 7877 N N . SER A 1 20 ? 31.314 3.555 -7.624 1.00 0.00 20 SER A N 30
ATOM 7878 C CA . SER A 1 20 ? 31.819 4.749 -8.298 1.00 0.00 20 SER A CA 30
ATOM 7879 C C . SER A 1 20 ? 32.348 4.412 -9.693 1.00 0.00 20 SER A C 30
ATOM 7880 O O . SER A 1 20 ? 32.866 3.320 -9.924 1.00 0.00 20 SER A O 30
ATOM 7897 N N . ALA A 1 2 ? 23.005 1.514 -6.853 1.00 0.00 2 ALA A N 31
ATOM 7898 C CA . ALA A 1 2 ? 24.271 0.909 -6.436 1.00 0.00 2 ALA A CA 31
ATOM 7899 C C . ALA A 1 2 ? 24.758 1.500 -5.113 1.00 0.00 2 ALA A C 31
ATOM 7900 O O . ALA A 1 2 ? 25.111 0.763 -4.191 1.00 0.00 2 ALA A O 31
ATOM 7907 N N . TYR A 1 3 ? 24.768 2.832 -5.028 1.00 0.00 3 TYR A N 31
ATOM 7908 C CA . TYR A 1 3 ? 25.206 3.525 -3.817 1.00 0.00 3 TYR A CA 31
ATOM 7909 C C . TYR A 1 3 ? 24.245 3.262 -2.657 1.00 0.00 3 TYR A C 31
ATOM 7910 O O . TYR A 1 3 ? 24.677 3.062 -1.520 1.00 0.00 3 TYR A O 31
ATOM 7928 N N . ALA A 1 4 ? 22.943 3.258 -2.952 1.00 0.00 4 ALA A N 31
ATOM 7929 C CA . ALA A 1 4 ? 21.925 3.011 -1.933 1.00 0.00 4 ALA A CA 31
ATOM 7930 C C . ALA A 1 4 ? 22.089 1.620 -1.323 1.00 0.00 4 ALA A C 31
ATOM 7931 O O . ALA A 1 4 ? 21.987 1.454 -0.105 1.00 0.00 4 ALA A O 31
ATOM 7938 N N . GLN A 1 5 ? 22.361 0.628 -2.175 1.00 0.00 5 GLN A N 31
ATOM 7939 C CA . GLN A 1 5 ? 22.561 -0.748 -1.719 1.00 0.00 5 GLN A CA 31
ATOM 7940 C C . GLN A 1 5 ? 23.819 -0.847 -0.857 1.00 0.00 5 GLN A C 31
ATOM 7941 O O . GLN A 1 5 ? 23.837 -1.566 0.143 1.00 0.00 5 GLN A O 31
ATOM 7955 N N . TRP A 1 6 ? 24.861 -0.104 -1.247 1.00 0.00 6 TRP A N 31
ATOM 7956 C CA . TRP A 1 6 ? 26.125 -0.085 -0.510 1.00 0.00 6 TRP A CA 31
ATOM 7957 C C . TRP A 1 6 ? 25.889 0.297 0.954 1.00 0.00 6 TRP A C 31
ATOM 7958 O O . TRP A 1 6 ? 26.460 -0.311 1.861 1.00 0.00 6 TRP A O 31
ATOM 7979 N N . LEU A 1 7 ? 25.032 1.299 1.171 1.00 0.00 7 LEU A N 31
ATOM 7980 C CA . LEU A 1 7 ? 24.702 1.758 2.521 1.00 0.00 7 LEU A CA 31
ATOM 7981 C C . LEU A 1 7 ? 23.969 0.669 3.306 1.00 0.00 7 LEU A C 31
ATOM 7982 O O . LEU A 1 7 ? 24.187 0.510 4.509 1.00 0.00 7 LEU A O 31
ATOM 7998 N N . ALA A 1 8 ? 23.101 -0.078 2.616 1.00 0.00 8 ALA A N 31
ATOM 7999 C CA . ALA A 1 8 ? 22.333 -1.156 3.241 1.00 0.00 8 ALA A CA 31
ATOM 8000 C C . ALA A 1 8 ? 23.248 -2.232 3.829 1.00 0.00 8 ALA A C 31
ATOM 8001 O O . ALA A 1 8 ? 22.947 -2.803 4.878 1.00 0.00 8 ALA A O 31
ATOM 8008 N N . ASP A 1 9 ? 24.366 -2.502 3.149 1.00 0.00 9 ASP A N 31
ATOM 8009 C CA . ASP A 1 9 ? 25.326 -3.508 3.610 1.00 0.00 9 ASP A CA 31
ATOM 8010 C C . ASP A 1 9 ? 26.120 -3.017 4.827 1.00 0.00 9 ASP A C 31
ATOM 8011 O O . ASP A 1 9 ? 26.774 -3.811 5.505 1.00 0.00 9 ASP A O 31
ATOM 8030 N N . GLY A 1 11 ? 27.898 0.178 4.484 1.00 0.00 11 GLY A N 31
ATOM 8031 C CA . GLY A 1 11 ? 28.747 1.241 3.974 1.00 0.00 11 GLY A CA 31
ATOM 8032 C C . GLY A 1 11 ? 30.206 1.049 4.352 1.00 0.00 11 GLY A C 31
ATOM 8033 O O . GLY A 1 11 ? 30.771 -0.017 4.108 1.00 0.00 11 GLY A O 31
ATOM 8037 N N . PRO A 1 12 ? 30.848 2.068 4.957 1.00 0.00 12 PRO A N 31
ATOM 8038 C CA . PRO A 1 12 ? 32.258 1.985 5.369 1.00 0.00 12 PRO A CA 31
ATOM 8039 C C . PRO A 1 12 ? 32.504 0.906 6.430 1.00 0.00 12 PRO A C 31
ATOM 8040 O O . PRO A 1 12 ? 33.621 0.402 6.558 1.00 0.00 12 PRO A O 31
ATOM 8051 N N . ALA A 1 13 ? 31.460 0.559 7.190 1.00 0.00 13 ALA A N 31
ATOM 8052 C CA . ALA A 1 13 ? 31.569 -0.454 8.240 1.00 0.00 13 ALA A CA 31
ATOM 8053 C C . ALA A 1 13 ? 31.770 -1.856 7.663 1.00 0.00 13 ALA A C 31
ATOM 8054 O O . ALA A 1 13 ? 32.501 -2.665 8.238 1.00 0.00 13 ALA A O 31
ATOM 8061 N N . SER A 1 14 ? 31.126 -2.142 6.529 1.00 0.00 14 SER A N 31
ATOM 8062 C CA . SER A 1 14 ? 31.248 -3.451 5.890 1.00 0.00 14 SER A CA 31
ATOM 8063 C C . SER A 1 14 ? 32.646 -3.656 5.298 1.00 0.00 14 SER A C 31
ATOM 8064 O O . SER A 1 14 ? 33.108 -4.792 5.167 1.00 0.00 14 SER A O 31
ATOM 8098 N N . PRO A 1 17 ? 34.169 -0.867 -0.698 1.00 0.00 17 PRO A N 31
ATOM 8099 C CA . PRO A 1 17 ? 34.235 0.516 -1.185 1.00 0.00 17 PRO A CA 31
ATOM 8100 C C . PRO A 1 17 ? 32.958 0.939 -1.914 1.00 0.00 17 PRO A C 31
ATOM 8101 O O . PRO A 1 17 ? 32.417 0.182 -2.722 1.00 0.00 17 PRO A O 31
ATOM 8112 N N . PRO A 1 18 ? 32.457 2.160 -1.634 1.00 0.00 18 PRO A N 31
ATOM 8113 C CA . PRO A 1 18 ? 31.238 2.686 -2.264 1.00 0.00 18 PRO A CA 31
ATOM 8114 C C . PRO A 1 18 ? 31.338 2.721 -3.791 1.00 0.00 18 PRO A C 31
ATOM 8115 O O . PRO A 1 18 ? 32.357 3.138 -4.345 1.00 0.00 18 PRO A O 31
ATOM 8126 N N . PRO A 1 19 ? 30.273 2.282 -4.491 1.00 0.00 19 PRO A N 31
ATOM 8127 C CA . PRO A 1 19 ? 30.238 2.264 -5.956 1.00 0.00 19 PRO A CA 31
ATOM 8128 C C . PRO A 1 19 ? 30.016 3.655 -6.548 1.00 0.00 19 PRO A C 31
ATOM 8129 O O . PRO A 1 19 ? 29.212 4.437 -6.033 1.00 0.00 19 PRO A O 31
ATOM 8140 N N . SER A 1 20 ? 30.737 3.958 -7.626 1.00 0.00 20 SER A N 31
ATOM 8141 C CA . SER A 1 20 ? 30.623 5.256 -8.288 1.00 0.00 20 SER A CA 31
ATOM 8142 C C . SER A 1 20 ? 30.607 5.098 -9.808 1.00 0.00 20 SER A C 31
ATOM 8143 O O . SER A 1 20 ? 31.446 4.399 -10.378 1.00 0.00 20 SER A O 31
ATOM 8160 N N . ALA A 1 2 ? 22.360 1.328 -6.812 1.00 0.00 2 ALA A N 32
ATOM 8161 C CA . ALA A 1 2 ? 23.715 0.847 -6.547 1.00 0.00 2 ALA A CA 32
ATOM 8162 C C . ALA A 1 2 ? 24.256 1.414 -5.234 1.00 0.00 2 ALA A C 32
ATOM 8163 O O . ALA A 1 2 ? 24.543 0.663 -4.299 1.00 0.00 2 ALA A O 32
ATOM 8170 N N . TYR A 1 3 ? 24.393 2.741 -5.172 1.00 0.00 3 TYR A N 32
ATOM 8171 C CA . TYR A 1 3 ? 24.899 3.413 -3.975 1.00 0.00 3 TYR A CA 32
ATOM 8172 C C . TYR A 1 3 ? 23.992 3.160 -2.771 1.00 0.00 3 TYR A C 32
ATOM 8173 O O . TYR A 1 3 ? 24.476 2.940 -1.659 1.00 0.00 3 TYR A O 32
ATOM 8191 N N . ALA A 1 4 ? 22.677 3.190 -2.998 1.00 0.00 4 ALA A N 32
ATOM 8192 C CA . ALA A 1 4 ? 21.706 2.958 -1.929 1.00 0.00 4 ALA A CA 32
ATOM 8193 C C . ALA A 1 4 ? 21.911 1.584 -1.289 1.00 0.00 4 ALA A C 32
ATOM 8194 O O . ALA A 1 4 ? 21.822 1.442 -0.068 1.00 0.00 4 ALA A O 32
ATOM 8201 N N . GLN A 1 5 ? 22.196 0.577 -2.121 1.00 0.00 5 GLN A N 32
ATOM 8202 C CA . GLN A 1 5 ? 22.428 -0.783 -1.636 1.00 0.00 5 GLN A CA 32
ATOM 8203 C C . GLN A 1 5 ? 23.709 -0.852 -0.805 1.00 0.00 5 GLN A C 32
ATOM 8204 O O . GLN A 1 5 ? 23.764 -1.561 0.202 1.00 0.00 5 GLN A O 32
ATOM 8218 N N . TRP A 1 6 ? 24.733 -0.101 -1.228 1.00 0.00 6 TRP A N 32
ATOM 8219 C CA . TRP A 1 6 ? 26.013 -0.061 -0.521 1.00 0.00 6 TRP A CA 32
ATOM 8220 C C . TRP A 1 6 ? 25.811 0.318 0.948 1.00 0.00 6 TRP A C 32
ATOM 8221 O O . TRP A 1 6 ? 26.407 -0.287 1.840 1.00 0.00 6 TRP A O 32
ATOM 8242 N N . LEU A 1 7 ? 24.954 1.316 1.189 1.00 0.00 7 LEU A N 32
ATOM 8243 C CA . LEU A 1 7 ? 24.658 1.769 2.548 1.00 0.00 7 LEU A CA 32
ATOM 8244 C C . LEU A 1 7 ? 23.951 0.674 3.350 1.00 0.00 7 LEU A C 32
ATOM 8245 O O . LEU A 1 7 ? 24.213 0.504 4.541 1.00 0.00 7 LEU A O 32
ATOM 8261 N N . ALA A 1 8 ? 23.058 -0.064 2.683 1.00 0.00 8 ALA A N 32
ATOM 8262 C CA . ALA A 1 8 ? 22.310 -1.147 3.325 1.00 0.00 8 ALA A CA 32
ATOM 8263 C C . ALA A 1 8 ? 23.245 -2.233 3.865 1.00 0.00 8 ALA A C 32
ATOM 8264 O O . ALA A 1 8 ? 22.972 -2.830 4.907 1.00 0.00 8 ALA A O 32
ATOM 8271 N N . ASP A 1 9 ? 24.349 -2.481 3.153 1.00 0.00 9 ASP A N 32
ATOM 8272 C CA . ASP A 1 9 ? 25.323 -3.493 3.569 1.00 0.00 9 ASP A CA 32
ATOM 8273 C C . ASP A 1 9 ? 26.143 -3.022 4.779 1.00 0.00 9 ASP A C 32
ATOM 8274 O O . ASP A 1 9 ? 26.805 -3.830 5.433 1.00 0.00 9 ASP A O 32
ATOM 8293 N N . GLY A 1 11 ? 27.941 0.171 4.464 1.00 0.00 11 GLY A N 32
ATOM 8294 C CA . GLY A 1 11 ? 28.771 1.252 3.962 1.00 0.00 11 GLY A CA 32
ATOM 8295 C C . GLY A 1 11 ? 30.232 1.089 4.345 1.00 0.00 11 GLY A C 32
ATOM 8296 O O . GLY A 1 11 ? 30.809 0.020 4.142 1.00 0.00 11 GLY A O 32
ATOM 8300 N N . PRO A 1 12 ? 30.864 2.141 4.904 1.00 0.00 12 PRO A N 32
ATOM 8301 C CA . PRO A 1 12 ? 32.276 2.096 5.315 1.00 0.00 12 PRO A CA 32
ATOM 8302 C C . PRO A 1 12 ? 32.543 1.077 6.430 1.00 0.00 12 PRO A C 32
ATOM 8303 O O . PRO A 1 12 ? 33.669 0.599 6.578 1.00 0.00 12 PRO A O 32
ATOM 8314 N N . ALA A 1 13 ? 31.509 0.756 7.216 1.00 0.00 13 ALA A N 32
ATOM 8315 C CA . ALA A 1 13 ? 31.643 -0.197 8.319 1.00 0.00 13 ALA A CA 32
ATOM 8316 C C . ALA A 1 13 ? 31.866 -1.627 7.821 1.00 0.00 13 ALA A C 32
ATOM 8317 O O . ALA A 1 13 ? 32.616 -2.388 8.435 1.00 0.00 13 ALA A O 32
ATOM 8324 N N . SER A 1 14 ? 31.219 -1.990 6.709 1.00 0.00 14 SER A N 32
ATOM 8325 C CA . SER A 1 14 ? 31.362 -3.333 6.144 1.00 0.00 14 SER A CA 32
ATOM 8326 C C . SER A 1 14 ? 32.757 -3.548 5.548 1.00 0.00 14 SER A C 32
ATOM 8327 O O . SER A 1 14 ? 33.227 -4.684 5.454 1.00 0.00 14 SER A O 32
ATOM 8361 N N . PRO A 1 17 ? 34.237 -0.753 -0.836 1.00 0.00 17 PRO A N 32
ATOM 8362 C CA . PRO A 1 17 ? 34.315 0.519 -1.562 1.00 0.00 17 PRO A CA 32
ATOM 8363 C C . PRO A 1 17 ? 32.985 0.897 -2.217 1.00 0.00 17 PRO A C 32
ATOM 8364 O O . PRO A 1 17 ? 32.441 0.134 -3.017 1.00 0.00 17 PRO A O 32
ATOM 8375 N N . PRO A 1 18 ? 32.443 2.088 -1.880 1.00 0.00 18 PRO A N 32
ATOM 8376 C CA . PRO A 1 18 ? 31.171 2.572 -2.433 1.00 0.00 18 PRO A CA 32
ATOM 8377 C C . PRO A 1 18 ? 31.167 2.603 -3.962 1.00 0.00 18 PRO A C 32
ATOM 8378 O O . PRO A 1 18 ? 32.184 2.913 -4.587 1.00 0.00 18 PRO A O 32
ATOM 8389 N N . PRO A 1 19 ? 30.015 2.279 -4.584 1.00 0.00 19 PRO A N 32
ATOM 8390 C CA . PRO A 1 19 ? 29.869 2.268 -6.046 1.00 0.00 19 PRO A CA 32
ATOM 8391 C C . PRO A 1 19 ? 30.314 3.583 -6.688 1.00 0.00 19 PRO A C 32
ATOM 8392 O O . PRO A 1 19 ? 29.723 4.636 -6.442 1.00 0.00 19 PRO A O 32
ATOM 8403 N N . SER A 1 20 ? 31.362 3.510 -7.508 1.00 0.00 20 SER A N 32
ATOM 8404 C CA . SER A 1 20 ? 31.896 4.690 -8.187 1.00 0.00 20 SER A CA 32
ATOM 8405 C C . SER A 1 20 ? 32.000 4.453 -9.695 1.00 0.00 20 SER A C 32
ATOM 8406 O O . SER A 1 20 ? 31.425 5.198 -10.490 1.00 0.00 20 SER A O 32
#

Secondary structure (DSSP, 8-state):
-HHHHHH--TT-----

Sequence (16 aa):
AYAQWLADGPASPPPSAYAQWLADGPASPPPSAYAQWLADGPASPPPSAYAQWLADGPASPPPSAYAQWLADGPASPPPSAYAQWLADGPASPPPSAYAQWLADGPASPPPSAYAQWLADGPASPPPSAYAQWLADGPASPPPSAYAQWLADGPASPPPSAYAQWLADGPASPPPSAYAQWLADGPASPPPSAYAQWLADGPASPPPSAYAQWLADGPASPPPSAYAQWLADGPASPPPSAYAQWLADGPASPPPSAYAQWLADGPASPPPSAYAQWLADGPASPPPSAYAQWLADGPASPPPSAYAQWLADGPASPPPSAYAQWLADGPASPPPSAYAQWLADGPASPPPSAYAQWLADGPASPPPSAYAQWLADGPASPPPSAYAQWLADGPASPPPSAYAQWLADGPASPPPSAYAQWLADGPASPPPSAYAQWLADGPASPPPSAYAQWLADGPASPPPSAYAQWLADGPASPPPSAYAQWLADGPASPPPSAYAQWLADGPASPPPS

Foldseek 3Di:
DQVVCVVCDPVNPGDD

Solvent-accessible surface area: 1584 Å² total

Radius of gyration: 6.56 Å; Cα contacts (8 Å, |Δi|>4): 12; chains: 1; bounding box: 12×8×17 Å